Protein AF-A0AAD1SVS3-F1 (afdb_monomer)

Secondary structure (DSSP, 8-state):
-HHHHHHHHHHHHHHHHHHHHHHHHHTTT-HHHHHHHHHHHHHHHHHHHH-GGG--HHHHHHHHH---HHHHHHHHHHTT-HHHHHHHHHHHHHHHGGG--HHHHHHHHHHS-TTS-HHHHHHHIIIIIHHHHHHH-GGGHHHHHHHHHHHHHHHHHH--SSTTHHHHHHHHHHHHSPPTT-SS------PPPPTTTTT-HHHHHHHHHHHHHHHHHHHHHTS-----HHHHTT--HHHHHHHHHHH--SGGGHHHHIIIIIHHHHHHTT--HHHHHHHHHHHHHHHHHHS---TT-THHHHHHHHHHHHT--HHHHHHHHTT---TTTTS-SS----------S-STT--S---SHHHHHHHHHHHHHHHHHHHHHHHHHHHHHHSPSSPPHHHHHHHHHHHTS--TTHHHHHHHHHHHHHHHHHHHTT-------SHHHHHHHHHHHHHT--TTHHHHHHHHHHHTT--THHHHHHHHHHHHHTT-HHHHHHHHHHS-HHHHHHHHHHHHHHHHHHHHSSTTSSHHHHHHHHHHHHHHHHHHHHHHHH--S-HHHHHHHHHHHHHHHHHHHHHHHH-----HHHHH-HHHHHHHHHHHHHHHHHHHHHHHH---------------PPPHHHHHHHHHHHTT--HHHHHHHHHHHHHHTT-HHHHHHH--

Solvent-accessible surface area (backbone atoms only — not comparable to full-atom values): 38951 Å² total; per-residue (Å²): 108,69,71,66,45,56,57,54,50,52,53,51,51,52,53,48,50,51,49,50,57,51,46,64,72,40,64,84,78,39,71,67,59,54,53,51,52,51,51,50,54,49,49,52,49,47,38,71,43,63,35,74,89,67,69,41,77,63,61,48,51,53,60,70,69,54,85,57,66,66,58,55,30,45,51,27,28,63,71,68,35,55,72,33,22,52,48,49,45,70,74,45,40,82,80,47,56,88,74,56,47,66,65,59,51,50,51,53,62,70,42,54,54,91,82,63,60,59,69,65,52,35,51,45,37,28,75,46,51,50,41,45,32,62,72,66,32,60,80,37,49,49,56,52,29,46,49,33,40,53,52,21,63,47,30,65,75,76,43,62,88,53,52,51,56,54,26,26,52,43,37,39,29,71,69,70,29,63,59,89,84,67,84,80,75,85,89,70,100,65,79,73,74,50,88,75,54,70,74,36,64,40,46,52,50,31,51,54,46,32,54,52,32,51,53,47,37,44,30,42,73,76,52,68,45,84,72,54,69,82,52,52,80,73,52,49,81,67,53,50,51,46,53,54,54,64,69,52,80,51,40,86,50,42,58,62,44,40,65,74,37,47,46,58,53,32,61,76,69,72,52,63,64,61,66,48,54,40,51,45,46,54,51,53,46,55,62,50,68,74,43,82,70,59,98,75,72,60,65,62,54,52,37,44,51,36,53,54,53,62,70,43,64,64,60,58,58,52,31,50,75,68,62,73,56,52,90,79,72,80,77,79,83,88,80,86,88,83,81,95,82,87,81,72,98,78,69,89,82,76,86,86,81,82,83,72,74,70,57,59,63,54,49,54,55,54,49,49,55,52,50,54,52,52,48,52,54,48,42,53,50,51,53,60,74,66,48,61,85,63,63,53,74,70,57,51,52,52,52,55,63,50,59,75,49,94,54,86,66,32,60,58,51,52,54,51,51,52,54,44,54,52,48,46,54,39,44,77,75,73,46,88,78,85,83,74,89,45,70,70,54,50,52,52,48,31,52,55,42,42,72,67,69,47,98,54,20,62,62,53,27,47,52,53,36,56,72,72,74,45,75,60,59,58,58,54,41,54,51,45,55,49,32,45,78,68,72,36,52,71,54,47,55,54,50,49,70,72,45,58,71,74,59,35,55,54,37,52,55,52,44,52,53,50,50,51,51,58,39,44,62,67,49,58,80,42,72,69,50,38,53,52,46,44,44,50,28,46,45,47,34,54,50,43,53,53,49,60,73,71,63,86,86,53,72,70,61,49,52,53,48,52,54,51,32,58,50,31,48,31,52,28,46,34,36,71,78,65,72,46,66,64,25,56,70,47,68,70,30,66,67,56,37,49,49,55,49,52,50,52,53,50,51,50,52,54,52,53,55,54,63,67,75,68,77,81,85,89,83,86,87,82,91,81,81,91,75,79,74,70,52,74,64,57,51,50,56,51,51,38,46,58,56,78,37,51,74,66,60,52,39,51,53,54,24,52,54,28,46,76,72,69,35,55,69,61,21,55,61,57,75,105

Mean predicted aligned error: 18.41 Å

Sequence (672 aa):
MAAAMGTLWRGEAELTALSDQTCLITSLVDPTRHQVLRAQAKLTTFYGAFGPDKFSGIAWIEFLNNEDVLKDILFQLEEQNLPCAQYLWLRHQAEFEGNFDEKMLENLLNTIPANIPSHELCLWFKDILIPFVRRIVPKGQKIIAKWLEHRARGLELTDKANWPENGYEMAEVYFTSKNPADFGLASSWIWVPLKEDGDCEEVQQLMKLVTSLQELVDLYRKYNCRLALSEYEKETTTTIVFRMLDKVLAPELIPSTLEKVIRPYMYEHNLQEEELLLQYIKDLLERCSSRSASLFETAWEAKAIAVLKCMSDTDEYLAWRQGRLSLAGMVVVRCSVPSVQQLSSAWLYRLHSLPLAWIAAGTGERSSICLRCGLIFDAVLQIMYGAVVPWSDTVEQLVKQHLEMDHPKVKYLQESYRLMEMNKLLRGYGIRGFNFANDKQIMGLAKFILKQDSPTSFEDALKIVQAYMLPTVEVYIFRMVQLIHMNRGDECLNFLKSLPPAETDVTVERLSLWARIALQENPGKSEECKEDQKLIAKTLVEILKFQMCVQKGNPLKTEIFETNLKMFEAISSLQEDFDIFLSLEEYENRSLVSALRDEHIKAYESARSKSKSEKAPEQAVNMDGIAKTPSTDSRLYRLALLLQVTEQELSAELAFRALSQGKVEKSLQICR

Structure (mmCIF, N/CA/C/O backbone):
data_AF-A0AAD1SVS3-F1
#
_entry.id   AF-A0AAD1SVS3-F1
#
loop_
_atom_site.group_PDB
_atom_site.id
_atom_site.type_symbol
_atom_site.label_atom_id
_atom_site.label_alt_id
_atom_site.label_comp_id
_atom_site.label_asym_id
_atom_site.label_entity_id
_atom_site.label_seq_id
_atom_site.pdbx_PDB_ins_code
_atom_site.Cartn_x
_atom_site.Cartn_y
_atom_site.Cartn_z
_atom_site.occupancy
_atom_site.B_iso_or_equiv
_atom_site.auth_seq_id
_atom_site.auth_comp_id
_atom_site.auth_asym_id
_atom_site.auth_atom_id
_atom_site.pdbx_PDB_model_num
ATOM 1 N N . MET A 1 1 ? 24.670 -8.136 -54.128 1.00 29.28 1 MET A N 1
ATOM 2 C CA . MET A 1 1 ? 24.865 -7.102 -55.172 1.00 29.28 1 MET A CA 1
ATOM 3 C C . MET A 1 1 ? 25.886 -6.040 -54.766 1.00 29.28 1 MET A C 1
ATOM 5 O O . MET A 1 1 ? 26.756 -5.778 -55.577 1.00 29.28 1 MET A O 1
ATOM 9 N N . ALA A 1 2 ? 25.895 -5.519 -53.530 1.00 30.05 2 ALA A N 1
ATOM 10 C CA . ALA A 1 2 ? 26.898 -4.540 -53.068 1.00 30.05 2 ALA A CA 1
ATOM 11 C C . ALA A 1 2 ? 28.366 -5.031 -53.112 1.00 30.05 2 ALA A C 1
ATOM 13 O O . ALA A 1 2 ? 29.235 -4.301 -53.567 1.00 30.05 2 ALA A O 1
ATOM 14 N N . ALA A 1 3 ? 28.653 -6.289 -52.748 1.00 28.28 3 ALA A N 1
ATOM 15 C CA . ALA A 1 3 ? 30.013 -6.845 -52.835 1.00 28.28 3 ALA A CA 1
ATOM 16 C C . ALA A 1 3 ? 30.498 -7.081 -54.283 1.00 28.28 3 ALA A C 1
ATOM 18 O O . ALA A 1 3 ? 31.679 -6.920 -54.566 1.00 28.28 3 ALA A O 1
ATOM 19 N N . ALA A 1 4 ? 29.579 -7.424 -55.196 1.00 28.72 4 ALA A N 1
ATOM 20 C CA . ALA A 1 4 ? 29.866 -7.576 -56.627 1.00 28.72 4 ALA A CA 1
ATOM 21 C C . ALA A 1 4 ? 30.008 -6.217 -57.331 1.00 28.72 4 ALA A C 1
ATOM 23 O O . ALA A 1 4 ? 30.756 -6.090 -58.293 1.00 28.72 4 ALA A O 1
ATOM 24 N N . MET A 1 5 ? 29.321 -5.194 -56.816 1.00 35.44 5 MET A N 1
ATOM 25 C CA . MET A 1 5 ? 29.529 -3.807 -57.205 1.00 35.44 5 MET A CA 1
ATOM 26 C C . MET A 1 5 ? 30.874 -3.302 -56.672 1.00 35.44 5 MET A C 1
ATOM 28 O O . MET A 1 5 ? 31.663 -2.787 -57.447 1.00 35.44 5 MET A O 1
ATOM 32 N N . GLY A 1 6 ? 31.216 -3.522 -55.400 1.00 32.91 6 GLY A N 1
ATOM 33 C CA . GLY A 1 6 ? 32.476 -3.057 -54.804 1.00 32.91 6 GLY A CA 1
ATOM 34 C C . GLY A 1 6 ? 33.751 -3.594 -55.470 1.00 32.91 6 GLY A C 1
ATOM 35 O O . GLY A 1 6 ? 34.775 -2.915 -55.445 1.00 32.91 6 GLY A O 1
ATOM 36 N N . THR A 1 7 ? 33.715 -4.777 -56.090 1.00 33.12 7 THR A N 1
ATOM 37 C CA . THR A 1 7 ? 3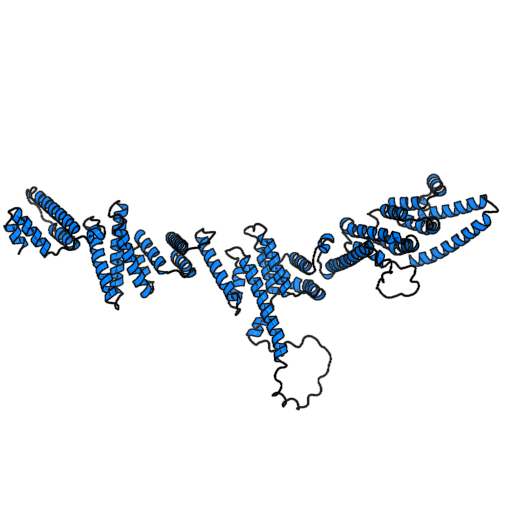4.819 -5.294 -56.920 1.00 33.12 7 THR A CA 1
ATOM 38 C C . THR A 1 7 ? 34.833 -4.706 -58.331 1.00 33.12 7 THR A C 1
ATOM 40 O O . THR A 1 7 ? 35.917 -4.446 -58.847 1.00 33.12 7 THR A O 1
ATOM 43 N N . LEU A 1 8 ? 33.669 -4.432 -58.931 1.00 32.22 8 LEU A N 1
ATOM 44 C CA . LEU A 1 8 ? 33.568 -3.723 -60.214 1.00 32.22 8 LEU A CA 1
ATOM 45 C C . LEU A 1 8 ? 34.049 -2.262 -60.096 1.00 32.22 8 LEU A C 1
ATOM 47 O O . LEU A 1 8 ? 34.821 -1.794 -60.927 1.00 32.22 8 LEU A O 1
ATOM 51 N N . TRP A 1 9 ? 33.666 -1.573 -59.016 1.00 46.19 9 TRP A N 1
ATOM 52 C CA . TRP A 1 9 ? 34.007 -0.171 -58.749 1.00 46.19 9 TRP A CA 1
ATOM 53 C C . TRP A 1 9 ? 35.479 0.030 -58.383 1.00 46.19 9 TRP A C 1
ATOM 55 O O . TRP A 1 9 ? 36.062 1.048 -58.739 1.00 46.19 9 TRP A O 1
ATOM 65 N N . ARG A 1 10 ? 36.114 -0.946 -57.717 1.00 36.03 10 ARG A N 1
ATOM 66 C CA . ARG A 1 10 ? 37.564 -0.909 -57.457 1.00 36.03 10 ARG A CA 1
ATOM 67 C C . ARG A 1 10 ? 38.363 -1.010 -58.764 1.00 36.03 10 ARG A C 1
ATOM 69 O O . ARG A 1 10 ? 39.361 -0.316 -58.909 1.00 36.03 10 ARG A O 1
ATOM 76 N N . GLY A 1 11 ? 37.866 -1.793 -59.727 1.00 33.22 11 GLY A N 1
ATOM 77 C CA . GLY A 1 11 ? 38.416 -1.862 -61.083 1.00 33.22 11 GLY A CA 1
ATOM 78 C C . GLY A 1 11 ? 38.222 -0.571 -61.889 1.00 33.22 11 GLY A C 1
ATOM 79 O O . GLY A 1 11 ? 39.138 -0.155 -62.590 1.00 33.22 11 GLY A O 1
ATOM 80 N N . GLU A 1 12 ? 37.077 0.110 -61.761 1.00 37.16 12 GLU A N 1
ATOM 81 C CA . GLU A 1 12 ? 36.867 1.427 -62.389 1.00 37.16 12 GLU A CA 1
ATOM 82 C C . GLU A 1 12 ? 37.700 2.543 -61.740 1.00 37.16 12 GLU A C 1
ATOM 84 O O . GLU A 1 12 ? 38.228 3.382 -62.463 1.00 37.16 12 GLU A O 1
ATOM 89 N N . ALA A 1 13 ? 37.888 2.523 -60.416 1.00 38.25 13 ALA A N 1
ATOM 90 C CA . ALA A 1 13 ? 38.742 3.470 -59.695 1.00 38.25 13 ALA A CA 1
ATOM 91 C C . ALA A 1 13 ? 40.237 3.310 -60.039 1.00 38.25 13 ALA A C 1
ATOM 93 O O . ALA A 1 13 ? 40.962 4.298 -60.156 1.00 38.25 13 ALA A O 1
ATOM 94 N N . GLU A 1 14 ? 40.709 2.076 -60.246 1.00 35.69 14 GLU A N 1
ATOM 95 C CA . GLU A 1 14 ? 42.061 1.808 -60.757 1.00 35.69 14 GLU A CA 1
ATOM 96 C C . GLU A 1 14 ? 42.225 2.289 -62.209 1.00 35.69 14 GLU A C 1
ATOM 98 O O . GLU A 1 14 ? 43.274 2.830 -62.564 1.00 35.69 14 GLU A O 1
ATOM 103 N N . LEU A 1 15 ? 41.179 2.177 -63.038 1.00 38.16 15 LEU A N 1
ATOM 104 C CA . LEU A 1 15 ? 41.167 2.698 -64.409 1.00 38.16 15 LEU A CA 1
ATOM 105 C C . LEU A 1 15 ? 41.154 4.237 -64.459 1.00 38.16 15 LEU A C 1
ATOM 107 O O . LEU A 1 15 ? 41.834 4.815 -65.311 1.00 38.16 15 LEU A O 1
ATOM 111 N N . THR A 1 16 ? 40.458 4.923 -63.546 1.00 43.03 16 THR A N 1
ATOM 112 C CA . THR A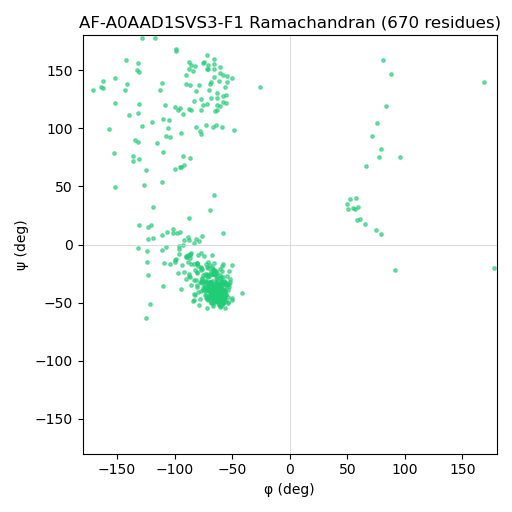 1 16 ? 40.525 6.392 -63.429 1.00 43.03 16 THR A CA 1
ATOM 113 C C . THR A 1 16 ? 41.837 6.876 -62.825 1.00 43.03 16 THR A C 1
ATOM 115 O O . THR A 1 16 ? 42.373 7.857 -63.330 1.00 43.03 16 THR A O 1
ATOM 118 N N . ALA A 1 17 ? 42.424 6.172 -61.851 1.00 40.50 17 ALA A N 1
ATOM 119 C CA . ALA A 1 17 ? 43.752 6.498 -61.319 1.00 40.50 17 ALA A CA 1
ATOM 120 C C . ALA A 1 17 ? 44.856 6.345 -62.383 1.00 40.50 17 ALA A C 1
ATOM 122 O O . ALA A 1 17 ? 45.756 7.184 -62.483 1.00 40.50 17 ALA A O 1
ATOM 123 N N . LEU A 1 18 ? 44.749 5.323 -63.241 1.00 39.19 18 LEU A N 1
ATOM 124 C CA . LEU A 1 18 ? 45.571 5.193 -64.446 1.00 39.19 18 LEU A CA 1
ATOM 125 C C . LEU A 1 18 ? 45.318 6.358 -65.414 1.00 39.19 18 LEU A C 1
ATOM 127 O O . LEU A 1 18 ? 46.271 6.896 -65.977 1.00 39.19 18 LEU A O 1
ATOM 131 N N . SER A 1 19 ? 44.069 6.808 -65.576 1.00 41.31 19 SER A N 1
ATOM 132 C CA . SER A 1 19 ? 43.742 7.978 -66.405 1.00 41.31 19 SER A CA 1
ATOM 133 C C . SER A 1 19 ? 44.306 9.292 -65.840 1.00 41.31 19 SER A C 1
ATOM 135 O O . SER A 1 19 ? 44.818 10.105 -66.608 1.00 41.31 19 SER A O 1
ATOM 137 N N . ASP A 1 20 ? 44.339 9.458 -64.515 1.00 42.75 20 ASP A N 1
ATOM 138 C CA . ASP A 1 20 ? 44.869 10.646 -63.836 1.00 42.75 20 ASP A CA 1
ATOM 139 C C . ASP A 1 20 ? 46.404 10.686 -63.842 1.00 42.75 20 ASP A C 1
ATOM 141 O O . ASP A 1 20 ? 47.001 11.737 -64.095 1.00 42.75 20 ASP A O 1
ATOM 145 N N . GLN A 1 21 ? 47.071 9.533 -63.701 1.00 44.78 21 GLN A N 1
ATOM 146 C CA . GLN A 1 21 ? 48.511 9.420 -63.973 1.00 44.78 21 GLN A CA 1
ATOM 147 C C . GLN A 1 21 ? 48.841 9.723 -65.442 1.00 44.78 21 GLN A C 1
ATOM 149 O O . GLN A 1 21 ? 49.868 10.341 -65.733 1.00 44.78 21 GLN A O 1
ATOM 154 N N . THR A 1 22 ? 47.950 9.369 -66.373 1.00 44.03 22 THR A N 1
ATOM 155 C CA . THR A 1 22 ? 48.091 9.718 -67.797 1.00 44.03 22 THR A CA 1
ATOM 156 C C . THR A 1 22 ? 47.829 11.217 -68.050 1.00 44.03 22 THR A C 1
ATOM 158 O O . THR A 1 22 ? 48.466 11.822 -68.920 1.00 44.03 22 THR A O 1
ATOM 161 N N . CYS A 1 23 ? 46.960 11.858 -67.259 1.00 44.81 23 CYS A N 1
ATOM 162 C CA . CYS A 1 23 ? 46.701 13.305 -67.268 1.00 44.81 23 CYS A CA 1
ATOM 163 C C . CYS A 1 23 ? 47.896 14.132 -66.768 1.00 44.81 23 CYS A C 1
ATOM 165 O O . CYS A 1 23 ? 48.206 15.174 -67.348 1.00 44.81 23 CYS A O 1
ATOM 167 N N . LEU A 1 24 ? 48.617 13.665 -65.745 1.00 45.03 24 LEU A N 1
ATOM 168 C CA . LEU A 1 24 ? 49.821 14.346 -65.249 1.00 45.03 24 LEU A CA 1
ATOM 169 C C . LEU A 1 24 ? 50.934 14.387 -66.308 1.00 45.03 24 LEU A C 1
ATOM 171 O O . LEU A 1 24 ? 51.565 15.427 -66.493 1.00 45.03 24 LEU A O 1
ATOM 175 N N . ILE A 1 25 ? 51.110 13.304 -67.072 1.00 47.56 25 ILE A N 1
ATOM 176 C CA . ILE A 1 25 ? 52.099 13.219 -68.164 1.00 47.56 25 ILE A CA 1
ATOM 177 C C . ILE A 1 25 ? 51.693 14.089 -69.374 1.00 47.56 25 ILE A C 1
ATOM 179 O O . ILE A 1 25 ? 52.553 14.596 -70.092 1.00 47.56 25 ILE A O 1
ATOM 183 N N . THR A 1 26 ? 50.394 14.319 -69.594 1.00 45.09 26 THR A N 1
ATOM 184 C CA . THR A 1 26 ? 49.874 15.129 -70.718 1.00 45.09 26 THR A CA 1
ATOM 185 C C . THR A 1 26 ? 49.727 16.626 -70.414 1.00 45.09 26 THR A C 1
ATOM 187 O O . THR A 1 26 ? 49.574 17.416 -71.349 1.00 45.09 26 THR A O 1
ATOM 190 N N . SER A 1 27 ? 49.855 17.039 -69.148 1.00 47.91 27 SER A N 1
ATOM 191 C CA . SER A 1 27 ? 49.758 18.441 -68.699 1.00 47.91 27 SER A CA 1
ATOM 192 C C . SER A 1 27 ? 50.778 19.397 -69.341 1.00 47.91 27 SER A C 1
ATOM 194 O O . SER A 1 27 ? 50.526 20.596 -69.433 1.00 47.91 27 SER A O 1
ATOM 196 N N . LEU A 1 28 ? 51.905 18.874 -69.834 1.00 51.53 28 LEU A N 1
ATOM 197 C CA . LEU A 1 28 ? 52.978 19.658 -70.454 1.00 51.53 28 LEU A CA 1
ATOM 198 C C . LEU A 1 28 ? 52.834 19.841 -71.976 1.00 51.53 28 LEU A C 1
ATOM 200 O O . LEU A 1 28 ? 53.599 20.614 -72.547 1.00 51.53 28 LEU A O 1
ATOM 204 N N . VAL A 1 29 ? 51.902 19.145 -72.645 1.00 55.88 29 VAL A N 1
ATOM 205 C CA . VAL A 1 29 ? 51.900 19.052 -74.123 1.00 55.88 29 VAL A CA 1
ATOM 206 C C . VAL A 1 29 ? 50.599 19.523 -74.783 1.00 55.88 29 VAL A C 1
ATOM 208 O O . VAL A 1 29 ? 50.666 19.984 -75.919 1.00 55.88 29 VAL A O 1
ATOM 211 N N . ASP A 1 30 ? 49.433 19.485 -74.119 1.00 60.56 30 ASP A N 1
ATOM 212 C CA . ASP A 1 30 ? 48.196 19.992 -74.744 1.00 60.56 30 ASP A CA 1
ATOM 213 C C . ASP A 1 30 ? 47.091 20.400 -73.733 1.00 60.56 30 ASP A C 1
ATOM 215 O O . ASP A 1 30 ? 46.351 19.544 -73.229 1.00 60.56 30 ASP A O 1
ATOM 219 N N . PRO A 1 31 ? 46.931 21.703 -73.417 1.00 65.00 31 PRO A N 1
ATOM 220 C CA . PRO A 1 31 ? 45.952 22.177 -72.433 1.00 65.00 31 PRO A CA 1
ATOM 221 C C . PRO A 1 31 ? 44.499 21.928 -72.862 1.00 65.00 31 PRO A C 1
ATOM 223 O O . PRO A 1 31 ? 43.626 21.758 -72.009 1.00 65.00 31 PRO A O 1
ATOM 226 N N . THR A 1 32 ? 44.231 21.842 -74.170 1.00 69.25 32 THR A N 1
ATOM 227 C CA . THR A 1 32 ? 42.885 21.552 -74.690 1.00 69.25 32 THR A CA 1
ATOM 228 C C . THR A 1 32 ? 42.468 20.110 -74.408 1.00 69.25 32 THR A C 1
ATOM 230 O O . THR A 1 32 ? 41.346 19.856 -73.971 1.00 69.25 32 THR A O 1
ATOM 233 N N . ARG A 1 33 ? 43.395 19.155 -74.551 1.00 73.19 33 ARG A N 1
ATOM 234 C CA . ARG A 1 33 ? 43.157 17.737 -74.258 1.00 73.19 33 ARG A CA 1
ATOM 235 C C . ARG A 1 33 ? 42.870 17.496 -72.777 1.00 73.19 33 ARG A C 1
ATOM 237 O O . ARG A 1 33 ? 41.974 16.722 -72.451 1.00 73.19 33 ARG A O 1
ATOM 244 N N . HIS A 1 34 ? 43.591 18.178 -71.889 1.00 72.56 34 HIS A N 1
ATOM 245 C CA . HIS A 1 34 ? 43.362 18.082 -70.447 1.00 72.56 34 HIS A CA 1
ATOM 246 C C . HIS A 1 34 ? 41.966 18.599 -70.050 1.00 72.56 34 HIS A C 1
ATOM 248 O O . HIS A 1 34 ? 41.260 17.952 -69.279 1.00 72.56 34 HIS A O 1
ATOM 254 N N . GLN A 1 35 ? 41.520 19.715 -70.637 1.00 73.62 35 GLN A N 1
ATOM 255 C CA . GLN A 1 35 ? 40.174 20.251 -70.408 1.00 73.62 35 GLN A CA 1
ATOM 256 C C . GLN A 1 35 ? 39.070 19.312 -70.913 1.00 73.62 35 GLN A C 1
ATOM 258 O O . GLN A 1 35 ? 38.072 19.119 -70.218 1.00 73.62 35 GLN A O 1
ATOM 263 N N . VAL A 1 36 ? 39.257 18.684 -72.079 1.00 79.25 36 VAL A N 1
ATOM 264 C CA . VAL A 1 36 ? 38.295 17.716 -72.635 1.00 79.25 36 VAL A CA 1
ATOM 265 C C . VAL A 1 36 ? 38.188 16.467 -71.757 1.00 79.25 36 VAL A C 1
ATOM 267 O O . VAL A 1 36 ? 37.077 16.037 -71.454 1.00 79.25 36 VAL A O 1
ATOM 270 N N . LEU A 1 37 ? 39.313 15.913 -71.293 1.00 77.75 37 LEU A N 1
ATOM 271 C CA . LEU A 1 37 ? 39.313 14.746 -70.401 1.00 77.75 37 LEU A CA 1
ATOM 272 C C . LEU A 1 37 ? 38.680 15.065 -69.040 1.00 77.75 37 LEU A C 1
ATOM 274 O O . LEU A 1 37 ? 37.872 14.282 -68.544 1.00 77.75 37 LEU A O 1
ATOM 278 N N . ARG A 1 38 ? 38.959 16.247 -68.476 1.00 77.81 38 ARG A N 1
ATOM 279 C CA . ARG A 1 38 ? 38.316 16.725 -67.242 1.00 77.81 38 ARG A CA 1
ATOM 280 C C . ARG A 1 38 ? 36.803 16.876 -67.410 1.00 77.81 38 ARG A C 1
ATOM 282 O O . ARG A 1 38 ? 36.044 16.437 -66.548 1.00 77.81 38 ARG A O 1
ATOM 289 N N . ALA A 1 39 ? 36.354 17.463 -68.520 1.00 79.81 39 ALA A N 1
ATOM 290 C CA . ALA A 1 39 ? 34.932 17.601 -68.824 1.00 79.81 39 ALA A CA 1
ATOM 291 C C . ALA A 1 39 ? 34.255 16.234 -69.018 1.00 79.81 39 ALA A C 1
ATOM 293 O O . ALA A 1 39 ? 33.158 16.023 -68.510 1.00 79.81 39 ALA A O 1
ATOM 294 N N . GLN A 1 40 ? 34.918 15.280 -69.678 1.00 81.94 40 GLN A N 1
ATOM 295 C CA . GLN A 1 40 ? 34.417 13.913 -69.844 1.00 81.94 40 GLN A CA 1
ATOM 296 C C . GLN A 1 40 ? 34.312 13.165 -68.504 1.00 81.94 40 GLN A C 1
ATOM 298 O O . GLN A 1 40 ? 33.302 12.506 -68.240 1.00 81.94 40 GLN A O 1
ATOM 303 N N . ALA A 1 41 ? 35.320 13.289 -67.636 1.00 80.06 41 ALA A N 1
ATOM 304 C CA . ALA A 1 41 ? 35.310 12.693 -66.303 1.00 80.06 41 ALA A CA 1
ATOM 305 C C . ALA A 1 41 ? 34.172 13.264 -65.443 1.00 80.06 41 ALA A C 1
ATOM 307 O O . ALA A 1 41 ? 33.407 12.489 -64.867 1.00 80.06 41 ALA A O 1
ATOM 308 N N . LYS A 1 42 ? 33.993 14.594 -65.441 1.00 82.75 42 LYS A N 1
ATOM 309 C CA . LYS A 1 42 ? 32.871 15.262 -64.764 1.00 82.75 42 LYS A CA 1
ATOM 310 C C . LYS A 1 42 ? 31.514 14.887 -65.363 1.00 82.75 42 LYS A C 1
ATOM 312 O O . LYS A 1 42 ? 30.565 14.699 -64.613 1.00 82.75 42 LYS A O 1
ATOM 317 N N . LEU A 1 43 ? 31.405 14.716 -66.681 1.00 82.81 43 LEU A N 1
ATOM 318 C CA . LEU A 1 43 ? 30.146 14.326 -67.328 1.00 82.81 43 LEU A CA 1
ATOM 319 C C . LEU A 1 43 ? 29.745 12.905 -66.932 1.00 82.81 43 LEU A C 1
ATOM 321 O O . LEU A 1 43 ? 28.580 12.628 -66.661 1.00 82.81 43 LEU A O 1
ATOM 325 N N . THR A 1 44 ? 30.733 12.018 -66.824 1.00 83.81 44 THR A N 1
ATOM 326 C CA . THR A 1 44 ? 30.528 10.654 -66.335 1.00 83.81 44 THR A CA 1
ATOM 327 C C . THR A 1 44 ? 30.113 10.656 -64.860 1.00 83.81 44 THR A C 1
ATOM 329 O O . THR A 1 44 ? 29.209 9.908 -64.495 1.00 83.81 44 THR A O 1
ATOM 332 N N . THR A 1 45 ? 30.713 11.512 -64.018 1.00 84.81 45 THR A N 1
ATOM 333 C CA . THR A 1 45 ? 30.245 11.704 -62.633 1.00 84.81 45 THR A CA 1
ATOM 334 C C . THR A 1 45 ? 28.799 12.184 -62.613 1.00 84.81 45 THR A C 1
ATOM 336 O O . THR A 1 45 ? 27.983 11.609 -61.902 1.00 84.81 45 THR A O 1
ATOM 339 N N . PHE A 1 46 ? 28.476 13.212 -63.400 1.00 82.81 46 PHE A N 1
ATOM 340 C CA . PHE A 1 46 ? 27.153 13.828 -63.421 1.00 82.81 46 PHE A CA 1
ATOM 341 C C . PHE A 1 46 ? 26.074 12.808 -63.796 1.00 82.81 46 PHE A C 1
ATOM 343 O O . PHE A 1 46 ? 25.067 12.685 -63.104 1.00 82.81 46 PHE A O 1
ATOM 350 N N . TYR A 1 47 ? 26.306 12.010 -64.842 1.00 82.75 47 TYR A N 1
ATOM 351 C CA . TYR A 1 47 ? 25.369 10.955 -65.218 1.00 82.75 47 TYR A CA 1
ATOM 352 C C . TYR A 1 47 ? 25.273 9.834 -64.183 1.00 82.75 47 TYR A C 1
ATOM 354 O O . TYR A 1 47 ? 24.175 9.332 -63.958 1.00 82.75 47 TYR A O 1
ATOM 362 N N . GLY A 1 48 ? 26.380 9.456 -63.538 1.00 79.62 48 GLY A N 1
ATOM 363 C CA . GLY A 1 48 ? 26.371 8.437 -62.486 1.00 79.62 48 GLY A CA 1
ATOM 364 C C . GLY A 1 48 ? 25.652 8.880 -61.207 1.00 79.62 48 GLY A C 1
ATOM 365 O O . GLY A 1 48 ? 24.968 8.074 -60.584 1.00 79.62 48 GLY A O 1
ATOM 366 N N . ALA A 1 49 ? 25.771 10.157 -60.843 1.00 80.19 49 ALA A N 1
ATOM 367 C CA . ALA A 1 49 ? 25.202 10.728 -59.624 1.00 80.19 49 ALA A CA 1
ATOM 368 C C . ALA A 1 49 ? 23.727 11.136 -59.797 1.00 80.19 49 ALA A C 1
ATOM 370 O O . ALA A 1 49 ? 22.870 10.786 -58.986 1.00 80.19 49 ALA A O 1
ATOM 371 N N . PHE A 1 50 ? 23.414 11.864 -60.874 1.00 81.56 50 PHE A N 1
ATOM 372 C CA . PHE A 1 50 ? 22.104 12.491 -61.077 1.00 81.56 50 PHE A CA 1
ATOM 373 C C . PHE A 1 50 ? 21.216 11.753 -62.087 1.00 81.56 50 PHE A C 1
ATOM 375 O O . PHE A 1 50 ? 20.002 11.967 -62.098 1.00 81.56 50 PHE A O 1
ATOM 382 N N . GLY A 1 51 ? 21.794 10.875 -62.911 1.00 82.31 51 GLY A N 1
ATOM 383 C CA . GLY A 1 51 ? 21.111 10.201 -64.014 1.00 82.31 51 GLY A CA 1
ATOM 384 C C . GLY A 1 51 ? 20.998 11.067 -65.280 1.00 82.31 51 GLY A C 1
ATOM 385 O O . GLY A 1 51 ? 21.069 12.298 -65.216 1.00 82.31 51 GLY A O 1
ATOM 386 N N . PRO A 1 52 ? 20.806 10.450 -66.462 1.00 79.50 52 PRO A N 1
ATOM 387 C CA . PRO A 1 52 ? 20.676 11.174 -67.730 1.00 79.50 52 PRO A CA 1
ATOM 388 C C . PRO A 1 52 ? 19.438 12.072 -67.788 1.00 79.50 52 PRO A C 1
ATOM 390 O O . PRO A 1 52 ? 19.483 13.132 -68.409 1.00 79.50 52 PRO A O 1
ATOM 393 N N . ASP A 1 53 ? 18.371 11.698 -67.082 1.00 81.19 53 ASP A N 1
ATOM 394 C CA . ASP A 1 53 ? 17.090 12.410 -67.095 1.00 81.19 53 ASP A CA 1
ATOM 395 C C . ASP A 1 53 ? 17.136 13.760 -66.360 1.00 81.19 53 ASP A C 1
ATOM 397 O O . ASP A 1 53 ? 16.295 14.626 -66.597 1.00 81.19 53 ASP A O 1
ATOM 401 N N . LYS A 1 54 ? 18.131 13.968 -65.486 1.00 79.25 54 LYS A N 1
ATOM 402 C CA . LYS A 1 54 ? 18.342 15.235 -64.764 1.00 79.25 54 LYS A CA 1
ATOM 403 C C . LYS A 1 54 ? 19.292 16.195 -65.486 1.00 79.25 54 LYS A C 1
ATOM 405 O O . LYS A 1 54 ? 19.609 17.262 -64.959 1.00 79.25 54 LYS A O 1
ATOM 410 N N . PHE A 1 55 ? 19.756 15.848 -66.687 1.00 83.25 55 PHE A N 1
ATOM 411 C CA . PHE A 1 55 ? 20.664 16.700 -67.443 1.00 83.25 55 PHE A CA 1
ATOM 412 C C . PHE A 1 55 ? 19.950 17.938 -67.996 1.00 83.25 55 PHE A C 1
ATOM 414 O O . PHE A 1 55 ? 19.035 17.850 -68.812 1.00 83.25 55 PHE A O 1
ATOM 421 N N . SER A 1 56 ? 20.434 19.116 -67.607 1.00 86.38 56 SER A N 1
ATOM 422 C CA . SER A 1 56 ? 20.105 20.385 -68.254 1.00 86.38 56 SER A CA 1
ATOM 423 C C . SER A 1 56 ? 21.389 21.168 -68.496 1.00 86.38 56 SER A C 1
ATOM 425 O O . SER A 1 56 ? 22.345 21.039 -67.733 1.00 86.38 56 SER A O 1
ATOM 427 N N . GLY A 1 57 ? 21.423 21.998 -69.544 1.00 82.31 57 GLY A N 1
ATOM 428 C CA . GLY A 1 57 ? 22.607 22.811 -69.842 1.00 82.31 57 GLY A CA 1
ATOM 429 C C . GLY A 1 57 ? 23.032 23.695 -68.662 1.00 82.31 57 GLY A C 1
ATOM 430 O O . GLY A 1 57 ? 24.221 23.885 -68.451 1.00 82.31 57 GLY A O 1
ATOM 431 N N . ILE A 1 58 ? 22.071 24.166 -67.861 1.00 83.00 58 ILE A N 1
ATOM 432 C CA . ILE A 1 58 ? 22.315 24.997 -66.675 1.00 83.00 58 ILE A CA 1
ATOM 433 C C . ILE A 1 58 ? 22.926 24.156 -65.544 1.00 83.00 58 ILE A C 1
ATOM 435 O O . ILE A 1 58 ? 24.034 24.458 -65.114 1.00 83.00 58 ILE A O 1
ATOM 439 N N . ALA A 1 59 ? 22.279 23.052 -65.149 1.00 80.81 59 ALA A N 1
ATOM 440 C CA . ALA A 1 59 ? 22.778 22.168 -64.087 1.00 80.81 59 ALA A CA 1
ATOM 441 C C . ALA A 1 59 ? 24.146 21.549 -64.428 1.00 80.81 59 ALA A C 1
ATOM 443 O O . ALA A 1 59 ? 24.997 21.365 -63.561 1.00 80.81 59 ALA A O 1
ATOM 444 N N . TRP A 1 60 ? 24.381 21.256 -65.710 1.00 83.25 60 TRP A N 1
ATOM 445 C CA . TRP A 1 60 ? 25.671 20.774 -66.190 1.00 83.25 60 TRP A CA 1
ATOM 446 C C . TRP A 1 60 ? 26.764 21.841 -66.092 1.00 83.25 60 TRP A C 1
ATOM 448 O O . TRP A 1 60 ? 27.860 21.537 -65.631 1.00 83.25 60 TRP A O 1
ATOM 458 N N . ILE A 1 61 ? 26.492 23.085 -66.501 1.00 81.88 61 ILE A N 1
ATOM 459 C CA . ILE A 1 61 ? 27.465 24.185 -66.403 1.00 81.88 61 ILE A CA 1
ATOM 460 C C . ILE A 1 61 ? 27.781 24.500 -64.935 1.00 81.88 61 ILE A C 1
ATOM 462 O O . ILE A 1 61 ? 28.945 24.730 -64.606 1.00 81.88 61 ILE A O 1
ATOM 466 N N . GLU A 1 62 ? 26.780 24.467 -64.054 1.00 81.75 62 GLU A N 1
ATOM 467 C CA . GLU A 1 62 ? 26.961 24.640 -62.607 1.00 81.75 62 GLU A CA 1
ATOM 468 C C . GLU A 1 62 ? 27.866 23.547 -62.020 1.00 81.75 62 GLU A C 1
ATOM 470 O O . GLU A 1 62 ? 28.875 23.862 -61.393 1.00 81.75 62 GLU A O 1
ATOM 475 N N . PHE A 1 63 ? 27.600 22.272 -62.319 1.00 82.56 63 PHE A N 1
ATOM 476 C CA . PHE A 1 63 ? 28.432 21.152 -61.865 1.00 82.56 63 PHE A CA 1
ATOM 477 C C . PHE A 1 63 ? 29.850 21.161 -62.475 1.00 82.56 63 PHE A C 1
ATOM 479 O O . PHE A 1 63 ? 30.858 20.874 -61.815 1.00 82.56 63 PHE A O 1
ATOM 486 N N . LEU A 1 64 ? 29.967 21.522 -63.757 1.00 81.62 64 LEU A N 1
ATOM 487 C CA . LEU A 1 64 ? 31.249 21.611 -64.457 1.00 81.62 64 LEU A CA 1
ATOM 488 C C . LEU A 1 64 ? 32.153 22.684 -63.838 1.00 81.62 64 LEU A C 1
ATOM 490 O O . LEU A 1 64 ? 33.354 22.442 -63.682 1.00 81.62 64 LEU A O 1
ATOM 494 N N . ASN A 1 65 ? 31.575 23.818 -63.441 1.00 80.19 65 ASN A N 1
ATOM 495 C CA . ASN A 1 65 ? 32.289 24.936 -62.827 1.00 80.19 65 ASN A CA 1
ATOM 496 C C . ASN A 1 65 ? 32.435 24.818 -61.305 1.00 80.19 65 ASN A C 1
ATOM 498 O O . ASN A 1 65 ? 33.170 25.611 -60.722 1.00 80.19 65 ASN A O 1
ATOM 502 N N . ASN A 1 66 ? 31.787 23.844 -60.657 1.00 77.69 66 ASN A N 1
ATOM 503 C CA . ASN A 1 66 ? 31.964 23.649 -59.226 1.00 77.69 66 ASN A CA 1
ATOM 504 C C . ASN A 1 66 ? 33.383 23.138 -58.909 1.00 77.69 66 ASN A C 1
ATOM 506 O O . ASN A 1 66 ? 33.848 22.134 -59.467 1.00 77.69 66 ASN A O 1
ATOM 510 N N . GLU A 1 67 ? 34.073 23.851 -58.022 1.00 72.31 67 GLU A N 1
ATOM 511 C CA . GLU A 1 67 ? 35.397 23.497 -57.499 1.00 72.31 67 GLU A CA 1
ATOM 512 C C . GLU A 1 67 ? 35.319 22.828 -56.116 1.00 72.31 67 GLU A C 1
ATOM 514 O O . GLU A 1 67 ? 36.298 22.235 -55.673 1.00 72.31 67 GLU A O 1
ATOM 519 N N . ASP A 1 68 ? 34.162 22.881 -55.450 1.00 79.56 68 ASP A N 1
ATOM 520 C CA . ASP A 1 68 ? 33.943 22.361 -54.102 1.00 79.56 68 ASP A CA 1
ATOM 521 C C . ASP A 1 68 ? 32.942 21.199 -54.127 1.00 79.56 68 ASP A C 1
ATOM 523 O O . ASP A 1 68 ? 31.731 21.367 -53.965 1.00 79.56 68 ASP A O 1
ATOM 527 N N . VAL A 1 69 ? 33.468 19.993 -54.347 1.00 79.81 69 VAL A N 1
ATOM 528 C CA . VAL A 1 69 ? 32.667 18.763 -54.444 1.00 79.81 69 VAL A CA 1
ATOM 529 C C . VAL A 1 69 ? 31.999 18.405 -53.110 1.00 79.81 69 VAL A C 1
ATOM 531 O O . VAL A 1 69 ? 30.937 17.782 -53.099 1.00 79.81 69 VAL A O 1
ATOM 534 N N . LEU A 1 70 ? 32.562 18.842 -51.976 1.00 82.50 70 LEU A N 1
ATOM 535 C CA . LEU A 1 70 ? 31.928 18.648 -50.672 1.00 82.50 70 LEU A CA 1
ATOM 536 C C . LEU A 1 70 ? 30.598 19.400 -50.595 1.00 82.50 70 LEU A C 1
ATOM 538 O O . LEU A 1 70 ? 29.640 18.848 -50.062 1.00 82.50 70 LEU A O 1
ATOM 542 N N . LYS A 1 71 ? 30.485 20.599 -51.183 1.00 84.69 71 LYS A N 1
ATOM 543 C CA . LYS A 1 71 ? 29.199 21.316 -51.252 1.00 84.69 71 LYS A CA 1
ATOM 544 C C . LYS A 1 71 ? 28.132 20.547 -52.024 1.00 84.69 71 LYS A C 1
ATOM 546 O O . LYS A 1 71 ? 26.989 20.532 -51.581 1.00 84.69 71 LYS A O 1
ATOM 551 N N . ASP A 1 72 ? 28.495 19.878 -53.118 1.00 83.75 72 ASP A N 1
ATOM 552 C CA . ASP A 1 72 ? 27.539 19.055 -53.871 1.00 83.75 72 ASP A CA 1
ATOM 553 C C . ASP A 1 72 ? 27.081 17.847 -53.052 1.00 83.75 72 ASP A C 1
ATOM 555 O O . ASP A 1 72 ? 25.896 17.522 -53.043 1.00 83.75 72 ASP A O 1
ATOM 559 N N . ILE A 1 73 ? 27.995 17.207 -52.314 1.00 86.38 73 ILE A N 1
ATOM 560 C CA . ILE A 1 73 ? 27.658 16.102 -51.407 1.00 86.38 73 ILE A CA 1
ATOM 561 C C . ILE A 1 73 ? 26.697 16.584 -50.314 1.00 86.38 73 ILE A C 1
ATOM 563 O O . ILE A 1 73 ? 25.673 15.943 -50.087 1.00 86.38 73 ILE A O 1
ATOM 567 N N . LEU A 1 74 ? 26.995 17.717 -49.668 1.00 86.62 74 LEU A N 1
ATOM 568 C CA . LEU A 1 74 ? 26.129 18.308 -48.643 1.00 86.62 74 LEU A CA 1
ATOM 569 C C . LEU A 1 74 ? 24.745 18.633 -49.212 1.00 86.62 74 LEU A C 1
ATOM 571 O O . LEU A 1 74 ? 23.743 18.224 -48.637 1.00 86.62 74 LEU A O 1
ATOM 575 N N . PHE A 1 75 ? 24.682 19.265 -50.384 1.00 86.69 75 PHE A N 1
ATOM 576 C CA . PHE A 1 75 ? 23.420 19.576 -51.051 1.00 86.69 75 PHE A CA 1
ATOM 577 C C . PHE A 1 75 ? 22.601 18.312 -51.366 1.00 86.69 75 PHE A C 1
ATOM 579 O O . PHE A 1 75 ? 21.391 18.275 -51.156 1.00 86.69 75 PHE A O 1
ATOM 586 N N . GLN A 1 76 ? 23.247 17.230 -51.815 1.00 86.75 76 GLN A N 1
ATOM 587 C CA . GLN A 1 76 ? 22.553 15.957 -52.041 1.00 86.75 76 GLN A CA 1
ATOM 588 C C . GLN A 1 76 ? 22.056 15.299 -50.750 1.00 86.75 76 GLN A C 1
ATOM 590 O O . GLN A 1 76 ? 21.023 14.627 -50.779 1.00 86.75 76 GLN A O 1
ATOM 595 N N . LEU A 1 77 ? 22.753 15.492 -49.627 1.00 86.94 77 LEU A N 1
ATOM 596 C CA . LEU A 1 77 ? 22.276 15.045 -48.320 1.00 86.94 77 LEU A CA 1
ATOM 597 C C . LEU A 1 77 ? 21.045 15.845 -47.871 1.00 86.94 77 LEU A C 1
ATOM 599 O O . LEU A 1 77 ? 20.090 15.222 -47.416 1.00 86.94 77 LEU A O 1
ATOM 603 N N . GLU A 1 78 ? 21.015 17.171 -48.061 1.00 86.94 78 GLU A N 1
ATOM 604 C CA . GLU A 1 78 ? 19.845 18.021 -47.750 1.00 86.94 78 GLU A CA 1
ATOM 605 C C . GLU A 1 78 ? 18.596 17.588 -48.530 1.00 86.94 78 GLU A C 1
ATOM 607 O O . GLU A 1 78 ? 17.507 17.473 -47.963 1.00 86.94 78 GLU A O 1
ATOM 612 N N . GLU A 1 79 ? 18.771 17.245 -49.807 1.00 85.56 79 GLU A N 1
ATOM 613 C CA . GLU A 1 79 ? 17.717 16.738 -50.697 1.00 85.56 79 GLU A CA 1
ATOM 614 C C . GLU A 1 79 ? 17.336 15.264 -50.431 1.00 85.56 79 GLU A C 1
ATOM 616 O O . GLU A 1 79 ? 16.571 14.670 -51.192 1.00 85.56 79 GLU A O 1
ATOM 621 N N . GLN A 1 80 ? 17.856 14.650 -49.357 1.00 84.69 80 GLN A N 1
ATOM 622 C CA . GLN A 1 80 ? 17.606 13.255 -48.950 1.00 84.69 80 GLN A CA 1
ATOM 623 C C . GLN A 1 80 ? 18.041 12.211 -49.991 1.00 84.69 80 GLN A C 1
ATOM 625 O O . GLN A 1 80 ? 17.591 11.064 -49.973 1.00 84.69 80 GLN A O 1
ATOM 630 N N . ASN A 1 81 ? 18.953 12.573 -50.892 1.00 85.88 81 ASN A N 1
ATOM 631 C CA . ASN A 1 81 ? 19.462 11.697 -51.938 1.00 85.88 81 ASN A CA 1
ATOM 632 C C . ASN A 1 81 ? 20.766 11.018 -51.493 1.00 85.88 81 ASN A C 1
ATOM 634 O O . ASN A 1 81 ? 21.847 11.259 -52.041 1.00 85.88 81 ASN A O 1
ATOM 638 N N . LEU A 1 82 ? 20.654 10.151 -50.481 1.00 86.25 82 LEU A N 1
ATOM 639 C CA . LEU A 1 82 ? 21.791 9.430 -49.907 1.00 86.25 82 LEU A CA 1
ATOM 640 C C . LEU A 1 82 ? 22.596 8.628 -50.957 1.00 86.25 82 LEU A C 1
ATOM 642 O O . LEU A 1 82 ? 23.822 8.733 -50.932 1.00 86.25 82 LEU A O 1
ATOM 646 N N . PRO A 1 83 ? 21.987 7.895 -51.915 1.00 85.56 83 PRO A N 1
ATOM 647 C CA . PRO A 1 83 ? 22.751 7.161 -52.929 1.00 85.56 83 PRO A CA 1
ATOM 648 C C . PRO A 1 83 ? 23.624 8.063 -53.815 1.00 85.56 83 PRO A C 1
ATOM 650 O O . PRO A 1 83 ? 24.763 7.714 -54.123 1.00 85.56 83 PRO A O 1
ATOM 653 N N . CYS A 1 84 ? 23.123 9.242 -54.196 1.00 86.75 84 CYS A N 1
ATOM 654 C CA . CYS A 1 84 ? 23.884 10.219 -54.978 1.00 86.75 84 CYS A CA 1
ATOM 655 C C . CYS A 1 84 ? 25.035 10.817 -54.161 1.00 86.75 84 CYS A C 1
ATOM 657 O O . CYS A 1 84 ? 26.168 10.871 -54.639 1.00 86.75 84 CYS A O 1
ATOM 659 N N . ALA A 1 85 ? 24.773 11.189 -52.904 1.00 87.81 85 ALA A N 1
ATOM 660 C CA . ALA A 1 85 ? 25.804 11.679 -51.993 1.00 87.81 85 ALA A CA 1
ATOM 661 C C . ALA A 1 85 ? 26.916 10.636 -51.775 1.00 87.81 85 ALA A C 1
ATOM 663 O O . ALA A 1 85 ? 28.096 10.972 -51.846 1.00 87.81 85 ALA A O 1
ATOM 664 N N . GLN A 1 86 ? 26.557 9.360 -51.589 1.00 86.25 86 GLN A N 1
ATOM 665 C CA . GLN A 1 86 ? 27.508 8.246 -51.487 1.00 86.25 86 GLN A CA 1
ATOM 666 C C . GLN A 1 86 ? 28.339 8.075 -52.761 1.00 86.25 86 GLN A C 1
ATOM 668 O O . GLN A 1 86 ? 29.550 7.864 -52.686 1.00 86.25 86 GLN A O 1
ATOM 673 N N . TYR A 1 87 ? 27.702 8.172 -53.929 1.00 84.69 87 TYR A N 1
ATOM 674 C CA . TYR A 1 87 ? 28.382 8.062 -55.216 1.00 84.69 87 TYR A CA 1
ATOM 675 C C . TYR A 1 87 ? 29.408 9.184 -55.411 1.00 84.69 87 TYR A C 1
ATOM 677 O O . TYR A 1 87 ? 30.565 8.919 -55.747 1.00 84.69 87 TYR A O 1
ATOM 685 N N . LEU A 1 88 ? 29.006 10.431 -55.149 1.00 86.81 88 LEU A N 1
ATOM 686 C CA . LEU A 1 88 ? 29.889 11.595 -55.214 1.00 86.81 88 LEU A CA 1
ATOM 687 C C . LEU A 1 88 ? 31.031 11.490 -54.196 1.00 86.81 88 LEU A C 1
ATOM 689 O O . LEU A 1 88 ? 32.183 11.732 -54.558 1.00 86.81 88 LEU A O 1
ATOM 693 N N . TRP A 1 89 ? 30.737 11.052 -52.967 1.00 89.38 89 TRP A N 1
ATOM 694 C CA . TRP A 1 89 ? 31.738 10.810 -51.928 1.00 89.38 89 TRP A CA 1
ATOM 695 C C . TRP A 1 89 ? 32.808 9.827 -52.397 1.00 89.38 89 TRP A C 1
ATOM 697 O O . TRP A 1 89 ? 33.990 10.152 -52.374 1.00 89.38 89 TRP A O 1
ATOM 707 N N . LEU A 1 90 ? 32.411 8.637 -52.857 1.00 86.25 90 LEU A N 1
ATOM 708 C CA . LEU A 1 90 ? 33.350 7.590 -53.265 1.00 86.25 90 LEU A CA 1
ATOM 709 C C . LEU A 1 90 ? 34.209 8.004 -54.461 1.00 86.25 90 LEU A C 1
ATOM 711 O O . LEU A 1 90 ? 35.386 7.654 -54.521 1.00 86.25 90 LEU A O 1
ATOM 715 N N . ARG A 1 91 ? 33.630 8.745 -55.410 1.00 84.25 91 ARG A N 1
ATOM 716 C CA . ARG A 1 91 ? 34.322 9.150 -56.635 1.00 84.25 91 ARG A CA 1
ATOM 717 C C . ARG A 1 91 ? 35.337 10.267 -56.413 1.00 84.25 91 ARG A C 1
ATOM 719 O O . ARG A 1 91 ? 36.371 10.267 -57.070 1.00 84.25 91 ARG A O 1
ATOM 726 N N . HIS A 1 92 ? 35.051 11.180 -55.489 1.00 82.81 92 HIS A N 1
ATOM 727 C CA . HIS A 1 92 ? 35.869 12.369 -55.247 1.00 82.81 92 HIS A CA 1
ATOM 728 C C . HIS A 1 92 ? 36.606 12.348 -53.903 1.00 82.81 92 HIS A C 1
ATOM 730 O O . HIS A 1 92 ? 37.241 13.335 -53.545 1.00 82.81 92 HIS A O 1
ATOM 736 N N . GLN A 1 93 ? 36.581 11.225 -53.172 1.00 82.88 93 GLN A N 1
ATOM 737 C CA . GLN A 1 93 ? 37.204 11.109 -51.850 1.00 82.88 93 GLN A CA 1
ATOM 738 C C . GLN A 1 93 ? 38.662 11.592 -51.838 1.00 82.88 93 GLN A C 1
ATOM 740 O O . GLN A 1 93 ? 39.046 12.376 -50.974 1.00 82.88 93 GLN A O 1
ATOM 745 N N . ALA A 1 94 ? 39.458 11.178 -52.829 1.00 80.88 94 ALA A N 1
ATOM 746 C CA . ALA A 1 94 ? 40.875 11.528 -52.928 1.00 80.88 94 ALA A CA 1
ATOM 747 C C . ALA A 1 94 ? 41.131 13.037 -53.123 1.00 80.88 94 ALA A C 1
ATOM 749 O O . ALA A 1 94 ? 42.217 13.514 -52.798 1.00 80.88 94 ALA A O 1
ATOM 750 N N . GLU A 1 95 ? 40.152 13.789 -53.637 1.00 81.19 95 GLU A N 1
ATOM 751 C CA . GLU A 1 95 ? 40.289 15.223 -53.925 1.00 81.19 95 GLU A CA 1
ATOM 752 C C . GLU A 1 95 ? 40.198 16.082 -52.659 1.00 81.19 95 GLU A C 1
ATOM 754 O O . GLU A 1 95 ? 40.854 17.119 -52.572 1.00 81.19 95 GLU A O 1
ATOM 759 N N . PHE A 1 96 ? 39.416 15.649 -51.664 1.00 82.75 96 PHE A N 1
ATOM 760 C CA . PHE A 1 96 ? 39.226 16.393 -50.415 1.00 82.75 96 PHE A CA 1
ATOM 761 C C . PHE A 1 96 ? 39.886 15.740 -49.195 1.00 82.75 96 PHE A C 1
ATOM 763 O O . PHE A 1 96 ? 40.085 16.418 -48.190 1.00 82.75 96 PHE A O 1
ATOM 770 N N . GLU A 1 97 ? 40.275 14.462 -49.269 1.00 84.81 97 GLU A N 1
ATOM 771 C CA . GLU A 1 97 ? 40.873 13.704 -48.159 1.00 84.81 97 GLU A CA 1
ATOM 772 C C . GLU A 1 97 ? 42.089 14.403 -47.524 1.00 84.81 97 GLU A C 1
ATOM 774 O O . GLU A 1 97 ? 42.231 14.389 -46.306 1.00 84.81 97 GLU A O 1
ATOM 779 N N . GLY A 1 98 ? 42.928 15.078 -48.318 1.00 82.19 98 GLY A N 1
ATOM 780 C CA . GLY A 1 98 ? 44.112 15.788 -47.812 1.00 82.19 98 GLY A CA 1
ATOM 781 C C . GLY A 1 98 ? 43.819 17.056 -46.998 1.00 82.19 98 GLY A C 1
ATOM 782 O O . GLY A 1 98 ? 44.673 17.485 -46.226 1.00 82.19 98 GLY A O 1
ATOM 783 N N . ASN A 1 99 ? 42.626 17.641 -47.150 1.00 85.62 99 ASN A N 1
ATOM 784 C CA . ASN A 1 99 ? 42.226 18.900 -46.508 1.00 85.62 99 ASN A CA 1
ATOM 785 C C . ASN A 1 99 ? 41.012 18.739 -45.574 1.00 85.62 99 ASN A C 1
ATOM 787 O O . ASN A 1 99 ? 40.497 19.737 -45.073 1.00 85.62 99 ASN A O 1
ATOM 791 N N . PHE A 1 100 ? 40.533 17.510 -45.359 1.00 88.81 100 PHE A N 1
ATOM 792 C CA . PHE A 1 100 ? 39.334 17.242 -44.570 1.00 88.81 100 PHE A CA 1
ATOM 793 C C . PHE A 1 100 ? 39.622 17.397 -43.068 1.00 88.81 100 PHE A C 1
ATOM 795 O O . PHE A 1 100 ? 40.475 16.697 -42.522 1.00 88.81 100 PHE A O 1
ATOM 802 N N . ASP A 1 101 ? 38.918 18.310 -42.393 1.00 90.31 101 ASP A N 1
ATOM 803 C CA . ASP A 1 101 ? 39.134 18.644 -40.980 1.00 90.31 101 ASP A CA 1
ATOM 804 C C . ASP A 1 101 ? 37.922 18.323 -40.075 1.00 90.31 101 ASP A C 1
ATOM 806 O O . ASP A 1 101 ? 36.869 17.864 -40.524 1.00 90.31 101 ASP A O 1
ATOM 810 N N . GLU A 1 102 ? 38.070 18.557 -38.763 1.00 91.75 102 GLU A N 1
ATOM 811 C CA . GLU A 1 102 ? 37.003 18.335 -37.769 1.00 91.75 102 GLU A CA 1
ATOM 812 C C . GLU A 1 102 ? 35.735 19.165 -38.068 1.00 91.75 102 GLU A C 1
ATOM 814 O O . GLU A 1 102 ? 34.625 18.692 -37.830 1.00 91.75 102 GLU A O 1
ATOM 819 N N . LYS A 1 103 ? 35.869 20.372 -38.639 1.00 91.81 103 LYS A N 1
ATOM 820 C CA . LYS A 1 103 ? 34.729 21.255 -38.943 1.00 91.81 103 LYS A CA 1
ATOM 821 C C . LYS A 1 103 ? 33.946 20.776 -40.160 1.00 91.81 103 LYS A C 1
ATOM 823 O O . LYS A 1 103 ? 32.720 20.846 -40.167 1.00 91.81 103 LYS A O 1
ATOM 828 N N . MET A 1 104 ? 34.639 20.288 -41.186 1.00 90.88 104 MET A N 1
ATOM 829 C CA . MET A 1 104 ? 34.006 19.682 -42.358 1.00 90.88 104 MET A CA 1
ATOM 830 C C . MET A 1 104 ? 33.222 18.426 -41.970 1.00 90.88 104 MET A C 1
ATOM 832 O O . MET A 1 104 ? 32.112 18.232 -42.464 1.00 90.88 104 MET A O 1
ATOM 836 N N . LEU A 1 105 ? 33.750 17.622 -41.040 1.00 93.44 105 LEU A N 1
ATOM 837 C CA . LEU A 1 105 ? 33.036 16.473 -40.482 1.00 93.44 105 LEU A CA 1
ATOM 838 C C . LEU A 1 105 ? 31.771 16.888 -39.716 1.00 93.44 105 LEU A C 1
ATOM 840 O O . LEU A 1 105 ? 30.714 16.299 -39.931 1.00 93.44 105 LEU A O 1
ATOM 844 N N . GLU A 1 106 ? 31.852 17.899 -38.847 1.00 92.62 106 GLU A N 1
ATOM 845 C CA . GLU A 1 106 ? 30.677 18.419 -38.128 1.00 92.62 106 GLU A CA 1
ATOM 846 C C . GLU A 1 106 ? 29.604 18.933 -39.088 1.00 92.62 106 GLU A C 1
ATOM 848 O O . GLU A 1 106 ? 28.430 18.604 -38.928 1.00 92.62 106 GLU A O 1
ATOM 853 N N . ASN A 1 107 ? 30.001 19.692 -40.112 1.00 92.00 107 ASN A N 1
ATOM 854 C CA . ASN A 1 107 ? 29.076 20.181 -41.129 1.00 92.00 107 ASN A CA 1
ATOM 855 C C . ASN A 1 107 ? 28.394 19.020 -41.860 1.00 92.00 107 ASN A C 1
ATOM 857 O O . ASN A 1 107 ? 27.171 19.007 -41.942 1.00 92.00 107 ASN A O 1
ATOM 861 N N . LEU A 1 108 ? 29.160 18.017 -42.306 1.00 93.19 108 LEU A N 1
ATOM 862 C CA . LEU A 1 108 ? 28.619 16.818 -42.950 1.00 93.19 108 LEU A CA 1
ATOM 863 C C . LEU A 1 108 ? 27.553 16.140 -42.090 1.00 93.19 108 LEU A C 1
ATOM 865 O O . LEU A 1 108 ? 26.469 15.844 -42.581 1.00 93.19 108 LEU A O 1
ATOM 869 N N . LEU A 1 109 ? 27.849 15.917 -40.810 1.00 92.88 109 LEU A N 1
ATOM 870 C CA . LEU A 1 109 ? 26.950 15.231 -39.886 1.00 92.88 109 LEU A CA 1
ATOM 871 C C . LEU A 1 109 ? 25.691 16.050 -39.558 1.00 92.88 109 LEU A C 1
ATOM 873 O O . LEU A 1 109 ? 24.612 15.476 -39.409 1.00 92.88 109 LEU A O 1
ATOM 877 N N . ASN A 1 110 ? 25.804 17.377 -39.471 1.00 91.19 110 ASN A N 1
ATOM 878 C CA . ASN A 1 110 ? 24.670 18.274 -39.225 1.00 91.19 110 ASN A CA 1
ATOM 879 C C . ASN A 1 110 ? 23.730 18.394 -40.433 1.00 91.19 110 ASN A C 1
ATOM 881 O O . ASN A 1 110 ? 22.546 18.669 -40.257 1.00 91.19 110 ASN A O 1
ATOM 885 N N . THR A 1 111 ? 24.244 18.177 -41.644 1.00 92.88 111 THR A N 1
ATOM 886 C CA . THR A 1 111 ? 23.460 18.229 -42.882 1.00 92.88 111 THR A CA 1
ATOM 887 C C . THR A 1 111 ? 22.589 16.985 -43.089 1.00 92.88 111 THR A C 1
ATOM 889 O O . THR A 1 111 ? 21.607 17.054 -43.821 1.00 92.88 111 THR A O 1
ATOM 892 N N . ILE A 1 112 ? 22.899 15.855 -42.440 1.00 90.69 112 ILE A N 1
ATOM 893 C CA . ILE A 1 112 ? 22.151 14.595 -42.588 1.00 90.69 112 ILE A CA 1
ATOM 894 C C . ILE A 1 112 ? 20.712 14.760 -42.053 1.00 90.69 112 ILE A C 1
ATOM 896 O O . ILE A 1 112 ? 20.521 14.913 -40.842 1.00 90.69 112 ILE A O 1
ATOM 900 N N . PRO A 1 113 ? 19.674 14.665 -42.910 1.00 86.12 113 PRO A N 1
ATOM 901 C CA . PRO A 1 113 ? 18.288 14.809 -42.483 1.00 86.12 113 PRO A CA 1
ATOM 902 C C . PRO A 1 113 ? 17.814 13.692 -41.553 1.00 86.12 113 PRO A C 1
ATOM 904 O O . PRO A 1 113 ? 18.208 12.527 -41.655 1.00 86.12 113 PRO A O 1
ATOM 907 N N . ALA A 1 114 ? 16.864 14.030 -40.679 1.00 82.50 114 ALA A N 1
ATOM 908 C CA . ALA A 1 114 ? 16.380 13.098 -39.669 1.00 82.50 114 ALA A CA 1
ATOM 909 C C . ALA A 1 114 ? 15.525 11.940 -40.219 1.00 82.50 114 ALA A C 1
ATOM 911 O O . ALA A 1 114 ? 15.296 10.966 -39.502 1.00 82.50 114 ALA A O 1
ATOM 912 N N . ASN A 1 115 ? 15.051 12.037 -41.459 1.00 82.31 115 ASN A N 1
ATOM 913 C CA . ASN A 1 115 ? 14.132 11.094 -42.098 1.00 82.31 115 ASN A CA 1
ATOM 914 C C . ASN A 1 115 ? 14.820 10.039 -42.978 1.00 82.31 115 ASN A C 1
ATOM 916 O O . ASN A 1 115 ? 14.133 9.175 -43.520 1.00 82.31 115 ASN A O 1
ATOM 920 N N . ILE A 1 116 ? 16.150 10.074 -43.103 1.00 84.25 116 ILE A N 1
ATOM 921 C CA . ILE A 1 116 ? 16.891 9.016 -43.793 1.00 84.25 116 ILE A CA 1
ATOM 922 C C . ILE A 1 116 ? 16.717 7.689 -43.027 1.00 84.25 116 ILE A C 1
ATOM 924 O O . ILE A 1 116 ? 16.939 7.672 -41.808 1.00 84.25 116 ILE A O 1
ATOM 928 N N . PRO A 1 117 ? 16.363 6.579 -43.711 1.00 85.25 117 PRO A N 1
ATOM 929 C CA . PRO A 1 117 ? 16.245 5.263 -43.092 1.00 85.25 117 PRO A CA 1
ATOM 930 C C . PRO A 1 117 ? 17.533 4.843 -42.379 1.00 85.25 117 PRO A C 1
ATOM 932 O O . PRO A 1 117 ? 18.612 4.830 -42.978 1.00 85.25 117 PRO A O 1
ATOM 935 N N . SER A 1 118 ? 17.416 4.440 -41.111 1.00 86.69 118 SER A N 1
ATOM 936 C CA . SER A 1 118 ? 18.570 4.104 -40.269 1.00 86.69 118 SER A CA 1
ATOM 937 C C . SER A 1 118 ? 19.455 3.019 -40.882 1.00 86.69 118 SER A C 1
ATOM 939 O O . SER A 1 118 ? 20.668 3.175 -40.860 1.00 86.69 118 SER A O 1
ATOM 941 N N . HIS A 1 119 ? 18.877 1.984 -41.501 1.00 85.75 119 HIS A N 1
ATOM 942 C CA . HIS A 1 119 ? 19.642 0.881 -42.100 1.00 85.75 119 HIS A CA 1
ATOM 943 C C . HIS A 1 119 ? 20.590 1.347 -43.227 1.00 85.75 119 HIS A C 1
ATOM 945 O O . HIS A 1 119 ? 21.743 0.923 -43.280 1.00 85.75 119 HIS A O 1
ATOM 951 N N . GLU A 1 120 ? 20.145 2.250 -44.110 1.00 85.75 120 GLU A N 1
ATOM 952 C CA . GLU A 1 120 ? 20.969 2.723 -45.237 1.00 85.75 120 GLU A CA 1
ATOM 953 C C . GLU A 1 120 ? 22.118 3.600 -44.740 1.00 85.75 120 GLU A C 1
ATOM 955 O O . GLU A 1 120 ? 23.250 3.524 -45.224 1.00 85.75 120 GLU A O 1
ATOM 960 N N . LEU A 1 121 ? 21.823 4.406 -43.722 1.00 89.50 121 LEU A N 1
ATOM 961 C CA . LEU A 1 121 ? 22.790 5.264 -43.064 1.00 89.50 121 LEU A CA 1
ATOM 962 C C . LEU A 1 121 ? 23.828 4.444 -42.286 1.00 89.50 121 LEU A C 1
ATOM 964 O O . LEU A 1 121 ? 25.021 4.715 -42.389 1.00 89.50 121 LEU A O 1
ATOM 968 N N . CYS A 1 122 ? 23.389 3.400 -41.578 1.00 90.31 122 CYS A N 1
ATOM 969 C CA . CYS A 1 122 ? 24.251 2.467 -40.852 1.00 90.31 122 CYS A CA 1
ATOM 970 C C . CYS A 1 122 ? 25.256 1.786 -41.788 1.00 90.31 122 CYS A C 1
ATOM 972 O O . CYS A 1 122 ? 26.440 1.718 -41.462 1.00 90.31 122 CYS A O 1
ATOM 974 N N . LEU A 1 123 ? 24.819 1.346 -42.974 1.00 87.62 123 LEU A N 1
ATOM 975 C CA . LEU A 1 123 ? 25.707 0.767 -43.989 1.00 87.62 123 LEU A CA 1
ATOM 976 C C . LEU A 1 123 ? 26.763 1.772 -44.466 1.00 87.62 123 LEU A C 1
ATOM 978 O O . LEU A 1 123 ? 27.949 1.443 -44.515 1.00 87.62 123 LEU A O 1
ATOM 982 N N . TRP A 1 124 ? 26.358 3.011 -44.761 1.00 88.94 124 TRP A N 1
ATOM 983 C CA . TRP A 1 124 ? 27.296 4.057 -45.177 1.00 88.94 124 TRP A CA 1
ATOM 984 C C . TRP A 1 124 ? 28.334 4.370 -44.098 1.00 88.94 124 TRP A C 1
ATOM 986 O O . TRP A 1 124 ? 29.529 4.475 -44.382 1.00 88.94 124 TRP A O 1
ATOM 996 N N . PHE A 1 125 ? 27.890 4.482 -42.847 1.00 91.31 125 PHE A N 1
ATOM 997 C CA . PHE A 1 125 ? 28.771 4.760 -41.720 1.00 91.31 125 PHE A CA 1
ATOM 998 C C . PHE A 1 125 ? 29.754 3.614 -41.492 1.00 91.31 125 PHE A C 1
ATOM 1000 O O . PHE A 1 125 ? 30.957 3.853 -41.386 1.00 91.31 125 PHE A O 1
ATOM 1007 N N . LYS A 1 126 ? 29.253 2.377 -41.480 1.00 88.00 126 LYS A N 1
ATOM 1008 C CA . LYS A 1 126 ? 30.036 1.165 -41.234 1.00 88.00 126 LYS A CA 1
ATOM 1009 C C . LYS A 1 126 ? 31.126 0.928 -42.275 1.00 88.00 126 LYS A C 1
ATOM 1011 O O . LYS A 1 126 ? 32.239 0.552 -41.912 1.00 88.00 126 LYS A O 1
ATOM 1016 N N . ASP A 1 127 ? 30.804 1.109 -43.553 1.00 83.62 127 ASP A N 1
ATOM 1017 C CA . ASP A 1 127 ? 31.695 0.704 -44.642 1.00 83.62 127 ASP A CA 1
ATOM 1018 C C . ASP A 1 127 ? 32.556 1.857 -45.179 1.00 83.62 127 ASP A C 1
ATOM 1020 O O . ASP A 1 127 ? 33.619 1.602 -45.749 1.00 83.62 127 ASP A O 1
ATOM 1024 N N . ILE A 1 128 ? 32.120 3.114 -45.016 1.00 86.38 128 ILE A N 1
ATOM 1025 C CA . ILE A 1 128 ? 32.747 4.278 -45.662 1.00 86.38 128 ILE A CA 1
ATOM 1026 C C . ILE A 1 128 ? 33.160 5.338 -44.635 1.00 86.38 128 ILE A C 1
ATOM 1028 O O . ILE A 1 128 ? 34.353 5.611 -44.494 1.00 86.38 128 ILE A O 1
ATOM 1032 N N . LEU A 1 129 ? 32.211 5.933 -43.903 1.00 89.50 129 LEU A N 1
ATOM 1033 C CA . LEU A 1 129 ? 32.488 7.147 -43.121 1.00 89.50 129 LEU A CA 1
ATOM 1034 C C . LEU A 1 129 ? 33.372 6.889 -41.889 1.00 89.50 129 LEU A C 1
ATOM 1036 O O . LEU A 1 129 ? 34.332 7.622 -41.656 1.00 89.50 129 LEU A O 1
ATOM 1040 N N . ILE A 1 130 ? 33.090 5.846 -41.104 1.00 90.25 130 ILE A N 1
ATOM 1041 C CA . ILE A 1 130 ? 33.848 5.541 -39.879 1.00 90.25 130 ILE A CA 1
ATOM 1042 C C . ILE A 1 130 ? 35.280 5.085 -40.200 1.00 90.25 130 ILE A C 1
ATOM 1044 O O . ILE A 1 130 ? 36.212 5.620 -39.588 1.00 90.25 130 ILE A O 1
ATOM 1048 N N . PRO A 1 131 ? 35.515 4.183 -41.178 1.00 87.69 131 PRO A N 1
ATOM 1049 C CA . PRO A 1 131 ? 36.872 3.865 -41.621 1.00 87.69 131 PRO A CA 1
ATOM 1050 C C . PRO A 1 131 ? 37.636 5.091 -42.139 1.00 87.69 131 PRO A C 1
ATOM 1052 O O . PRO A 1 131 ? 38.824 5.237 -41.843 1.00 87.69 131 PRO A O 1
ATOM 1055 N N . PHE A 1 132 ? 36.965 5.987 -42.873 1.00 87.12 132 PHE A N 1
ATOM 1056 C CA . PHE A 1 132 ? 37.562 7.228 -43.367 1.00 87.12 132 PHE A CA 1
ATOM 1057 C C . PHE A 1 132 ? 37.994 8.149 -42.220 1.00 87.12 132 PHE A C 1
ATOM 1059 O O . PHE A 1 132 ? 39.147 8.576 -42.180 1.00 87.12 132 PHE A O 1
ATOM 1066 N N . VAL A 1 133 ? 37.117 8.405 -41.245 1.00 89.69 133 VAL A N 1
ATOM 1067 C CA . VAL A 1 133 ? 37.436 9.281 -40.106 1.00 89.69 133 VAL A CA 1
ATOM 1068 C C . VAL A 1 133 ? 38.549 8.701 -39.241 1.00 89.69 133 VAL A C 1
ATOM 1070 O O . VAL A 1 133 ? 39.468 9.435 -38.890 1.00 89.69 133 VAL A O 1
ATOM 1073 N N . ARG A 1 134 ? 38.554 7.388 -38.980 1.00 87.12 134 ARG A N 1
ATOM 1074 C CA . ARG A 1 134 ? 39.665 6.726 -38.272 1.00 87.12 134 ARG A CA 1
ATOM 1075 C C . ARG A 1 134 ? 41.014 6.933 -38.963 1.00 87.12 134 ARG A C 1
ATOM 1077 O O . ARG A 1 134 ? 42.024 7.083 -38.284 1.00 87.12 134 ARG A O 1
ATOM 1084 N N . ARG A 1 135 ? 41.034 6.947 -40.300 1.00 84.88 135 ARG A N 1
ATOM 1085 C CA . ARG A 1 135 ? 42.257 7.117 -41.096 1.00 84.88 135 ARG A CA 1
ATOM 1086 C C . ARG A 1 135 ? 42.704 8.577 -41.207 1.00 84.88 135 ARG A C 1
ATOM 1088 O O . ARG A 1 135 ? 43.901 8.836 -41.158 1.00 84.88 135 ARG A O 1
ATOM 1095 N N . ILE A 1 136 ? 41.765 9.502 -41.396 1.00 85.94 136 ILE A N 1
ATOM 1096 C CA . ILE A 1 136 ? 42.054 10.864 -41.877 1.00 85.94 136 ILE A CA 1
ATOM 1097 C C . ILE A 1 136 ? 41.862 11.927 -40.814 1.00 85.94 136 ILE A C 1
ATOM 1099 O O . ILE A 1 136 ? 42.667 12.850 -40.722 1.00 85.94 136 ILE A O 1
ATOM 1103 N N . VAL A 1 137 ? 40.866 11.763 -39.945 1.00 87.94 137 VAL A N 1
ATOM 1104 C CA . VAL A 1 137 ? 40.606 12.693 -38.843 1.00 87.94 137 VAL A CA 1
ATOM 1105 C C . VAL A 1 137 ? 40.436 11.903 -37.543 1.00 87.94 137 VAL A C 1
ATOM 1107 O O . VAL A 1 137 ? 39.320 11.803 -37.033 1.00 87.94 137 VAL A O 1
ATOM 1110 N N . PRO A 1 138 ? 41.516 11.357 -36.944 1.00 84.56 138 PRO A N 1
ATOM 1111 C CA . PRO A 1 138 ? 41.411 10.534 -35.733 1.00 84.56 138 PRO A CA 1
ATOM 1112 C C . PRO A 1 138 ? 40.722 11.251 -34.563 1.00 84.56 138 PRO A C 1
ATOM 1114 O O . PRO A 1 138 ? 39.952 10.651 -33.819 1.00 84.56 138 PRO A O 1
ATOM 1117 N N . LYS A 1 139 ? 40.913 12.572 -34.440 1.00 85.75 139 LYS A N 1
ATOM 1118 C CA . LYS A 1 139 ? 40.207 13.409 -33.452 1.00 85.75 139 LYS A CA 1
ATOM 1119 C C . LYS A 1 139 ? 38.707 13.550 -33.725 1.00 85.75 139 LYS A C 1
ATOM 1121 O O . LYS A 1 139 ? 37.958 13.883 -32.814 1.00 85.75 139 LYS A O 1
ATOM 1126 N N . GLY A 1 140 ? 38.265 13.288 -34.952 1.00 87.88 140 GLY A N 1
ATOM 1127 C CA . GLY A 1 140 ? 36.867 13.291 -35.373 1.00 87.88 140 GLY A CA 1
ATOM 1128 C C . GLY A 1 140 ? 36.079 12.076 -34.886 1.00 87.88 140 GLY A C 1
ATOM 1129 O O . GLY A 1 140 ? 34.853 12.080 -34.957 1.00 87.88 140 GLY A O 1
ATOM 1130 N N . GLN A 1 141 ? 36.745 11.064 -34.319 1.00 88.56 141 GLN A N 1
ATOM 1131 C CA . GLN A 1 141 ? 36.069 9.922 -33.704 1.00 88.56 141 GLN A CA 1
ATOM 1132 C C . GLN A 1 141 ? 35.122 10.343 -32.571 1.00 88.56 141 GLN A C 1
ATOM 1134 O O . GLN A 1 141 ? 33.997 9.852 -32.523 1.00 88.56 141 GLN A O 1
ATOM 1139 N N . LYS A 1 142 ? 35.512 11.323 -31.739 1.00 91.50 142 LYS A N 1
ATOM 1140 C CA . LYS A 1 142 ? 34.642 11.902 -30.695 1.00 91.50 142 LYS A CA 1
ATOM 1141 C C . LYS A 1 142 ? 33.374 12.542 -31.285 1.00 91.50 142 LYS A C 1
ATOM 1143 O O . LYS A 1 142 ? 32.297 12.450 -30.706 1.00 91.50 142 LYS A O 1
ATOM 1148 N N . ILE A 1 143 ? 33.499 13.168 -32.462 1.00 92.94 143 ILE A N 1
ATOM 1149 C CA . ILE A 1 143 ? 32.418 13.887 -33.151 1.00 92.94 143 ILE A CA 1
ATOM 1150 C C . ILE A 1 143 ? 31.414 12.872 -33.698 1.00 92.94 143 ILE A C 1
ATOM 1152 O O . ILE A 1 143 ? 30.214 13.011 -33.464 1.00 92.94 143 ILE A O 1
ATOM 1156 N N . ILE A 1 144 ? 31.905 11.813 -34.352 1.00 93.31 144 ILE A N 1
ATOM 1157 C CA . ILE A 1 144 ? 31.064 10.698 -34.799 1.00 93.31 144 ILE A CA 1
ATOM 1158 C C . ILE A 1 144 ? 30.387 10.020 -33.610 1.00 93.31 144 ILE A C 1
ATOM 1160 O O . ILE A 1 144 ? 29.184 9.792 -33.671 1.00 93.31 144 ILE A O 1
ATOM 1164 N N . ALA A 1 145 ? 31.121 9.710 -32.538 1.00 93.06 145 ALA A N 1
ATOM 1165 C CA . ALA A 1 145 ? 30.562 9.012 -31.384 1.00 93.06 145 ALA A CA 1
ATOM 1166 C C . ALA A 1 145 ? 29.409 9.806 -30.753 1.00 93.06 145 ALA A C 1
ATOM 1168 O O . ALA A 1 145 ? 28.311 9.277 -30.581 1.00 93.06 145 ALA A O 1
ATOM 1169 N N . LYS A 1 146 ? 29.620 11.107 -30.521 1.00 94.81 146 LYS A N 1
ATOM 1170 C CA . LYS A 1 146 ? 28.597 12.020 -30.000 1.00 94.81 146 LYS A CA 1
ATOM 1171 C C . LYS A 1 146 ? 27.393 12.150 -30.933 1.00 94.81 146 LYS A C 1
ATOM 1173 O O . LYS A 1 146 ? 26.252 12.192 -30.473 1.00 94.81 146 LYS A O 1
ATOM 1178 N N . TRP A 1 147 ? 27.630 12.226 -32.242 1.00 95.69 147 TRP A N 1
ATOM 1179 C CA . TRP A 1 147 ? 26.549 12.309 -33.219 1.00 95.69 147 TRP A CA 1
ATOM 1180 C C . TRP A 1 147 ? 25.734 11.014 -33.275 1.00 95.69 147 TRP A C 1
ATOM 1182 O O . TRP A 1 147 ? 24.508 11.078 -33.251 1.00 95.69 147 TRP A O 1
ATOM 1192 N N . LEU A 1 148 ? 26.389 9.847 -33.282 1.00 95.06 148 LEU A N 1
ATOM 1193 C CA . LEU A 1 148 ? 25.726 8.541 -33.259 1.00 95.06 148 LEU A CA 1
ATOM 1194 C C . LEU A 1 148 ? 24.912 8.356 -31.983 1.00 95.06 148 LEU A C 1
ATOM 1196 O O . LEU A 1 148 ? 23.777 7.894 -32.056 1.00 95.06 148 LEU A O 1
ATOM 1200 N N . GLU A 1 149 ? 25.443 8.780 -30.836 1.00 94.81 149 GLU A N 1
ATOM 1201 C CA . GLU A 1 149 ? 24.716 8.752 -29.570 1.00 94.81 149 GLU A CA 1
ATOM 1202 C C . GLU A 1 149 ? 23.442 9.608 -29.643 1.00 94.81 149 GLU A C 1
ATOM 1204 O O . GLU A 1 149 ? 22.342 9.138 -29.341 1.00 94.81 149 GLU A O 1
ATOM 1209 N N . HIS A 1 150 ? 23.569 10.859 -30.098 1.00 94.12 150 HIS A N 1
ATOM 1210 C CA . HIS A 1 150 ? 22.436 11.773 -30.238 1.00 94.12 150 HIS A CA 1
ATOM 1211 C C . HIS A 1 150 ? 21.397 11.247 -31.236 1.00 94.12 150 HIS A C 1
ATOM 1213 O O . HIS A 1 150 ? 20.195 11.263 -30.961 1.00 94.12 150 HIS A O 1
ATOM 1219 N N . ARG A 1 151 ? 21.860 10.740 -32.383 1.00 93.44 151 ARG A N 1
ATOM 1220 C CA . ARG A 1 151 ? 21.015 10.182 -33.437 1.00 93.44 151 ARG A CA 1
ATOM 1221 C C . ARG A 1 151 ? 20.265 8.950 -32.945 1.00 93.44 151 ARG A C 1
ATOM 1223 O O . ARG A 1 151 ? 19.054 8.892 -33.132 1.00 93.44 151 ARG A O 1
ATOM 1230 N N . ALA A 1 152 ? 20.951 8.012 -32.292 1.00 94.38 152 ALA A N 1
ATOM 1231 C CA . ALA A 1 152 ? 20.355 6.798 -31.741 1.00 94.38 152 ALA A CA 1
ATOM 1232 C C . ALA A 1 152 ? 19.287 7.118 -30.686 1.00 94.38 152 ALA A C 1
ATOM 1234 O O . ALA A 1 152 ? 18.175 6.610 -30.786 1.00 94.38 152 ALA A O 1
ATOM 1235 N N . ARG A 1 153 ? 19.565 8.028 -29.738 1.00 94.19 153 ARG A N 1
ATOM 1236 C CA . ARG A 1 153 ? 18.569 8.501 -28.753 1.00 94.19 153 ARG A CA 1
ATOM 1237 C C . ARG A 1 153 ? 17.349 9.144 -29.432 1.00 94.19 153 ARG A C 1
ATOM 1239 O O . ARG A 1 153 ? 16.219 8.933 -29.005 1.00 94.19 153 ARG A O 1
ATOM 1246 N N . GLY A 1 154 ? 17.561 9.910 -30.506 1.00 91.62 154 GLY A N 1
ATOM 1247 C CA . GLY A 1 154 ? 16.487 10.573 -31.253 1.00 91.62 154 GLY A CA 1
ATOM 1248 C C . GLY A 1 154 ? 15.519 9.618 -31.966 1.00 91.62 154 GLY A C 1
ATOM 1249 O O . GLY A 1 154 ? 14.352 9.972 -32.163 1.00 91.62 154 GLY A O 1
ATOM 1250 N N . LEU A 1 155 ? 15.964 8.402 -32.308 1.00 91.62 155 LEU A N 1
ATOM 1251 C CA . LEU A 1 155 ? 15.140 7.412 -33.012 1.00 91.62 155 LEU A CA 1
ATOM 1252 C C . LEU A 1 155 ? 13.936 6.933 -32.187 1.00 91.62 155 LEU A C 1
ATOM 1254 O O . LEU A 1 155 ? 12.919 6.580 -32.783 1.00 91.62 155 LEU A O 1
ATOM 1258 N N . GLU A 1 156 ? 13.982 7.039 -30.854 1.00 92.94 156 GLU A N 1
ATOM 1259 C CA . GLU A 1 156 ? 12.839 6.755 -29.970 1.00 92.94 156 GLU A CA 1
ATOM 1260 C C . GLU A 1 156 ? 11.610 7.618 -30.310 1.00 92.94 156 GLU A C 1
ATOM 1262 O O . GLU A 1 156 ? 10.459 7.194 -30.165 1.00 92.94 156 GLU A O 1
ATOM 1267 N N . LEU A 1 157 ? 11.839 8.843 -30.793 1.00 89.69 157 LEU A N 1
ATOM 1268 C CA . LEU A 1 157 ? 10.781 9.781 -31.160 1.00 89.69 157 LEU A CA 1
ATOM 1269 C C . LEU A 1 157 ? 10.439 9.720 -32.650 1.00 89.69 157 LEU A C 1
ATOM 1271 O O . LEU A 1 157 ? 9.261 9.839 -32.996 1.00 89.69 157 LEU A O 1
ATOM 1275 N N . THR A 1 158 ? 11.439 9.551 -33.520 1.00 88.50 158 THR A N 1
ATOM 1276 C CA . THR A 1 158 ? 11.258 9.676 -34.974 1.00 88.50 158 THR A CA 1
ATOM 1277 C C . THR A 1 158 ? 10.890 8.369 -35.674 1.00 88.50 158 THR A C 1
ATOM 1279 O O . THR A 1 158 ? 10.186 8.421 -36.677 1.00 88.50 158 THR A O 1
ATOM 1282 N N . ASP A 1 159 ? 11.320 7.207 -35.166 1.00 87.88 159 ASP A N 1
ATOM 1283 C CA . ASP A 1 159 ? 11.009 5.890 -35.743 1.00 87.88 159 ASP A CA 1
ATOM 1284 C C . ASP A 1 159 ? 10.618 4.878 -34.652 1.00 87.88 159 ASP A C 1
ATOM 1286 O O . ASP A 1 159 ? 11.368 3.977 -34.276 1.00 87.88 159 ASP A O 1
ATOM 1290 N N . LYS A 1 160 ? 9.384 5.031 -34.157 1.00 87.44 160 LYS A N 1
ATOM 1291 C CA . LYS A 1 160 ? 8.783 4.166 -33.127 1.00 87.44 160 LYS A CA 1
ATOM 1292 C C . LYS A 1 160 ? 8.471 2.748 -33.604 1.00 87.44 160 LYS A C 1
ATOM 1294 O O . LYS A 1 160 ? 8.209 1.886 -32.771 1.00 87.44 160 LYS A O 1
ATOM 1299 N N . ALA A 1 161 ? 8.408 2.517 -34.916 1.00 87.44 161 ALA A N 1
ATOM 1300 C CA . ALA A 1 161 ? 7.995 1.228 -35.463 1.00 87.44 161 ALA A CA 1
ATOM 1301 C C . ALA A 1 161 ? 9.090 0.167 -35.295 1.00 87.44 161 ALA A C 1
ATOM 1303 O O . ALA A 1 161 ? 8.776 -0.983 -34.999 1.00 87.44 161 ALA A O 1
ATOM 1304 N N . ASN A 1 162 ? 10.353 0.577 -35.441 1.00 88.69 162 ASN A N 1
ATOM 1305 C CA . ASN A 1 162 ? 11.524 -0.300 -35.353 1.00 88.69 162 ASN A CA 1
ATOM 1306 C C . ASN A 1 162 ? 12.323 -0.115 -34.050 1.00 88.69 162 ASN A C 1
ATOM 1308 O O . ASN A 1 162 ? 13.448 -0.599 -33.945 1.00 88.69 162 ASN A O 1
ATOM 1312 N N . TRP A 1 163 ? 11.771 0.627 -33.089 1.00 92.06 163 TRP A N 1
ATOM 1313 C CA . TRP A 1 163 ? 12.402 0.885 -31.797 1.00 92.06 163 TRP A CA 1
ATOM 1314 C C . TRP A 1 163 ? 12.245 -0.314 -30.848 1.00 92.06 163 TRP A C 1
ATOM 1316 O O . TRP A 1 163 ? 11.118 -0.815 -30.727 1.00 92.06 163 TRP A O 1
ATOM 1326 N N . PRO A 1 164 ? 13.287 -0.718 -30.087 1.00 94.50 164 PRO A N 1
ATOM 1327 C CA . PRO A 1 164 ? 14.616 -0.099 -29.920 1.00 94.50 164 PRO A CA 1
ATOM 1328 C C . PRO A 1 164 ? 15.733 -0.611 -30.849 1.00 94.50 164 PRO A C 1
ATOM 1330 O O . PRO A 1 164 ? 16.866 -0.135 -30.762 1.00 94.50 164 PRO A O 1
ATOM 1333 N N . GLU A 1 165 ? 15.455 -1.565 -31.738 1.00 93.19 165 GLU A N 1
ATOM 1334 C CA . GLU A 1 165 ? 16.467 -2.207 -32.586 1.00 93.19 165 GLU A CA 1
ATOM 1335 C C . GLU A 1 165 ? 17.172 -1.244 -33.546 1.00 93.19 165 GLU A C 1
ATOM 1337 O O . GLU A 1 165 ? 18.381 -1.348 -33.737 1.00 93.19 165 GLU A O 1
ATOM 1342 N N . ASN A 1 166 ? 16.445 -0.284 -34.119 1.00 92.38 166 ASN A N 1
ATOM 1343 C CA . ASN A 1 166 ? 17.024 0.746 -34.984 1.00 92.38 166 ASN A CA 1
ATOM 1344 C C . ASN A 1 166 ? 18.003 1.674 -34.237 1.00 92.38 166 ASN A C 1
ATOM 1346 O O . ASN A 1 166 ? 19.011 2.095 -34.805 1.00 92.38 166 ASN A O 1
ATOM 1350 N N . GLY A 1 167 ? 17.720 1.988 -32.969 1.00 93.50 167 GLY A N 1
ATOM 1351 C CA . GLY A 1 167 ? 18.605 2.737 -32.083 1.00 93.50 167 GLY A CA 1
ATOM 1352 C C . GLY A 1 167 ? 19.861 1.943 -31.753 1.00 93.50 167 GLY A C 1
ATOM 1353 O O . GLY A 1 167 ? 20.964 2.485 -31.835 1.00 93.50 167 GLY A O 1
ATOM 1354 N N . TYR A 1 168 ? 19.692 0.657 -31.426 1.00 93.81 168 TYR A N 1
ATOM 1355 C CA . TYR A 1 168 ? 20.803 -0.256 -31.165 1.00 93.81 168 TYR A CA 1
ATOM 1356 C C . TYR A 1 168 ? 21.737 -0.357 -32.374 1.00 93.81 168 TYR A C 1
ATOM 1358 O O . TYR A 1 168 ? 22.929 -0.105 -32.234 1.00 93.81 168 TYR A O 1
ATOM 1366 N N . GLU A 1 169 ? 21.196 -0.629 -33.567 1.00 92.00 169 GLU A N 1
ATOM 1367 C CA . GLU A 1 169 ? 21.980 -0.737 -34.803 1.00 92.00 169 GLU A CA 1
ATOM 1368 C C . GLU A 1 169 ? 22.770 0.553 -35.073 1.00 92.00 169 GLU A C 1
ATOM 1370 O O . GLU A 1 169 ? 23.976 0.500 -35.307 1.00 92.00 169 GLU A O 1
ATOM 1375 N N . MET A 1 170 ? 22.126 1.720 -34.947 1.00 93.38 170 MET A N 1
ATOM 1376 C CA . MET A 1 170 ? 22.778 3.020 -35.141 1.00 93.38 170 MET A CA 1
ATOM 1377 C C . MET A 1 170 ? 23.957 3.233 -34.182 1.00 93.38 170 MET A C 1
ATOM 1379 O O . MET A 1 170 ? 25.021 3.683 -34.603 1.00 93.38 170 MET A O 1
ATOM 1383 N N . ALA A 1 171 ? 23.793 2.904 -32.900 1.00 93.94 171 ALA A N 1
ATOM 1384 C CA . ALA A 1 171 ? 24.849 3.072 -31.906 1.00 93.94 171 ALA A CA 1
ATOM 1385 C C . ALA A 1 171 ? 25.976 2.028 -32.064 1.00 93.94 171 ALA A C 1
ATOM 1387 O O . ALA A 1 171 ? 27.157 2.348 -31.915 1.00 93.94 171 ALA A O 1
ATOM 1388 N N . GLU A 1 172 ? 25.629 0.786 -32.411 1.00 93.50 172 GLU A N 1
ATOM 1389 C CA . GLU A 1 172 ? 26.557 -0.344 -32.545 1.00 93.50 172 GLU A CA 1
ATOM 1390 C C . GLU A 1 172 ? 27.459 -0.231 -33.791 1.00 93.50 172 GLU A C 1
ATOM 1392 O O . GLU A 1 172 ? 28.580 -0.754 -33.814 1.00 93.50 172 GLU A O 1
ATOM 1397 N N . VAL A 1 173 ? 27.023 0.490 -34.831 1.00 92.00 173 VAL A N 1
ATOM 1398 C CA . VAL A 1 173 ? 27.779 0.685 -36.085 1.00 92.00 173 VAL A CA 1
ATOM 1399 C C . VAL A 1 173 ? 29.205 1.191 -35.850 1.00 92.00 173 VAL A C 1
ATOM 1401 O O . VAL A 1 173 ? 30.126 0.772 -36.557 1.00 92.00 173 VAL A O 1
ATOM 1404 N N . TYR A 1 174 ? 29.428 2.011 -34.820 1.00 89.81 174 TYR A N 1
ATOM 1405 C CA . TYR A 1 174 ? 30.770 2.470 -34.457 1.00 89.81 174 TYR A CA 1
ATOM 1406 C C . TYR A 1 174 ? 31.727 1.323 -34.105 1.00 89.81 174 TYR A C 1
ATOM 1408 O O . TYR A 1 174 ? 32.885 1.310 -34.538 1.00 89.81 174 TYR A O 1
ATOM 1416 N N . PHE A 1 175 ? 31.236 0.324 -33.376 1.00 85.94 175 PHE A N 1
ATOM 1417 C CA . PHE A 1 175 ? 32.034 -0.798 -32.883 1.00 85.94 175 PHE A CA 1
ATOM 1418 C C . PHE A 1 175 ? 32.126 -1.949 -33.893 1.00 85.94 175 PHE A C 1
ATOM 1420 O O . PHE A 1 175 ? 33.110 -2.686 -33.894 1.00 85.94 175 PHE A O 1
ATOM 1427 N N . THR A 1 176 ? 31.147 -2.083 -34.796 1.00 83.88 176 THR A N 1
ATOM 1428 C CA . THR A 1 176 ? 31.137 -3.131 -35.838 1.00 83.88 176 THR A CA 1
ATOM 1429 C C . THR A 1 176 ? 31.812 -2.717 -37.149 1.00 83.88 176 THR A C 1
ATOM 1431 O O . THR A 1 176 ? 32.060 -3.569 -38.011 1.00 83.88 176 THR A O 1
ATOM 1434 N N . SER A 1 177 ? 32.131 -1.430 -37.320 1.00 77.62 177 SER A N 1
ATOM 1435 C CA . SER A 1 177 ? 32.937 -0.923 -38.434 1.00 77.62 177 SER A CA 1
ATOM 1436 C C . SER A 1 177 ? 34.350 -1.504 -38.391 1.00 77.62 177 SER A C 1
ATOM 1438 O O . SER A 1 177 ? 35.069 -1.342 -37.401 1.00 77.62 177 SER A O 1
ATOM 1440 N N . LYS A 1 178 ? 34.788 -2.118 -39.498 1.00 65.88 178 LYS A N 1
ATOM 1441 C CA . LYS A 1 178 ? 36.133 -2.701 -39.616 1.00 65.88 178 LYS A CA 1
ATOM 1442 C C . LYS A 1 178 ?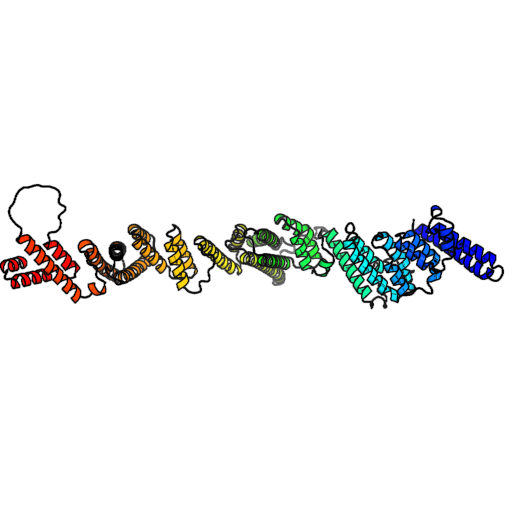 37.212 -1.632 -39.450 1.00 65.88 178 LYS A C 1
ATOM 1444 O O . LYS A 1 178 ? 37.086 -0.518 -39.958 1.00 65.88 178 LYS A O 1
ATOM 1449 N N . ASN A 1 179 ? 38.285 -1.987 -38.753 1.00 60.34 179 ASN A N 1
ATOM 1450 C CA . ASN A 1 179 ? 39.464 -1.145 -38.637 1.00 60.34 179 ASN A CA 1
ATOM 1451 C C . ASN A 1 179 ? 40.338 -1.317 -39.898 1.00 60.34 179 ASN A C 1
ATOM 1453 O O . ASN A 1 179 ? 40.596 -2.460 -40.283 1.00 60.34 179 ASN A O 1
ATOM 1457 N N . PRO A 1 180 ? 40.819 -0.243 -40.553 1.00 51.31 180 PRO A N 1
ATOM 1458 C CA . PRO A 1 180 ? 41.740 -0.360 -41.688 1.00 51.31 180 PRO A CA 1
ATOM 1459 C C . PRO A 1 180 ? 43.050 -1.116 -41.384 1.00 51.31 180 PRO A C 1
ATOM 1461 O O . PRO A 1 180 ? 43.709 -1.560 -42.322 1.00 51.31 180 PRO A O 1
ATOM 1464 N N . ALA A 1 181 ? 43.419 -1.298 -40.109 1.00 46.50 181 ALA A N 1
ATOM 1465 C CA . ALA A 1 181 ? 44.602 -2.062 -39.697 1.00 46.50 181 ALA A CA 1
ATOM 1466 C C . ALA A 1 181 ? 44.409 -3.598 -39.677 1.00 46.50 181 ALA A C 1
ATOM 1468 O O . ALA A 1 181 ? 45.400 -4.327 -39.703 1.00 46.50 181 ALA A O 1
ATOM 1469 N N . ASP A 1 182 ? 43.170 -4.106 -39.690 1.00 50.53 182 ASP A N 1
ATOM 1470 C CA . ASP A 1 182 ? 42.869 -5.541 -39.560 1.00 50.53 182 ASP A CA 1
ATOM 1471 C C . ASP A 1 182 ? 42.595 -6.209 -40.918 1.00 50.53 182 ASP A C 1
ATOM 1473 O O . ASP A 1 182 ? 41.510 -6.723 -41.201 1.00 50.53 182 ASP A O 1
ATOM 1477 N N . PHE A 1 183 ? 43.611 -6.263 -41.779 1.00 43.06 183 PHE A N 1
ATOM 1478 C CA . PHE A 1 183 ? 43.664 -7.268 -42.845 1.00 43.06 183 PHE A CA 1
ATOM 1479 C C . PHE A 1 183 ? 44.311 -8.545 -42.288 1.00 43.06 183 PHE A C 1
ATOM 1481 O O . PHE A 1 183 ? 45.469 -8.827 -42.582 1.00 43.06 183 PHE A O 1
ATOM 1488 N N . GLY A 1 184 ? 43.605 -9.328 -41.460 1.00 40.84 184 GLY A N 1
ATOM 1489 C CA . GLY A 1 184 ? 44.194 -10.611 -41.050 1.00 40.84 184 GLY A CA 1
ATOM 1490 C C . GLY A 1 184 ? 43.477 -11.525 -40.064 1.00 40.84 184 GLY A C 1
ATOM 1491 O O . GLY A 1 184 ? 43.795 -12.710 -40.068 1.00 40.84 184 GLY A O 1
ATOM 1492 N N . LEU A 1 185 ? 42.530 -11.067 -39.242 1.00 38.91 185 LEU A N 1
ATOM 1493 C CA . LEU A 1 185 ? 41.907 -11.947 -38.242 1.00 38.91 185 LEU A CA 1
ATOM 1494 C C . LEU A 1 185 ? 40.387 -11.789 -38.241 1.00 38.91 185 LEU A C 1
ATOM 1496 O O . LEU A 1 185 ? 39.806 -10.966 -37.543 1.00 38.91 185 LEU A O 1
ATOM 1500 N N . ALA A 1 186 ? 39.738 -12.606 -39.070 1.00 40.22 186 ALA A N 1
ATOM 1501 C CA . ALA A 1 186 ? 38.322 -12.890 -38.924 1.00 40.22 186 ALA A CA 1
ATOM 1502 C C . ALA A 1 186 ? 38.091 -13.787 -37.694 1.00 40.22 186 ALA A C 1
ATOM 1504 O O . ALA A 1 186 ? 38.932 -14.616 -37.360 1.00 40.22 186 ALA A O 1
ATOM 1505 N N . SER A 1 187 ? 36.903 -13.628 -37.104 1.00 38.66 187 SER A N 1
ATOM 1506 C CA . SER A 1 187 ? 36.288 -14.397 -36.012 1.00 38.66 187 SER A CA 1
ATOM 1507 C C . SER A 1 187 ? 36.781 -14.127 -34.586 1.00 38.66 187 SER A C 1
ATOM 1509 O O . SER A 1 187 ? 37.428 -14.965 -33.969 1.00 38.66 187 SER A O 1
ATOM 1511 N N . SER A 1 188 ? 36.355 -12.998 -34.020 1.00 37.75 188 SER A N 1
ATOM 1512 C CA . SER A 1 188 ? 35.732 -12.987 -32.689 1.00 37.75 188 SER A CA 1
ATOM 1513 C C . SER A 1 188 ? 35.006 -11.658 -32.484 1.00 37.75 188 SER A C 1
ATOM 1515 O O . SER A 1 188 ? 35.548 -10.614 -32.828 1.00 37.75 188 SER A O 1
ATOM 1517 N N . TRP A 1 189 ? 33.782 -11.679 -31.954 1.00 39.34 189 TRP A N 1
ATOM 1518 C CA . TRP A 1 189 ? 32.931 -10.503 -31.682 1.00 39.34 189 TRP A CA 1
ATOM 1519 C C . TRP A 1 189 ? 33.446 -9.606 -30.542 1.00 39.34 189 TRP A C 1
ATOM 1521 O O . TRP A 1 189 ? 32.673 -8.980 -29.825 1.00 39.34 189 TRP A O 1
ATOM 1531 N N . ILE A 1 190 ? 34.758 -9.559 -30.339 1.00 42.44 190 ILE A N 1
ATOM 1532 C CA . ILE A 1 190 ? 35.389 -8.788 -29.277 1.00 42.44 190 ILE A CA 1
ATOM 1533 C C . ILE A 1 190 ? 36.030 -7.579 -29.944 1.00 42.44 190 ILE A C 1
ATOM 1535 O O . ILE A 1 190 ? 37.105 -7.681 -30.533 1.00 42.44 190 ILE A O 1
ATOM 1539 N N . TRP A 1 191 ? 35.350 -6.436 -29.866 1.00 47.19 191 TRP A N 1
ATOM 1540 C CA . TRP A 1 191 ? 35.993 -5.151 -30.109 1.00 47.19 191 TRP A CA 1
ATOM 1541 C C . TRP A 1 191 ? 37.116 -4.986 -29.077 1.00 47.19 191 TRP A C 1
ATOM 1543 O O . TRP A 1 191 ? 36.869 -5.022 -27.872 1.00 47.19 191 TRP A O 1
ATOM 1553 N N . VAL A 1 192 ? 38.359 -4.869 -29.546 1.00 49.03 192 VAL A N 1
ATOM 1554 C CA . VAL A 1 192 ? 39.506 -4.546 -28.693 1.00 49.03 192 VAL A CA 1
ATOM 1555 C C . VAL A 1 192 ? 39.716 -3.035 -28.791 1.00 49.03 192 VAL A C 1
ATOM 1557 O O . VAL A 1 192 ? 40.003 -2.555 -29.890 1.00 49.03 192 VAL A O 1
ATOM 1560 N N . PRO A 1 193 ? 39.579 -2.277 -27.687 1.00 48.12 193 PRO A N 1
ATOM 1561 C CA . PRO A 1 193 ? 39.829 -0.843 -27.701 1.00 48.12 193 PRO A CA 1
ATOM 1562 C C . PRO A 1 193 ? 41.264 -0.572 -28.161 1.00 48.12 193 PRO A C 1
ATOM 1564 O O . PRO A 1 193 ? 42.217 -1.127 -27.601 1.00 48.12 193 PRO A O 1
ATOM 1567 N N . LEU A 1 194 ? 41.446 0.297 -29.157 1.00 52.59 194 LEU A N 1
ATOM 1568 C CA . LEU A 1 194 ? 42.755 0.903 -29.386 1.00 52.59 194 LEU A CA 1
ATOM 1569 C C . LEU A 1 194 ? 43.139 1.690 -28.126 1.00 52.59 194 LEU A C 1
ATOM 1571 O O . LEU A 1 194 ? 42.276 2.262 -27.459 1.00 52.59 194 LEU A O 1
ATOM 1575 N N . LYS A 1 195 ? 44.439 1.767 -27.815 1.00 48.91 195 LYS A N 1
ATOM 1576 C CA . LYS A 1 195 ? 44.948 2.584 -26.696 1.00 48.91 195 LYS A CA 1
ATOM 1577 C C . LYS A 1 195 ? 44.471 4.046 -26.743 1.00 48.91 195 LYS A C 1
ATOM 1579 O O . LYS A 1 195 ? 44.459 4.685 -25.706 1.00 48.91 195 LYS A O 1
ATOM 1584 N N . GLU A 1 196 ? 44.091 4.547 -27.919 1.00 50.84 196 GLU A N 1
ATOM 1585 C CA . GLU A 1 196 ? 43.577 5.907 -28.133 1.00 50.84 196 GLU A CA 1
ATOM 1586 C C . GLU A 1 196 ? 42.037 6.007 -28.046 1.00 50.84 196 GLU A C 1
ATOM 1588 O O . GLU A 1 196 ? 41.524 7.072 -27.716 1.00 50.84 196 GLU A O 1
ATOM 1593 N N . ASP A 1 197 ? 41.297 4.911 -28.268 1.00 51.66 197 ASP A N 1
ATOM 1594 C CA . ASP A 1 197 ? 39.822 4.889 -28.202 1.00 51.66 197 ASP A CA 1
ATOM 1595 C C . ASP A 1 197 ? 39.310 4.641 -26.772 1.00 51.66 197 ASP A C 1
ATOM 1597 O O . ASP A 1 197 ? 38.222 5.085 -26.407 1.00 51.66 197 ASP A O 1
ATOM 1601 N N . GLY A 1 198 ? 40.097 3.945 -25.941 1.00 54.84 198 GLY A N 1
ATOM 1602 C CA . GLY A 1 198 ? 39.750 3.656 -24.545 1.00 54.84 198 GLY A CA 1
ATOM 1603 C C . GLY A 1 198 ? 39.684 4.891 -23.638 1.00 54.84 198 GLY A C 1
ATOM 1604 O O . GLY A 1 198 ? 38.966 4.857 -22.639 1.00 54.84 198 GLY A O 1
ATOM 1605 N N . ASP A 1 199 ? 40.371 5.978 -24.005 1.00 60.34 199 ASP A N 1
ATOM 1606 C CA . ASP A 1 199 ? 40.477 7.215 -23.216 1.00 60.34 199 ASP A CA 1
ATOM 1607 C C . ASP A 1 199 ? 39.458 8.303 -23.636 1.00 60.34 199 ASP A C 1
ATOM 1609 O O . ASP A 1 199 ? 39.390 9.359 -23.004 1.00 60.34 199 ASP A O 1
ATOM 1613 N N . CYS A 1 200 ? 38.651 8.076 -24.684 1.00 80.62 200 CYS A N 1
ATOM 1614 C CA . CYS A 1 200 ? 37.670 9.050 -25.182 1.00 80.62 200 CYS A CA 1
ATOM 1615 C C . CYS A 1 200 ? 36.322 8.908 -24.454 1.00 80.62 200 CYS A C 1
ATOM 1617 O O . CYS A 1 200 ? 35.638 7.889 -24.585 1.00 80.62 200 CYS A O 1
ATOM 1619 N N . GLU A 1 201 ? 35.906 9.944 -23.720 1.00 87.12 201 GLU A N 1
ATOM 1620 C CA . GLU A 1 201 ? 34.670 9.928 -22.925 1.00 87.12 201 GLU A CA 1
ATOM 1621 C C . GLU A 1 201 ? 33.423 9.684 -23.792 1.00 87.12 201 GLU A C 1
ATOM 1623 O O . GLU A 1 201 ? 32.571 8.875 -23.429 1.00 87.12 201 GLU A O 1
ATOM 1628 N N . GLU A 1 202 ? 33.337 10.307 -24.968 1.00 91.94 202 GLU A N 1
ATOM 1629 C CA . GLU A 1 202 ? 32.206 10.169 -25.894 1.00 91.94 202 GLU A CA 1
ATOM 1630 C C . GLU A 1 202 ? 32.058 8.736 -26.423 1.00 91.94 202 GLU A C 1
ATOM 1632 O O . GLU A 1 202 ? 30.947 8.235 -26.583 1.00 91.94 202 GLU A O 1
ATOM 1637 N N . VAL A 1 203 ? 33.173 8.035 -26.652 1.00 88.44 203 VAL A N 1
ATOM 1638 C CA . VAL A 1 203 ? 33.155 6.627 -27.081 1.00 88.44 203 VAL A CA 1
ATOM 1639 C C . VAL A 1 203 ? 32.701 5.725 -25.933 1.00 88.44 203 VAL A C 1
ATOM 1641 O O . VAL A 1 203 ? 31.919 4.798 -26.147 1.00 88.44 203 VAL A O 1
ATOM 1644 N N . GLN A 1 204 ? 33.125 6.013 -24.698 1.00 87.94 204 GLN A N 1
ATOM 1645 C CA . GLN A 1 204 ? 32.643 5.297 -23.515 1.00 87.94 204 GLN A CA 1
ATOM 1646 C C . GLN A 1 204 ? 31.147 5.540 -23.261 1.00 87.94 204 GLN A C 1
ATOM 1648 O O . GLN A 1 204 ? 30.437 4.611 -22.873 1.00 87.94 204 GLN A O 1
ATOM 1653 N N . GLN A 1 205 ? 30.654 6.764 -23.478 1.00 90.81 205 GLN A N 1
ATOM 1654 C CA . GLN A 1 205 ? 29.228 7.100 -23.394 1.00 90.81 205 GLN A CA 1
ATOM 1655 C C . GLN A 1 205 ? 28.422 6.344 -24.455 1.00 90.81 205 GLN A C 1
ATOM 1657 O O . GLN A 1 205 ? 27.428 5.700 -24.117 1.00 90.81 205 GLN A O 1
ATOM 1662 N N . LEU A 1 206 ? 28.902 6.314 -25.702 1.00 93.06 206 LEU A N 1
ATOM 1663 C CA . LEU A 1 206 ? 28.284 5.526 -26.766 1.00 93.06 206 LEU A CA 1
ATOM 1664 C C . LEU A 1 206 ? 28.275 4.026 -26.435 1.00 93.06 206 LEU A C 1
ATOM 1666 O O . LEU A 1 206 ? 27.259 3.369 -26.634 1.00 93.06 206 LEU A O 1
ATOM 1670 N N . MET A 1 207 ? 29.357 3.481 -25.870 1.00 89.94 207 MET A N 1
ATOM 1671 C CA . MET A 1 207 ? 29.409 2.073 -25.457 1.00 89.94 207 MET A CA 1
ATOM 1672 C C . MET A 1 207 ? 28.382 1.757 -24.359 1.00 89.94 207 MET A C 1
ATOM 1674 O O . MET A 1 207 ? 27.684 0.749 -24.444 1.00 89.94 207 MET A O 1
ATOM 1678 N N . LYS A 1 208 ? 28.236 2.634 -23.354 1.00 92.06 208 LYS A N 1
ATOM 1679 C CA . LYS A 1 208 ? 27.186 2.509 -22.323 1.00 92.06 208 LYS A CA 1
ATOM 1680 C C . LYS A 1 208 ? 25.782 2.571 -22.927 1.00 92.06 208 LYS A C 1
ATOM 1682 O O . LYS A 1 208 ? 24.883 1.863 -22.471 1.00 92.06 208 LYS A O 1
ATOM 1687 N N . LEU A 1 209 ? 25.579 3.406 -23.947 1.00 93.75 209 LEU A N 1
ATOM 1688 C CA . LEU A 1 209 ? 24.313 3.465 -24.671 1.00 93.75 209 LEU A CA 1
ATOM 1689 C C . LEU A 1 209 ? 24.053 2.160 -25.436 1.00 93.75 209 LEU A C 1
ATOM 1691 O O . LEU A 1 209 ? 22.943 1.644 -25.366 1.00 93.75 209 LEU A O 1
ATOM 1695 N N . VAL A 1 210 ? 25.059 1.591 -26.109 1.00 93.12 210 VAL A N 1
ATOM 1696 C CA . VAL A 1 210 ? 24.943 0.298 -26.808 1.00 93.12 210 VAL A CA 1
ATOM 1697 C C . VAL A 1 210 ? 24.547 -0.814 -25.841 1.00 93.12 210 VAL A C 1
ATOM 1699 O O . VAL A 1 210 ? 23.605 -1.549 -26.130 1.00 93.12 210 VAL A O 1
ATOM 1702 N N . THR A 1 211 ? 25.197 -0.915 -24.676 1.00 91.69 211 THR A N 1
ATOM 1703 C CA . THR A 1 211 ? 24.822 -1.922 -23.668 1.00 91.69 211 THR A CA 1
ATOM 1704 C C . THR A 1 211 ? 23.394 -1.709 -23.171 1.00 91.69 211 THR A C 1
ATOM 1706 O O . THR A 1 211 ? 22.620 -2.660 -23.122 1.00 91.69 211 THR A O 1
ATOM 1709 N N . SER A 1 212 ? 23.011 -0.457 -22.900 1.00 93.00 212 SER A N 1
ATOM 1710 C CA . SER A 1 212 ? 21.659 -0.122 -22.434 1.00 93.00 212 SER A CA 1
ATOM 1711 C C . SER A 1 212 ? 20.588 -0.437 -23.483 1.00 93.00 212 SER A C 1
ATOM 1713 O O . SER A 1 212 ? 19.537 -0.981 -23.158 1.00 93.00 212 SER A O 1
ATOM 1715 N N . LEU A 1 213 ? 20.848 -0.133 -24.758 1.00 93.62 213 LEU A N 1
ATOM 1716 C CA . LEU A 1 213 ? 19.941 -0.433 -25.866 1.00 93.62 213 LEU A CA 1
ATOM 1717 C C . LEU A 1 213 ? 19.838 -1.937 -26.125 1.00 93.62 213 LEU A C 1
ATOM 1719 O O . LEU A 1 213 ? 18.740 -2.416 -26.390 1.00 93.62 213 LEU A O 1
ATOM 1723 N N . GLN A 1 214 ? 20.932 -2.693 -26.001 1.00 93.38 214 GLN A N 1
ATOM 1724 C CA . GLN A 1 214 ? 20.900 -4.153 -26.114 1.00 93.38 214 GLN A CA 1
ATOM 1725 C C . GLN A 1 214 ? 20.024 -4.780 -25.024 1.00 93.38 214 GLN A C 1
ATOM 1727 O O . GLN A 1 214 ? 19.179 -5.629 -25.314 1.00 93.38 214 GLN A O 1
ATOM 1732 N N . GLU A 1 215 ? 20.191 -4.345 -23.775 1.00 90.81 215 GLU A N 1
ATOM 1733 C CA . GLU A 1 215 ? 19.363 -4.795 -22.653 1.00 90.81 215 GLU A CA 1
ATOM 1734 C C . GLU A 1 215 ? 17.896 -4.380 -22.847 1.00 90.81 215 GLU A C 1
ATOM 1736 O O . GLU A 1 215 ? 16.985 -5.168 -22.588 1.00 90.81 215 GLU A O 1
ATOM 1741 N N . LEU A 1 216 ? 17.641 -3.188 -23.397 1.00 92.75 216 LEU A N 1
ATOM 1742 C CA . LEU A 1 216 ? 16.295 -2.726 -23.736 1.00 92.75 216 LEU A CA 1
ATOM 1743 C C . LEU A 1 216 ? 15.642 -3.575 -24.843 1.00 92.75 216 LEU A C 1
ATOM 1745 O O . LEU A 1 216 ? 14.463 -3.920 -24.734 1.00 92.75 216 LEU A O 1
ATOM 1749 N N . VAL A 1 217 ? 16.394 -3.960 -25.881 1.00 92.56 217 VAL A N 1
ATOM 1750 C CA . VAL A 1 217 ? 15.941 -4.900 -26.925 1.00 92.56 217 VAL A CA 1
ATOM 1751 C C . VAL A 1 217 ? 15.569 -6.244 -26.298 1.00 92.56 217 VAL A C 1
ATOM 1753 O O . VAL A 1 217 ? 14.501 -6.792 -26.592 1.00 92.56 217 VAL A O 1
ATOM 1756 N N . ASP A 1 218 ? 16.406 -6.760 -25.399 1.00 90.00 218 ASP A N 1
ATOM 1757 C CA . ASP A 1 218 ? 16.142 -8.006 -24.682 1.00 90.00 218 ASP A CA 1
ATOM 1758 C C . ASP A 1 218 ? 14.883 -7.903 -23.804 1.00 90.00 218 ASP A C 1
ATOM 1760 O O . ASP A 1 218 ? 14.033 -8.798 -23.845 1.00 90.00 218 ASP A O 1
ATOM 1764 N N . LEU A 1 219 ? 14.684 -6.788 -23.095 1.00 89.81 219 LEU A N 1
ATOM 1765 C CA . LEU A 1 219 ? 13.459 -6.508 -22.338 1.00 89.81 219 LEU A CA 1
ATOM 1766 C C . LEU A 1 219 ? 12.208 -6.516 -23.220 1.00 89.81 219 LEU A C 1
ATOM 1768 O O . LEU A 1 219 ? 11.179 -7.068 -22.820 1.00 89.81 219 LEU A O 1
ATOM 1772 N N . TYR A 1 220 ? 12.281 -5.960 -24.429 1.00 90.00 220 TYR A N 1
ATOM 1773 C CA . TYR A 1 220 ? 11.150 -5.913 -25.356 1.00 90.00 220 TYR A CA 1
ATOM 1774 C C . TYR A 1 220 ? 10.843 -7.289 -25.954 1.00 90.00 220 TYR A C 1
ATOM 1776 O O . TYR A 1 220 ? 9.677 -7.687 -25.993 1.00 90.00 220 TYR A O 1
ATOM 1784 N N . ARG A 1 221 ? 11.867 -8.024 -26.405 1.00 88.94 221 ARG A N 1
ATOM 1785 C CA . ARG A 1 221 ? 11.700 -9.297 -27.124 1.00 88.94 221 ARG A CA 1
ATOM 1786 C C . ARG A 1 221 ? 11.501 -10.496 -26.210 1.00 88.94 221 ARG A C 1
ATOM 1788 O O . ARG A 1 221 ? 10.611 -11.303 -26.465 1.00 88.94 221 ARG A O 1
ATOM 1795 N N . LYS A 1 222 ? 12.339 -10.637 -25.181 1.00 87.94 222 LYS A N 1
ATOM 1796 C CA . LYS A 1 222 ? 12.332 -11.803 -24.284 1.00 87.94 222 LYS A CA 1
ATOM 1797 C C . LYS A 1 222 ? 11.282 -11.645 -23.192 1.00 87.94 222 LYS A C 1
ATOM 1799 O O . LYS A 1 222 ? 10.550 -12.586 -22.904 1.00 87.94 222 LYS A O 1
ATOM 1804 N N . TYR A 1 223 ? 11.183 -10.441 -22.628 1.00 85.56 223 TYR A N 1
ATOM 1805 C CA . TYR A 1 223 ? 10.392 -10.192 -21.423 1.00 85.56 223 TYR A CA 1
ATOM 1806 C C . TYR A 1 223 ? 9.088 -9.418 -21.663 1.00 85.56 223 TYR A C 1
ATOM 1808 O O . TYR A 1 223 ? 8.324 -9.185 -20.726 1.00 85.56 223 TYR A O 1
ATOM 1816 N N . ASN A 1 224 ? 8.811 -9.013 -22.910 1.00 83.44 224 ASN A N 1
ATOM 1817 C CA . ASN A 1 224 ? 7.649 -8.202 -23.295 1.00 83.44 224 ASN A CA 1
ATOM 1818 C C . ASN A 1 224 ? 7.469 -6.936 -22.421 1.00 83.44 224 ASN A C 1
ATOM 1820 O O . ASN A 1 224 ? 6.357 -6.453 -22.184 1.00 83.44 224 ASN A O 1
ATOM 1824 N N . CYS A 1 225 ? 8.573 -6.377 -21.920 1.00 85.12 225 CYS A N 1
ATOM 1825 C CA . CYS A 1 225 ? 8.587 -5.226 -21.033 1.00 85.12 225 CYS A CA 1
ATOM 1826 C C . CYS A 1 225 ? 9.003 -3.961 -21.795 1.00 85.12 225 CYS A C 1
ATOM 1828 O O . CYS A 1 225 ? 10.175 -3.624 -21.892 1.00 85.12 225 CYS A O 1
ATOM 1830 N N . ARG A 1 226 ? 8.011 -3.223 -22.309 1.00 87.12 226 ARG A N 1
ATOM 1831 C CA . ARG A 1 226 ? 8.234 -1.930 -22.988 1.00 87.12 226 ARG A CA 1
ATOM 1832 C C . ARG A 1 226 ? 8.510 -0.752 -22.041 1.00 87.12 226 ARG A C 1
ATOM 1834 O O . ARG A 1 226 ? 7.617 -0.389 -21.277 1.00 87.12 226 ARG A O 1
ATOM 1841 N N . LEU A 1 227 ? 9.697 -0.165 -22.092 1.00 88.75 227 LEU A N 1
ATOM 1842 C CA . LEU A 1 227 ? 10.125 0.997 -21.298 1.00 88.75 227 LEU A CA 1
ATOM 1843 C C . LEU A 1 227 ? 10.764 2.044 -22.211 1.00 88.75 227 LEU A C 1
ATOM 1845 O O . LEU A 1 227 ? 11.373 1.667 -23.215 1.00 88.75 227 LEU A O 1
ATOM 1849 N N . ALA A 1 228 ? 10.635 3.328 -21.880 1.00 91.00 228 ALA A N 1
ATOM 1850 C CA . ALA A 1 228 ? 11.396 4.357 -22.585 1.00 91.00 228 ALA A CA 1
ATOM 1851 C C . ALA A 1 228 ? 12.884 4.269 -22.207 1.00 91.00 228 ALA A C 1
ATOM 1853 O O . ALA A 1 228 ? 13.207 3.893 -21.077 1.00 91.00 228 ALA A O 1
ATOM 1854 N N . LEU A 1 229 ? 13.799 4.659 -23.096 1.00 90.94 229 LEU A N 1
ATOM 1855 C CA . LEU A 1 229 ? 15.241 4.615 -22.799 1.00 90.94 229 LEU A CA 1
ATOM 1856 C C . LEU A 1 229 ? 15.592 5.493 -21.591 1.00 90.94 229 LEU A C 1
ATOM 1858 O O . LEU A 1 229 ? 16.320 5.074 -20.698 1.00 90.94 229 LEU A O 1
ATOM 1862 N N . SER A 1 230 ? 15.002 6.687 -21.522 1.00 88.25 230 SER A N 1
ATOM 1863 C CA . SER A 1 230 ? 15.199 7.613 -20.397 1.00 88.25 230 SER A CA 1
ATOM 1864 C C . SER A 1 230 ? 14.631 7.116 -19.060 1.00 88.25 230 SER A C 1
ATOM 1866 O O . SER A 1 230 ? 15.038 7.602 -18.001 1.00 88.25 230 SER A O 1
ATOM 1868 N N . GLU A 1 231 ? 13.666 6.193 -19.100 1.00 88.75 231 GLU A N 1
ATOM 1869 C CA . GLU A 1 231 ? 13.182 5.493 -17.913 1.00 88.75 231 GLU A CA 1
ATOM 1870 C C . GLU A 1 231 ? 14.181 4.400 -17.557 1.00 88.75 231 GLU A C 1
ATOM 1872 O O . GLU A 1 231 ? 14.692 4.417 -16.447 1.00 88.75 231 GLU A O 1
ATOM 1877 N N . TYR A 1 232 ? 14.546 3.542 -18.514 1.00 90.50 232 TYR A N 1
ATOM 1878 C CA . TYR A 1 232 ? 15.512 2.460 -18.327 1.00 90.50 232 TYR A CA 1
ATOM 1879 C C . TYR A 1 232 ? 16.825 2.920 -17.676 1.00 90.50 232 TYR A C 1
ATOM 1881 O O . TYR A 1 232 ? 17.241 2.333 -16.683 1.00 90.50 232 TYR A O 1
ATOM 1889 N N . GLU A 1 233 ? 17.429 4.013 -18.158 1.00 88.62 233 GLU A N 1
ATOM 1890 C CA . GLU A 1 233 ? 18.687 4.563 -17.615 1.00 88.62 233 GLU A CA 1
ATOM 1891 C C . GLU A 1 233 ? 18.602 4.956 -16.121 1.00 88.62 233 GLU A C 1
ATOM 1893 O O . GLU A 1 233 ? 19.632 5.110 -15.464 1.00 88.62 233 GLU A O 1
ATOM 1898 N N . LYS A 1 234 ? 17.395 5.143 -15.568 1.00 89.31 234 LYS A N 1
ATOM 1899 C CA . LYS A 1 234 ? 17.161 5.485 -14.152 1.00 89.31 234 LYS A CA 1
ATOM 1900 C C . LYS A 1 234 ? 16.763 4.285 -13.298 1.00 89.31 234 LYS A C 1
ATOM 1902 O O . LYS A 1 234 ? 16.721 4.408 -12.074 1.00 89.31 234 LYS A O 1
ATOM 1907 N N . GLU A 1 235 ? 16.403 3.172 -13.923 1.00 88.44 235 GLU A N 1
ATOM 1908 C CA . GLU A 1 235 ? 15.892 1.991 -13.241 1.00 88.44 235 GLU A CA 1
ATOM 1909 C C . GLU A 1 235 ? 17.052 1.079 -12.818 1.00 88.44 235 GLU A C 1
ATOM 1911 O O . GLU A 1 235 ? 18.115 1.030 -13.434 1.00 88.44 235 GLU A O 1
ATOM 1916 N N . THR A 1 236 ? 16.847 0.331 -11.742 1.00 89.38 236 THR A N 1
ATOM 1917 C CA . THR A 1 236 ? 17.732 -0.755 -11.326 1.00 89.38 236 THR A CA 1
ATOM 1918 C C . THR A 1 236 ? 17.158 -2.090 -11.789 1.00 89.38 236 THR A C 1
ATOM 1920 O O . THR A 1 236 ? 15.975 -2.212 -12.111 1.00 89.38 236 THR A O 1
ATOM 1923 N N . THR A 1 237 ? 17.967 -3.150 -11.744 1.00 88.69 237 THR A N 1
ATOM 1924 C CA . THR A 1 237 ? 17.489 -4.514 -12.025 1.00 88.69 237 THR A CA 1
ATOM 1925 C C . THR A 1 237 ? 16.276 -4.895 -11.168 1.00 88.69 237 THR A C 1
ATOM 1927 O O . THR A 1 237 ? 15.372 -5.569 -11.654 1.00 88.69 237 THR A O 1
ATOM 1930 N N . THR A 1 238 ? 16.208 -4.408 -9.924 1.00 90.44 238 THR A N 1
ATOM 1931 C CA . THR A 1 238 ? 15.072 -4.609 -9.014 1.00 90.44 238 THR A CA 1
ATOM 1932 C C . THR A 1 238 ? 13.828 -3.822 -9.422 1.00 90.44 238 THR A C 1
ATOM 1934 O O . THR A 1 238 ? 12.735 -4.389 -9.458 1.00 90.44 238 THR A O 1
ATOM 1937 N N . THR A 1 239 ? 13.955 -2.541 -9.770 1.00 90.62 239 THR A N 1
ATOM 1938 C CA . THR A 1 239 ? 12.794 -1.723 -10.141 1.00 90.62 239 THR A CA 1
ATOM 1939 C C . THR A 1 23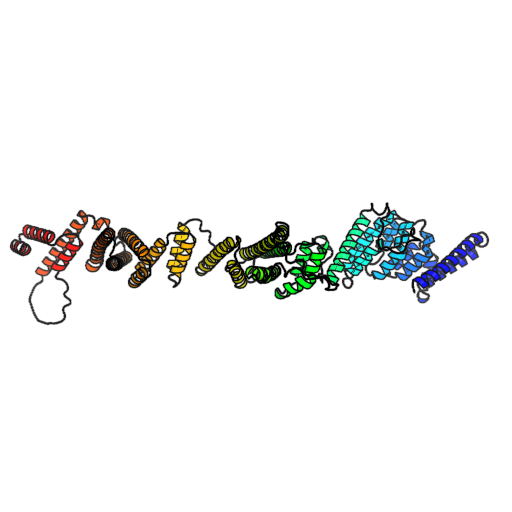9 ? 12.260 -2.080 -11.528 1.00 90.62 239 THR A C 1
ATOM 1941 O O . THR A 1 239 ? 11.053 -1.998 -11.747 1.00 90.62 239 THR A O 1
ATOM 1944 N N . ILE A 1 240 ? 13.090 -2.620 -12.428 1.00 90.94 240 ILE A N 1
ATOM 1945 C CA . ILE A 1 240 ? 12.628 -3.243 -13.680 1.00 90.94 240 ILE A CA 1
ATOM 1946 C C . ILE A 1 240 ? 11.659 -4.398 -13.389 1.00 90.94 240 ILE A C 1
ATOM 1948 O O . ILE A 1 240 ? 10.603 -4.479 -14.020 1.00 90.94 240 ILE A O 1
ATOM 1952 N N . VAL A 1 241 ? 11.948 -5.250 -12.397 1.00 91.31 241 VAL A N 1
ATOM 1953 C CA . VAL A 1 241 ? 11.005 -6.302 -11.973 1.00 91.31 241 VAL A CA 1
ATOM 1954 C C . VAL A 1 241 ? 9.711 -5.690 -11.433 1.00 91.31 241 VAL A C 1
ATOM 1956 O O . VAL A 1 241 ? 8.624 -6.176 -11.748 1.00 91.31 241 VAL A O 1
ATOM 1959 N N . PHE A 1 242 ? 9.788 -4.580 -10.693 1.00 92.12 242 PHE A N 1
ATOM 1960 C CA . PHE A 1 242 ? 8.590 -3.879 -10.217 1.00 92.12 242 PHE A CA 1
ATOM 1961 C C . PHE A 1 242 ? 7.752 -3.352 -11.388 1.00 92.12 242 PHE A C 1
ATOM 1963 O O . PHE A 1 242 ? 6.534 -3.511 -11.381 1.00 92.12 242 PHE A O 1
ATOM 1970 N N . ARG A 1 243 ? 8.384 -2.819 -12.444 1.00 89.00 243 ARG A N 1
ATOM 1971 C CA . ARG A 1 243 ? 7.703 -2.415 -13.688 1.00 89.00 243 ARG A CA 1
ATOM 1972 C C . ARG A 1 243 ? 7.058 -3.599 -14.408 1.00 89.00 243 ARG A C 1
ATOM 1974 O O . ARG A 1 243 ? 5.952 -3.455 -14.933 1.00 89.00 243 ARG A O 1
ATOM 1981 N N . MET A 1 244 ? 7.723 -4.757 -14.442 1.00 89.94 244 MET A N 1
ATOM 1982 C CA . MET A 1 244 ? 7.159 -5.985 -15.016 1.00 89.94 244 MET A CA 1
ATOM 1983 C C . MET A 1 244 ? 5.910 -6.429 -14.246 1.00 89.94 244 MET A C 1
ATOM 1985 O O . MET A 1 244 ? 4.881 -6.704 -14.863 1.00 89.94 244 MET A O 1
ATOM 1989 N N . LEU A 1 245 ? 5.963 -6.428 -12.910 1.00 89.94 245 LEU A N 1
ATOM 1990 C CA . LEU A 1 245 ? 4.815 -6.738 -12.054 1.00 89.94 245 LEU A CA 1
ATOM 1991 C C . LEU A 1 245 ? 3.698 -5.701 -12.204 1.00 89.94 245 LEU A C 1
ATOM 1993 O O . LEU A 1 245 ? 2.530 -6.070 -12.311 1.00 89.94 245 LEU A O 1
ATOM 1997 N N . ASP A 1 246 ? 4.020 -4.410 -12.281 1.00 88.25 246 ASP A N 1
ATOM 1998 C CA . ASP A 1 246 ? 3.049 -3.324 -12.434 1.00 88.25 246 ASP A CA 1
ATOM 1999 C C . ASP A 1 246 ? 2.219 -3.443 -13.719 1.00 88.25 246 ASP A C 1
ATOM 2001 O O . ASP A 1 246 ? 1.016 -3.179 -13.683 1.00 88.25 246 ASP A O 1
ATOM 2005 N N . LYS A 1 247 ? 2.812 -3.931 -14.815 1.00 86.06 247 LYS A N 1
ATOM 2006 C CA . LYS A 1 247 ? 2.105 -4.182 -16.085 1.00 86.06 247 LYS A CA 1
ATOM 2007 C C . LYS A 1 247 ? 1.072 -5.298 -16.015 1.00 86.06 247 LYS A C 1
ATOM 2009 O O . LYS A 1 247 ? 0.162 -5.331 -16.844 1.00 86.06 247 LYS A O 1
ATOM 2014 N N . VAL A 1 248 ? 1.179 -6.199 -15.042 1.00 87.94 248 VAL A N 1
ATOM 2015 C CA . VAL A 1 248 ? 0.157 -7.219 -14.811 1.00 87.94 248 VAL A CA 1
ATOM 2016 C C . VAL A 1 248 ? -1.027 -6.564 -14.101 1.00 87.94 248 VAL A C 1
ATOM 2018 O O . VAL A 1 248 ? -1.025 -6.383 -12.884 1.00 87.94 248 VAL A O 1
ATOM 2021 N N . LEU A 1 249 ? -2.030 -6.151 -14.878 1.00 84.12 249 LEU A N 1
ATOM 2022 C CA . LEU A 1 249 ? -3.216 -5.462 -14.354 1.00 84.12 249 LEU A CA 1
ATOM 2023 C C . LEU A 1 249 ? -4.156 -6.406 -13.592 1.00 84.12 249 LEU A C 1
ATOM 2025 O O . LEU A 1 249 ? -4.793 -5.990 -12.631 1.00 84.12 249 LEU A O 1
ATOM 2029 N N . ALA A 1 250 ? -4.225 -7.668 -14.017 1.00 85.94 250 ALA A N 1
ATOM 2030 C CA . ALA A 1 250 ? -5.100 -8.688 -13.450 1.00 85.94 250 ALA A CA 1
ATOM 2031 C C . ALA A 1 250 ? -4.331 -9.560 -12.433 1.00 85.94 250 ALA A C 1
ATOM 2033 O O . ALA A 1 250 ? -3.397 -10.262 -12.841 1.00 85.94 250 ALA A O 1
ATOM 2034 N N . PRO A 1 251 ? -4.683 -9.547 -11.131 1.00 86.00 251 PRO A N 1
ATOM 2035 C CA . PRO A 1 251 ? -3.964 -10.293 -10.094 1.00 86.00 251 PRO A CA 1
ATOM 2036 C C . PRO A 1 251 ? -3.840 -11.799 -10.364 1.00 86.00 251 PRO A C 1
ATOM 2038 O O . PRO A 1 251 ? -2.821 -12.406 -10.049 1.00 86.00 251 PRO A O 1
ATOM 2041 N N . GLU A 1 252 ? -4.837 -12.407 -11.001 1.00 87.31 252 GLU A N 1
ATOM 2042 C CA . GLU A 1 252 ? -4.861 -13.823 -11.375 1.00 87.31 252 GLU A CA 1
ATOM 2043 C C . GLU A 1 252 ? -3.807 -14.213 -12.423 1.00 87.31 252 GLU A C 1
ATOM 2045 O O . GLU A 1 252 ? -3.425 -15.379 -12.507 1.00 87.31 252 GLU A O 1
ATOM 2050 N N . LEU A 1 253 ? -3.295 -13.253 -13.201 1.00 90.00 253 LEU A N 1
ATOM 2051 C CA . LEU A 1 253 ? -2.247 -13.498 -14.195 1.00 90.00 253 LEU A CA 1
ATOM 2052 C C . LEU A 1 253 ? -0.837 -13.409 -13.604 1.00 90.00 253 LEU A C 1
ATOM 2054 O O . LEU A 1 253 ? 0.119 -13.834 -14.264 1.00 90.00 253 LEU A O 1
ATOM 2058 N N . ILE A 1 254 ? -0.698 -12.900 -12.374 1.00 90.12 254 ILE A N 1
ATOM 2059 C CA . ILE A 1 254 ? 0.595 -12.712 -11.704 1.00 90.12 254 ILE A CA 1
ATOM 2060 C C . ILE A 1 254 ? 1.367 -14.026 -11.586 1.00 90.12 254 ILE A C 1
ATOM 2062 O O . ILE A 1 254 ? 2.499 -14.034 -12.062 1.00 90.12 254 ILE A O 1
ATOM 2066 N N . PRO A 1 255 ? 0.797 -15.144 -11.086 1.00 87.88 255 PRO A N 1
ATOM 2067 C CA . PRO A 1 255 ? 1.544 -16.398 -10.980 1.00 87.88 255 PRO A CA 1
ATOM 2068 C C . PRO A 1 255 ? 2.104 -16.862 -12.329 1.00 87.88 255 PRO A C 1
ATOM 2070 O O . PRO A 1 255 ? 3.289 -17.159 -12.455 1.00 87.88 255 PRO A O 1
ATOM 2073 N N . SER A 1 256 ? 1.270 -16.829 -13.375 1.00 87.94 256 SER A N 1
ATOM 2074 C CA . SER A 1 256 ? 1.669 -17.277 -14.714 1.00 87.94 256 SER A CA 1
ATOM 2075 C C . SER A 1 256 ? 2.733 -16.384 -15.363 1.00 87.94 256 SER A C 1
ATOM 2077 O O . SER A 1 256 ? 3.598 -16.878 -16.086 1.00 87.94 256 SER A O 1
ATOM 2079 N N . THR A 1 257 ? 2.680 -15.074 -15.109 1.00 87.75 257 THR A N 1
ATOM 2080 C CA . THR A 1 257 ? 3.648 -14.105 -15.642 1.00 87.75 257 THR A CA 1
ATOM 2081 C C . THR A 1 257 ? 4.955 -14.174 -14.865 1.00 87.75 257 THR A C 1
ATOM 2083 O O . THR A 1 257 ? 6.030 -14.132 -15.464 1.00 87.75 257 THR A O 1
ATOM 2086 N N . LEU A 1 258 ? 4.869 -14.336 -13.542 1.00 88.81 258 LEU A N 1
ATOM 2087 C CA . LEU A 1 258 ? 6.028 -14.501 -12.680 1.00 88.81 258 LEU A CA 1
ATOM 2088 C C . LEU A 1 258 ? 6.839 -15.725 -13.116 1.00 88.81 258 LEU A C 1
ATOM 2090 O O . LEU A 1 258 ? 8.040 -15.613 -13.328 1.00 88.81 258 LEU A O 1
ATOM 2094 N N . GLU A 1 259 ? 6.178 -16.858 -13.347 1.00 87.00 259 GLU A N 1
ATOM 2095 C CA . GLU A 1 259 ? 6.839 -18.100 -13.747 1.00 87.00 259 GLU A CA 1
ATOM 2096 C C . GLU A 1 259 ? 7.444 -18.042 -15.158 1.00 87.00 259 GLU A C 1
ATOM 2098 O O . GLU A 1 259 ? 8.578 -18.471 -15.363 1.00 87.00 259 GLU A O 1
ATOM 2103 N N . LYS A 1 260 ? 6.711 -17.498 -16.139 1.00 87.50 260 LYS A N 1
ATOM 2104 C CA . LYS A 1 260 ? 7.131 -17.527 -17.551 1.00 87.50 260 LYS A CA 1
ATOM 2105 C C . LYS A 1 260 ? 8.099 -16.419 -17.947 1.00 87.50 260 LYS A C 1
ATOM 2107 O O . LYS A 1 260 ? 8.862 -16.611 -18.887 1.00 87.50 260 LYS A O 1
ATOM 2112 N N . VAL A 1 261 ? 8.013 -15.256 -17.303 1.00 87.38 261 VAL A N 1
ATOM 2113 C CA . VAL A 1 261 ? 8.684 -14.028 -17.760 1.00 87.38 261 VAL A CA 1
ATOM 2114 C C . VAL A 1 261 ? 9.635 -13.488 -16.702 1.00 87.38 261 VAL A C 1
ATOM 2116 O O . VAL A 1 261 ? 10.799 -13.238 -16.994 1.00 87.38 261 VAL A O 1
ATOM 2119 N N . ILE A 1 262 ? 9.164 -13.328 -15.466 1.00 88.25 262 ILE A N 1
ATOM 2120 C CA . ILE A 1 262 ? 9.905 -12.578 -14.445 1.00 88.25 262 ILE A CA 1
ATOM 2121 C C . ILE A 1 262 ? 10.986 -13.441 -13.778 1.00 88.25 262 ILE A C 1
ATOM 2123 O O . ILE A 1 262 ? 12.116 -12.985 -13.636 1.00 88.25 262 ILE A O 1
ATOM 2127 N N . ARG A 1 263 ? 10.694 -14.699 -13.422 1.00 89.38 263 ARG A N 1
ATOM 2128 C CA . ARG A 1 263 ? 11.679 -15.629 -12.840 1.00 89.38 263 ARG A CA 1
ATOM 2129 C C . ARG A 1 263 ? 12.905 -15.832 -13.737 1.00 89.38 263 ARG A C 1
ATOM 2131 O O . ARG A 1 263 ? 14.009 -15.716 -13.214 1.00 89.38 263 ARG A O 1
ATOM 2138 N N . PRO A 1 264 ? 12.770 -16.064 -15.061 1.00 88.38 264 PRO A N 1
ATOM 2139 C CA . PRO A 1 264 ? 13.927 -16.120 -15.956 1.00 88.38 264 PRO A CA 1
ATOM 2140 C C . PRO A 1 264 ? 14.824 -14.877 -15.867 1.00 88.38 264 PRO A C 1
ATOM 2142 O O . PRO A 1 264 ? 16.031 -15.024 -15.701 1.00 88.38 264 PRO A O 1
ATOM 2145 N N . TYR A 1 265 ? 14.239 -13.673 -15.857 1.00 87.81 265 TYR A N 1
ATOM 2146 C CA . TYR A 1 265 ? 14.990 -12.426 -15.674 1.00 87.81 265 TYR A CA 1
ATOM 2147 C C . TYR A 1 265 ? 15.699 -12.379 -14.310 1.00 87.81 265 TYR A C 1
ATOM 2149 O O . TYR A 1 265 ? 16.876 -12.044 -14.211 1.00 87.81 265 TYR A O 1
ATOM 2157 N N . MET A 1 266 ? 15.008 -12.762 -13.237 1.00 87.69 266 MET A N 1
ATOM 2158 C CA . MET A 1 266 ? 15.580 -12.767 -11.888 1.00 87.69 266 MET A CA 1
ATOM 2159 C C . MET A 1 266 ? 16.757 -13.737 -11.757 1.00 87.69 266 MET A C 1
ATOM 2161 O O . MET A 1 266 ? 17.755 -13.386 -11.127 1.00 87.69 266 MET A O 1
ATOM 2165 N N . TYR A 1 267 ? 16.675 -14.914 -12.385 1.00 85.69 267 TYR A N 1
ATOM 2166 C CA . TYR A 1 267 ? 17.776 -15.874 -12.422 1.00 85.69 267 TYR A CA 1
ATOM 2167 C C . TYR A 1 267 ? 18.964 -15.365 -13.243 1.00 85.69 267 TYR A C 1
ATOM 2169 O O . TYR A 1 267 ? 20.098 -15.500 -12.791 1.00 85.69 267 TYR A O 1
ATOM 2177 N N . GLU A 1 268 ? 18.729 -14.744 -14.404 1.00 86.69 268 GLU A N 1
ATOM 2178 C CA . GLU A 1 268 ? 19.801 -14.150 -15.220 1.00 86.69 268 GLU A CA 1
ATOM 2179 C C . GLU A 1 268 ? 20.547 -13.034 -14.467 1.00 86.69 268 GLU A C 1
ATOM 2181 O O . GLU A 1 268 ? 21.771 -12.933 -14.561 1.00 86.69 268 GLU A O 1
ATOM 2186 N N . HIS A 1 269 ? 19.834 -12.247 -13.657 1.00 85.50 269 HIS A N 1
ATOM 2187 C CA . HIS A 1 269 ? 20.392 -11.125 -12.895 1.00 85.50 269 HIS A CA 1
ATOM 2188 C C . HIS A 1 269 ? 20.732 -11.449 -11.423 1.00 85.50 269 HIS A C 1
ATOM 2190 O O . HIS A 1 269 ? 21.056 -10.536 -10.663 1.00 85.50 269 HIS A O 1
ATOM 2196 N N . ASN A 1 270 ? 20.704 -12.725 -11.011 1.00 84.75 270 ASN A N 1
ATOM 2197 C CA . ASN A 1 270 ? 21.012 -13.199 -9.648 1.00 84.75 270 ASN A CA 1
ATOM 2198 C C . ASN A 1 270 ? 20.228 -12.489 -8.520 1.00 84.75 270 ASN A C 1
ATOM 2200 O O . ASN A 1 270 ? 20.772 -12.197 -7.450 1.00 84.75 270 ASN A O 1
ATOM 2204 N N . LEU A 1 271 ? 18.946 -12.205 -8.745 1.00 87.12 271 LEU A N 1
ATOM 2205 C CA . LEU A 1 271 ? 18.070 -11.560 -7.763 1.00 87.12 271 LEU A CA 1
ATOM 2206 C C . LEU A 1 271 ? 17.438 -12.602 -6.825 1.00 87.12 271 LEU A C 1
ATOM 2208 O O . LEU A 1 271 ? 16.992 -13.653 -7.280 1.00 87.12 271 LEU A O 1
ATOM 2212 N N . GLN A 1 272 ? 17.379 -12.308 -5.521 1.00 84.00 272 GLN A N 1
ATOM 2213 C CA . GLN A 1 272 ? 16.688 -13.163 -4.544 1.00 84.00 272 GLN A CA 1
ATOM 2214 C C . GLN A 1 272 ? 15.173 -12.956 -4.644 1.00 84.00 272 GLN A C 1
ATOM 2216 O O . GLN A 1 272 ? 14.704 -11.816 -4.593 1.00 84.00 272 GLN A O 1
ATOM 2221 N N . GLU A 1 273 ? 14.412 -14.037 -4.835 1.00 84.44 273 GLU A N 1
ATOM 2222 C CA . GLU A 1 273 ? 12.997 -13.944 -5.202 1.00 84.44 273 GLU A CA 1
ATOM 2223 C C . GLU A 1 273 ? 12.140 -13.382 -4.076 1.00 84.44 273 GLU A C 1
ATOM 2225 O O . GLU A 1 273 ? 11.402 -12.416 -4.264 1.00 84.44 273 GLU A O 1
ATOM 2230 N N . GLU A 1 274 ? 12.271 -13.933 -2.884 1.00 83.69 274 GLU A N 1
ATOM 2231 C CA . GLU A 1 274 ? 11.373 -13.667 -1.772 1.00 83.69 274 GLU A CA 1
ATOM 2232 C C . GLU A 1 274 ? 11.603 -12.283 -1.165 1.00 83.69 274 GLU A C 1
ATOM 2234 O O . GLU A 1 274 ? 10.642 -11.569 -0.869 1.00 83.69 274 GLU A O 1
ATOM 2239 N N . GLU A 1 275 ? 12.859 -11.852 -1.042 1.00 86.31 275 GLU A N 1
ATOM 2240 C CA . GLU A 1 275 ? 13.204 -10.494 -0.632 1.00 86.31 275 GLU A CA 1
ATOM 2241 C C . GLU A 1 275 ? 12.714 -9.459 -1.648 1.00 86.31 275 GLU A C 1
ATOM 2243 O O . GLU A 1 275 ? 12.193 -8.414 -1.250 1.00 86.31 275 GLU A O 1
ATOM 2248 N N . LEU A 1 276 ? 12.837 -9.744 -2.950 1.00 90.69 276 LEU A N 1
ATOM 2249 C CA . LEU A 1 276 ? 12.396 -8.828 -4.000 1.00 90.69 276 LEU A CA 1
ATOM 2250 C C . LEU A 1 276 ? 10.871 -8.699 -4.019 1.00 90.69 276 LEU A C 1
ATOM 2252 O O . LEU A 1 276 ? 10.360 -7.580 -4.086 1.00 90.69 276 LEU A O 1
ATOM 2256 N N . LEU A 1 277 ? 10.135 -9.810 -3.918 1.00 91.75 277 LEU A N 1
ATOM 2257 C CA . LEU A 1 277 ? 8.671 -9.788 -3.868 1.00 91.75 277 LEU A CA 1
ATOM 2258 C C . LEU A 1 277 ? 8.154 -9.087 -2.603 1.00 91.75 277 LEU A C 1
ATOM 2260 O O . LEU A 1 277 ? 7.206 -8.303 -2.683 1.00 91.75 277 LEU A O 1
ATOM 2264 N N . LEU A 1 278 ? 8.807 -9.278 -1.450 1.00 89.94 278 LEU A N 1
ATOM 2265 C CA . LEU A 1 278 ? 8.496 -8.514 -0.239 1.00 89.94 278 LEU A CA 1
ATOM 2266 C C . LEU A 1 278 ? 8.753 -7.013 -0.439 1.00 89.94 278 LEU A C 1
ATOM 2268 O O . LEU A 1 278 ? 7.938 -6.186 -0.022 1.00 89.94 278 LEU A O 1
ATOM 2272 N N . GLN A 1 279 ? 9.873 -6.649 -1.067 1.00 91.56 279 GLN A N 1
ATOM 2273 C CA . GLN A 1 279 ? 10.204 -5.254 -1.350 1.00 91.56 279 GLN A CA 1
ATOM 2274 C C . GLN A 1 279 ? 9.188 -4.623 -2.311 1.00 91.56 279 GLN A C 1
ATOM 2276 O O . GLN A 1 279 ? 8.787 -3.481 -2.096 1.00 91.56 279 GLN A O 1
ATOM 2281 N N . TYR A 1 280 ? 8.711 -5.378 -3.303 1.00 93.19 280 TYR A N 1
ATOM 2282 C CA . TYR A 1 280 ? 7.636 -4.948 -4.194 1.00 93.19 280 TYR A CA 1
ATOM 2283 C C . TYR A 1 280 ? 6.332 -4.674 -3.434 1.00 93.19 280 TYR A C 1
ATOM 2285 O O . TYR A 1 280 ? 5.705 -3.641 -3.651 1.00 93.19 280 TYR A O 1
ATOM 2293 N N . ILE A 1 281 ? 5.929 -5.560 -2.514 1.00 90.94 281 ILE A N 1
ATOM 2294 C CA . ILE A 1 281 ? 4.716 -5.363 -1.700 1.00 90.94 281 ILE A CA 1
ATOM 2295 C C . ILE A 1 281 ? 4.825 -4.079 -0.862 1.00 90.94 281 ILE A C 1
ATOM 2297 O O . ILE A 1 281 ? 3.866 -3.312 -0.796 1.00 90.94 281 ILE A O 1
ATOM 2301 N N . LYS A 1 282 ? 5.991 -3.814 -0.258 1.00 90.06 282 LYS A N 1
ATOM 2302 C CA . LYS A 1 282 ? 6.244 -2.574 0.501 1.00 90.06 282 LYS A CA 1
ATOM 2303 C C . LYS A 1 282 ? 6.165 -1.325 -0.381 1.00 90.06 282 LYS A C 1
ATOM 2305 O O . LYS A 1 282 ? 5.517 -0.356 0.001 1.00 90.06 282 LYS A O 1
ATOM 2310 N N . ASP A 1 283 ? 6.779 -1.361 -1.560 1.00 90.31 283 ASP A N 1
ATOM 2311 C CA . ASP A 1 283 ? 6.748 -0.255 -2.524 1.00 90.31 283 ASP A CA 1
ATOM 2312 C C . ASP A 1 283 ? 5.323 0.016 -3.043 1.00 90.31 283 ASP A C 1
ATOM 2314 O O . ASP A 1 283 ? 4.881 1.164 -3.110 1.00 90.31 283 ASP A O 1
ATOM 2318 N N . LEU A 1 284 ? 4.556 -1.038 -3.339 1.00 88.44 284 LEU A N 1
ATOM 2319 C CA . LEU A 1 284 ? 3.153 -0.925 -3.742 1.00 88.44 284 LEU A CA 1
ATOM 2320 C C . LEU A 1 284 ? 2.316 -0.223 -2.658 1.00 88.44 284 LEU A C 1
ATOM 2322 O O . LEU A 1 284 ? 1.531 0.674 -2.962 1.00 88.44 284 LEU A O 1
ATOM 2326 N N . LEU A 1 285 ? 2.525 -0.586 -1.390 1.00 84.75 285 LEU A N 1
ATOM 2327 C CA . LEU A 1 285 ? 1.871 0.029 -0.233 1.00 84.75 285 LEU A CA 1
ATOM 2328 C C . LEU A 1 285 ? 2.225 1.513 -0.058 1.00 84.75 285 LEU A C 1
ATOM 2330 O O . LEU A 1 285 ? 1.345 2.339 0.193 1.00 84.75 285 LEU A O 1
ATOM 2334 N N . GLU A 1 286 ? 3.495 1.882 -0.210 1.00 84.75 286 GLU A N 1
ATOM 2335 C CA . GLU A 1 286 ? 3.954 3.274 -0.113 1.00 84.75 286 GLU A CA 1
ATOM 2336 C C . GLU A 1 286 ? 3.342 4.156 -1.220 1.00 84.75 286 GLU A C 1
ATOM 2338 O O . GLU A 1 286 ? 2.842 5.263 -0.978 1.00 84.75 286 GLU A O 1
ATOM 2343 N N . ARG A 1 287 ? 3.262 3.627 -2.445 1.00 82.56 287 ARG A N 1
ATOM 2344 C CA . ARG A 1 287 ? 2.606 4.300 -3.578 1.00 82.56 287 ARG A CA 1
ATOM 2345 C C . ARG A 1 287 ? 1.095 4.452 -3.394 1.00 82.56 287 ARG A C 1
ATOM 2347 O O . ARG A 1 287 ? 0.527 5.455 -3.828 1.00 82.56 287 ARG A O 1
ATOM 2354 N N . CYS A 1 288 ? 0.441 3.484 -2.757 1.00 73.50 288 CYS A N 1
ATOM 2355 C CA . CYS A 1 288 ? -1.001 3.512 -2.510 1.00 73.50 288 CYS A CA 1
ATOM 2356 C C . CYS A 1 288 ? -1.389 4.358 -1.290 1.00 73.50 288 CYS A C 1
ATOM 2358 O O . CYS A 1 288 ? -2.456 4.961 -1.296 1.00 73.50 288 CYS A O 1
ATOM 2360 N N . SER A 1 289 ? -0.530 4.456 -0.274 1.00 63.59 289 SER A N 1
ATOM 2361 C CA . SER A 1 289 ? -0.780 5.261 0.934 1.00 63.59 289 SER A CA 1
ATOM 2362 C C . SER A 1 289 ? -0.624 6.772 0.714 1.00 63.59 289 SER A C 1
ATOM 2364 O O . SER A 1 289 ? -1.265 7.563 1.404 1.00 63.59 289 SER A O 1
ATOM 2366 N N . SER A 1 290 ? 0.185 7.188 -0.266 1.00 58.09 290 SER A N 1
ATOM 2367 C CA . SER A 1 290 ? 0.391 8.601 -0.630 1.00 58.09 290 SER A CA 1
ATOM 2368 C C . SER A 1 290 ? -0.715 9.186 -1.517 1.00 58.09 290 SER A C 1
ATOM 2370 O O . SER A 1 290 ? -0.950 10.397 -1.505 1.00 58.09 290 SER A O 1
ATOM 2372 N N . ARG A 1 291 ? -1.432 8.345 -2.271 1.00 53.31 291 ARG A N 1
ATOM 2373 C CA . ARG A 1 291 ? -2.646 8.750 -2.988 1.00 53.31 291 ARG A CA 1
ATOM 2374 C C . ARG A 1 291 ? -3.787 8.690 -1.992 1.00 53.31 291 ARG A C 1
ATOM 2376 O O . ARG A 1 291 ? -3.997 7.652 -1.385 1.00 53.31 291 ARG A O 1
ATOM 2383 N N . SER A 1 292 ? -4.506 9.795 -1.800 1.00 43.69 292 SER A N 1
ATOM 2384 C CA . SER A 1 292 ? -5.708 9.841 -0.964 1.00 43.69 292 SER A CA 1
ATOM 2385 C C . SER A 1 292 ? -6.621 8.680 -1.351 1.00 43.69 292 SER A C 1
ATOM 2387 O O . SER A 1 292 ? -7.289 8.761 -2.383 1.00 43.69 292 SER A O 1
ATOM 2389 N N . ALA A 1 293 ? -6.571 7.595 -0.574 1.00 44.66 293 ALA A N 1
ATOM 2390 C CA . ALA A 1 293 ? -7.244 6.352 -0.883 1.00 44.66 293 ALA A CA 1
ATOM 2391 C C . ALA A 1 293 ? -8.730 6.667 -0.990 1.00 44.66 293 ALA A C 1
ATOM 2393 O O . ALA A 1 293 ? -9.423 6.880 0.009 1.00 44.66 293 ALA A O 1
ATOM 2394 N N . SER A 1 294 ? -9.211 6.777 -2.229 1.00 42.81 294 SER A N 1
ATOM 2395 C CA . SER A 1 294 ? -10.635 6.726 -2.474 1.00 42.81 294 SER A CA 1
ATOM 2396 C C . SER A 1 294 ? -11.095 5.404 -1.864 1.00 42.81 294 SER A C 1
ATOM 2398 O O . SER A 1 294 ? -10.410 4.388 -1.988 1.00 42.81 294 SER A O 1
ATOM 2400 N N . LEU A 1 295 ? -12.212 5.434 -1.141 1.00 44.16 295 LEU A N 1
ATOM 2401 C CA . LEU A 1 295 ? -12.757 4.335 -0.328 1.00 44.16 295 LEU A CA 1
ATOM 2402 C C . LEU A 1 295 ? -13.037 3.021 -1.105 1.00 44.16 295 LEU A C 1
ATOM 2404 O O . LEU A 1 295 ? -13.668 2.121 -0.562 1.00 44.16 295 LEU A O 1
ATOM 2408 N N . PHE A 1 296 ? -12.589 2.909 -2.359 1.00 42.59 296 PHE A N 1
ATOM 2409 C CA . PHE A 1 296 ? -12.925 1.870 -3.323 1.00 42.59 296 PHE A CA 1
ATOM 2410 C C . PHE A 1 296 ? -11.720 1.237 -4.044 1.00 42.59 296 PHE A C 1
ATOM 2412 O O . PHE A 1 296 ? -11.920 0.298 -4.809 1.00 42.59 296 PHE A O 1
ATOM 2419 N N . GLU A 1 297 ? -10.476 1.675 -3.816 1.00 54.81 297 GLU A N 1
ATOM 2420 C CA . GLU A 1 297 ? -9.303 1.052 -4.458 1.00 54.81 297 GLU A CA 1
ATOM 2421 C C . GLU A 1 297 ? -8.695 -0.073 -3.598 1.00 54.81 297 GLU A C 1
ATOM 2423 O O . GLU A 1 297 ? -7.571 0.022 -3.117 1.00 54.81 297 GLU A O 1
ATOM 2428 N N . THR A 1 298 ? -9.416 -1.189 -3.440 1.00 65.25 298 THR A N 1
ATOM 2429 C CA . THR A 1 298 ? -8.859 -2.458 -2.907 1.00 65.25 298 THR A CA 1
ATOM 2430 C C . THR A 1 298 ? -8.062 -3.243 -3.961 1.00 65.25 298 THR A C 1
ATOM 2432 O O . THR A 1 298 ? -7.560 -4.334 -3.698 1.00 65.25 298 THR A O 1
ATOM 2435 N N . ALA A 1 299 ? -7.909 -2.701 -5.175 1.00 71.69 299 ALA A N 1
ATOM 2436 C CA . ALA A 1 299 ? -7.219 -3.367 -6.282 1.00 71.69 299 ALA A CA 1
ATOM 2437 C C . ALA A 1 299 ? -5.750 -3.701 -5.960 1.00 71.69 299 ALA A C 1
ATOM 2439 O O . ALA A 1 299 ? -5.237 -4.736 -6.393 1.00 71.69 299 ALA A O 1
ATOM 2440 N N . TRP A 1 300 ? -5.081 -2.858 -5.163 1.00 85.06 300 TRP A N 1
ATOM 2441 C CA . TRP A 1 300 ? -3.715 -3.129 -4.715 1.00 85.06 300 TRP A CA 1
ATOM 2442 C C . TRP A 1 300 ? -3.658 -4.308 -3.731 1.00 85.06 300 TRP A C 1
ATOM 2444 O O . TRP A 1 300 ? -2.692 -5.066 -3.778 1.00 85.06 300 TRP A O 1
ATOM 2454 N N . GLU A 1 301 ? -4.691 -4.520 -2.901 1.00 87.19 301 GLU A N 1
ATOM 2455 C CA . GLU A 1 301 ? -4.754 -5.634 -1.942 1.00 87.19 301 GLU A CA 1
ATOM 2456 C C . GLU A 1 301 ? -4.767 -6.968 -2.689 1.00 87.19 301 GLU A C 1
ATOM 2458 O O . GLU A 1 301 ? -3.962 -7.853 -2.405 1.00 87.19 301 GLU A O 1
ATOM 2463 N N . ALA A 1 302 ? -5.624 -7.094 -3.708 1.00 86.69 302 ALA A N 1
ATOM 2464 C CA . ALA A 1 302 ? -5.707 -8.300 -4.530 1.00 86.69 302 ALA A CA 1
ATOM 2465 C C . ALA A 1 302 ? -4.370 -8.611 -5.224 1.00 86.69 302 ALA A C 1
ATOM 2467 O O . ALA A 1 302 ? -3.935 -9.765 -5.258 1.00 86.69 302 ALA A O 1
ATOM 2468 N N . LYS A 1 303 ? -3.687 -7.575 -5.724 1.00 89.06 303 LYS A N 1
ATOM 2469 C CA . LYS A 1 303 ? -2.366 -7.685 -6.349 1.00 89.06 303 LYS A CA 1
ATOM 2470 C C . LYS A 1 303 ? -1.277 -8.091 -5.352 1.00 89.06 303 LYS A C 1
ATOM 2472 O O . LYS A 1 303 ? -0.534 -9.030 -5.626 1.00 89.06 303 LYS A O 1
ATOM 2477 N N . ALA A 1 304 ? -1.215 -7.446 -4.188 1.00 89.69 304 ALA A N 1
ATOM 2478 C CA . ALA A 1 304 ? -0.264 -7.775 -3.128 1.00 89.69 304 ALA A CA 1
ATOM 2479 C C . ALA A 1 304 ? -0.459 -9.209 -2.614 1.00 89.69 304 ALA A C 1
ATOM 2481 O O . ALA A 1 304 ? 0.513 -9.942 -2.446 1.00 89.69 304 ALA A O 1
ATOM 2482 N N . ILE A 1 305 ? -1.711 -9.645 -2.439 1.00 88.06 305 ILE A N 1
ATOM 2483 C CA . ILE A 1 305 ? -2.049 -11.013 -2.029 1.00 88.06 305 ILE A CA 1
ATOM 2484 C C . ILE A 1 305 ? -1.648 -12.025 -3.107 1.00 88.06 305 ILE A C 1
ATOM 2486 O O . ILE A 1 305 ? -1.126 -13.087 -2.778 1.00 88.06 305 ILE A O 1
ATOM 2490 N N . ALA A 1 306 ? -1.870 -11.726 -4.389 1.00 88.38 306 ALA A N 1
ATOM 2491 C CA . ALA A 1 306 ? -1.446 -12.602 -5.479 1.00 88.38 306 ALA A CA 1
ATOM 2492 C C . ALA A 1 306 ? 0.084 -12.745 -5.541 1.00 88.38 306 ALA A C 1
ATOM 2494 O O . ALA A 1 306 ? 0.578 -13.860 -5.695 1.00 88.38 306 ALA A O 1
ATOM 2495 N N . VAL A 1 307 ? 0.833 -11.656 -5.340 1.00 90.44 307 VAL A N 1
ATOM 2496 C CA . VAL A 1 307 ? 2.301 -11.703 -5.223 1.00 90.44 307 VAL A CA 1
ATOM 2497 C C . VAL A 1 307 ? 2.736 -12.509 -3.997 1.00 90.44 307 VAL A C 1
ATOM 2499 O O . VAL A 1 307 ? 3.593 -13.379 -4.116 1.00 90.44 307 VAL A O 1
ATOM 2502 N N . LEU A 1 308 ? 2.103 -12.295 -2.841 1.00 88.81 308 LEU A N 1
ATOM 2503 C CA . LEU A 1 308 ? 2.383 -13.043 -1.612 1.00 88.81 308 LEU A CA 1
ATOM 2504 C C . LEU A 1 308 ? 2.151 -14.548 -1.795 1.00 88.81 308 LEU A C 1
ATOM 2506 O O . LEU A 1 308 ? 2.967 -15.363 -1.369 1.00 88.81 308 LEU A O 1
ATOM 2510 N N . LYS A 1 309 ? 1.081 -14.935 -2.495 1.00 85.38 309 LYS A N 1
ATOM 2511 C CA . LYS A 1 309 ? 0.824 -16.339 -2.845 1.00 85.38 309 LYS A CA 1
ATOM 2512 C C . LYS A 1 309 ? 1.920 -16.931 -3.730 1.00 85.38 309 LYS A C 1
ATOM 2514 O O . LYS A 1 309 ? 2.173 -18.120 -3.628 1.00 85.38 309 LYS A O 1
ATOM 2519 N N . CYS A 1 310 ? 2.595 -16.126 -4.548 1.00 84.62 310 CYS A N 1
ATOM 2520 C CA . CYS A 1 310 ? 3.720 -16.591 -5.360 1.00 84.62 310 CYS A CA 1
ATOM 2521 C C . CYS A 1 310 ? 5.023 -16.755 -4.565 1.00 84.62 310 CYS A C 1
ATOM 2523 O O . CYS A 1 310 ? 5.870 -17.543 -4.969 1.00 84.62 310 CYS A O 1
ATOM 2525 N N . MET A 1 311 ? 5.164 -16.076 -3.419 1.00 80.25 311 MET A N 1
ATOM 2526 C CA . MET A 1 311 ? 6.240 -16.356 -2.452 1.00 80.25 311 MET A CA 1
ATOM 2527 C C . MET A 1 311 ? 6.068 -17.732 -1.783 1.00 80.25 311 MET A C 1
ATOM 2529 O O . MET A 1 311 ? 6.933 -18.173 -1.028 1.00 80.25 311 MET A O 1
ATOM 2533 N N . SER A 1 312 ? 4.924 -18.383 -2.014 1.00 64.81 312 SER A N 1
ATOM 2534 C CA . SER A 1 312 ? 4.509 -19.599 -1.337 1.00 64.81 312 SER A CA 1
ATOM 2535 C C . SER A 1 312 ? 4.586 -20.800 -2.281 1.00 64.81 312 SER A C 1
ATOM 2537 O O . SER A 1 312 ? 3.808 -20.892 -3.223 1.00 64.81 312 SER A O 1
ATOM 2539 N N . ASP A 1 313 ? 5.401 -21.790 -1.925 1.00 54.03 313 ASP A N 1
ATOM 2540 C CA . ASP A 1 313 ? 4.940 -23.179 -1.962 1.00 54.03 313 ASP A CA 1
ATOM 2541 C C . ASP A 1 313 ? 4.397 -23.498 -0.563 1.00 54.03 313 ASP A C 1
ATOM 2543 O O . ASP A 1 313 ? 5.039 -24.129 0.278 1.00 54.03 313 ASP A O 1
ATOM 2547 N N . THR A 1 314 ? 3.196 -22.991 -0.265 1.00 49.41 314 THR A N 1
ATOM 2548 C CA . THR A 1 314 ? 2.477 -23.298 0.990 1.00 49.41 314 THR A CA 1
ATOM 2549 C C . THR A 1 314 ? 2.328 -24.812 1.180 1.00 49.41 314 THR A C 1
ATOM 2551 O O . THR A 1 314 ? 2.295 -25.305 2.310 1.00 49.41 314 THR A O 1
ATOM 2554 N N . ASP A 1 315 ? 2.304 -25.550 0.067 1.00 47.53 315 ASP A N 1
ATOM 2555 C CA . ASP A 1 315 ? 2.266 -27.004 0.023 1.00 47.53 315 ASP A CA 1
ATOM 2556 C C . ASP A 1 315 ? 3.573 -27.655 0.493 1.00 47.53 315 ASP A C 1
ATOM 2558 O O . ASP A 1 315 ? 3.497 -28.693 1.140 1.00 47.53 315 ASP A O 1
ATOM 2562 N N . GLU A 1 316 ? 4.756 -27.060 0.293 1.00 50.16 316 GLU A N 1
ATOM 2563 C CA . GLU A 1 316 ? 6.015 -27.619 0.815 1.00 50.16 316 GLU A CA 1
ATOM 2564 C C . GLU A 1 316 ? 6.078 -27.541 2.345 1.00 50.16 316 GLU A C 1
ATOM 2566 O O . GLU A 1 316 ? 6.446 -28.517 3.000 1.00 50.16 316 GLU A O 1
ATOM 2571 N N . TYR A 1 317 ? 5.649 -26.426 2.944 1.00 49.12 317 TYR A N 1
ATOM 2572 C CA . TYR A 1 317 ? 5.608 -26.272 4.404 1.00 49.12 317 TYR A CA 1
ATOM 2573 C C . TYR A 1 317 ? 4.530 -27.161 5.050 1.00 49.12 317 TYR A C 1
ATOM 2575 O O . TYR A 1 317 ? 4.769 -27.793 6.085 1.00 49.12 317 TYR A O 1
ATOM 2583 N N . LEU A 1 318 ? 3.349 -27.275 4.429 1.00 45.88 318 LEU A N 1
ATOM 2584 C CA . LEU A 1 318 ? 2.283 -28.173 4.891 1.00 45.88 318 LEU A CA 1
ATOM 2585 C C . LEU A 1 318 ? 2.643 -29.655 4.686 1.00 45.88 318 LEU A C 1
ATOM 2587 O O . LEU A 1 318 ? 2.380 -30.471 5.574 1.00 45.88 318 LEU A O 1
ATOM 2591 N N . ALA A 1 319 ? 3.290 -30.014 3.574 1.00 47.81 319 ALA A N 1
ATOM 2592 C CA . ALA A 1 319 ? 3.785 -31.365 3.312 1.00 47.81 319 ALA A CA 1
ATOM 2593 C C . ALA A 1 319 ? 4.964 -31.741 4.224 1.00 47.81 319 ALA A C 1
ATOM 2595 O O . ALA A 1 319 ? 5.053 -32.897 4.649 1.00 47.81 319 ALA A O 1
ATOM 2596 N N . TRP A 1 320 ? 5.810 -30.773 4.596 1.00 48.16 320 TRP A N 1
ATOM 2597 C CA . TRP A 1 320 ? 6.839 -30.917 5.627 1.00 48.16 320 TRP A CA 1
ATOM 2598 C C . TRP A 1 320 ? 6.220 -31.164 7.012 1.00 48.16 320 TRP A C 1
ATOM 2600 O O . TRP A 1 320 ? 6.577 -32.136 7.677 1.00 48.16 320 TRP A O 1
ATOM 2610 N N . ARG A 1 321 ? 5.218 -30.368 7.423 1.00 43.47 321 ARG A N 1
ATOM 2611 C CA . ARG A 1 321 ? 4.526 -30.526 8.721 1.00 43.47 321 ARG A CA 1
ATOM 2612 C C . ARG A 1 321 ? 3.772 -31.854 8.834 1.00 43.47 321 ARG A C 1
ATOM 2614 O O . ARG A 1 321 ? 3.681 -32.423 9.917 1.00 43.47 321 ARG A O 1
ATOM 2621 N N . GLN A 1 322 ? 3.233 -32.357 7.727 1.00 47.72 322 GLN A N 1
ATOM 2622 C CA . GLN A 1 322 ? 2.500 -33.626 7.680 1.00 47.72 322 GLN A CA 1
ATOM 2623 C C . GLN A 1 322 ? 3.402 -34.848 7.439 1.00 47.72 322 GLN A C 1
ATOM 2625 O O . GLN A 1 322 ? 2.889 -35.957 7.299 1.00 47.72 322 GLN A O 1
ATOM 2630 N N . GLY A 1 323 ? 4.727 -34.669 7.369 1.00 43.72 323 GLY A N 1
ATOM 2631 C CA . GLY A 1 323 ? 5.682 -35.761 7.159 1.00 43.72 323 GLY A CA 1
ATOM 2632 C C . GLY A 1 323 ? 5.573 -36.447 5.791 1.00 43.72 323 GLY A C 1
ATOM 2633 O O . GLY A 1 323 ? 6.072 -37.560 5.632 1.00 43.72 323 GLY A O 1
ATOM 2634 N N . ARG A 1 324 ? 4.920 -35.816 4.803 1.00 42.47 324 ARG A N 1
ATOM 2635 C CA . ARG A 1 324 ? 4.752 -36.370 3.445 1.00 42.47 324 ARG A CA 1
ATOM 2636 C C . ARG A 1 324 ? 5.995 -36.192 2.569 1.00 42.47 324 ARG A C 1
ATOM 2638 O O . ARG A 1 324 ? 6.137 -36.901 1.578 1.00 42.47 324 ARG A O 1
ATOM 2645 N N . LEU A 1 325 ? 6.898 -35.285 2.940 1.00 38.66 325 LEU A N 1
ATOM 2646 C CA . LEU A 1 325 ? 8.211 -35.120 2.319 1.00 38.66 325 LEU A CA 1
ATOM 2647 C C . LEU A 1 325 ? 9.280 -35.709 3.249 1.00 38.66 325 LEU A C 1
ATOM 2649 O O . LEU A 1 325 ? 9.589 -35.146 4.297 1.00 38.66 325 LEU A O 1
ATOM 2653 N N . SER A 1 326 ? 9.841 -36.865 2.878 1.00 38.22 326 SER A N 1
ATOM 2654 C CA . SER A 1 326 ? 11.086 -37.353 3.487 1.00 38.22 326 SER A CA 1
ATOM 2655 C C . SER A 1 326 ? 12.286 -36.717 2.778 1.00 38.22 326 SER A C 1
ATOM 2657 O O . SER A 1 326 ? 12.224 -36.486 1.572 1.00 38.22 326 SER A O 1
ATOM 2659 N N . LEU A 1 327 ? 13.398 -36.513 3.496 1.00 40.62 327 LEU A N 1
ATOM 2660 C CA . LEU A 1 327 ? 14.691 -36.034 2.964 1.00 40.62 327 LEU A CA 1
ATOM 2661 C C . LEU A 1 327 ? 15.195 -36.804 1.722 1.00 40.62 327 LEU A C 1
ATOM 2663 O O . LEU A 1 327 ? 16.048 -36.305 0.999 1.00 40.62 327 LEU A O 1
ATOM 2667 N N . ALA A 1 328 ? 14.672 -38.004 1.447 1.00 36.50 328 ALA A N 1
ATOM 2668 C CA . ALA A 1 328 ? 15.009 -38.783 0.256 1.00 36.50 328 ALA A CA 1
ATOM 2669 C C . ALA A 1 328 ? 14.254 -38.342 -1.018 1.00 36.50 328 ALA A C 1
ATOM 2671 O O . ALA A 1 328 ? 14.650 -38.714 -2.118 1.00 36.50 328 ALA A O 1
ATOM 2672 N N . GLY A 1 329 ? 13.173 -37.564 -0.893 1.00 33.31 329 GLY A N 1
ATOM 2673 C CA . GLY A 1 329 ? 12.324 -37.143 -2.014 1.00 33.31 329 GLY A CA 1
ATOM 2674 C C . GLY A 1 329 ? 12.781 -35.874 -2.739 1.00 33.31 329 GLY A C 1
ATOM 2675 O O . GLY A 1 329 ? 12.232 -35.562 -3.788 1.00 33.31 329 GLY A O 1
ATOM 2676 N N . MET A 1 330 ? 13.780 -35.158 -2.212 1.00 34.69 330 MET A N 1
ATOM 2677 C CA . MET A 1 330 ? 14.238 -33.864 -2.746 1.00 34.69 330 MET A CA 1
ATOM 2678 C C . MET A 1 330 ? 15.530 -33.943 -3.581 1.00 34.69 330 MET A C 1
ATOM 2680 O O . MET A 1 330 ? 16.071 -32.919 -3.981 1.00 34.69 330 MET A O 1
ATOM 2684 N N . VAL A 1 331 ? 16.001 -35.151 -3.922 1.00 35.50 331 VAL A N 1
ATOM 2685 C CA . VAL A 1 331 ? 17.126 -35.353 -4.858 1.00 35.50 331 VAL A CA 1
ATOM 2686 C C . VAL A 1 331 ? 16.715 -36.272 -6.008 1.00 35.50 331 VAL A C 1
ATOM 2688 O O . VAL A 1 331 ? 17.269 -37.350 -6.144 1.00 35.50 331 VAL A O 1
ATOM 2691 N N . VAL A 1 332 ? 15.759 -35.868 -6.852 1.00 30.98 332 VAL A N 1
ATOM 2692 C CA . VAL A 1 332 ? 15.730 -36.286 -8.271 1.00 30.98 332 VAL A CA 1
ATOM 2693 C C . VAL A 1 332 ? 15.013 -35.220 -9.113 1.00 30.98 332 VAL A C 1
ATOM 2695 O O . VAL A 1 332 ? 13.875 -35.402 -9.532 1.00 30.98 332 VAL A O 1
ATOM 2698 N N . VAL A 1 333 ? 15.701 -34.128 -9.447 1.00 28.09 333 VAL A N 1
ATOM 2699 C CA . VAL A 1 333 ? 15.493 -33.465 -10.743 1.00 28.09 333 VAL A CA 1
ATOM 2700 C C . VAL A 1 333 ? 16.867 -33.217 -11.363 1.00 28.09 333 VAL A C 1
ATOM 2702 O O . VAL A 1 333 ? 17.652 -32.421 -10.866 1.00 28.09 333 VAL A O 1
ATOM 2705 N N . ARG A 1 334 ? 17.107 -33.928 -12.473 1.00 26.73 334 ARG A N 1
ATOM 2706 C CA . ARG A 1 334 ? 18.240 -33.852 -13.415 1.00 26.73 334 ARG A CA 1
ATOM 2707 C C . ARG A 1 334 ? 19.602 -34.379 -12.941 1.00 26.73 334 ARG A C 1
ATOM 2709 O O . ARG A 1 334 ? 20.463 -33.629 -12.515 1.00 26.73 334 ARG A O 1
ATOM 2716 N N . CYS A 1 335 ? 19.843 -35.652 -13.253 1.00 22.77 335 CYS A N 1
ATOM 2717 C CA . CYS A 1 335 ? 20.915 -36.029 -14.181 1.00 22.77 335 CYS A CA 1
ATOM 2718 C C . CYS A 1 335 ? 20.539 -37.344 -14.875 1.00 22.77 335 CYS A C 1
ATOM 2720 O O . CYS A 1 335 ? 20.267 -38.352 -14.229 1.00 22.77 335 CYS A O 1
ATOM 2722 N N . SER A 1 336 ? 20.477 -37.302 -16.202 1.00 26.59 336 SER A N 1
ATOM 2723 C CA . SER A 1 336 ? 20.380 -38.488 -17.049 1.00 26.59 336 SER A CA 1
ATOM 2724 C C . SER A 1 336 ? 21.714 -39.253 -17.062 1.00 26.59 336 SER A C 1
ATOM 2726 O O . SER A 1 336 ? 22.765 -38.667 -16.811 1.00 26.59 336 SER A O 1
ATOM 2728 N N . VAL A 1 337 ? 21.634 -40.514 -17.513 1.00 26.77 337 VAL A N 1
ATOM 2729 C CA . VAL A 1 337 ? 22.693 -41.468 -17.939 1.00 26.77 337 VAL A CA 1
ATOM 2730 C C . VAL A 1 337 ? 23.312 -42.353 -16.811 1.00 26.77 337 VAL A C 1
ATOM 2732 O O . VAL A 1 337 ? 23.364 -41.930 -15.663 1.00 26.77 337 VAL A O 1
ATOM 2735 N N . PRO A 1 338 ? 23.728 -43.618 -17.076 1.00 32.09 338 PRO A N 1
ATOM 2736 C CA . PRO A 1 338 ? 22.871 -44.807 -17.155 1.00 32.09 338 PRO A CA 1
ATOM 2737 C C . PRO A 1 338 ? 23.364 -45.993 -16.280 1.00 32.09 338 PRO A C 1
ATOM 2739 O O . PRO A 1 338 ? 24.466 -46.007 -15.743 1.00 32.09 338 PRO A O 1
ATOM 2742 N N . SER A 1 339 ? 22.570 -47.067 -16.293 1.00 25.64 339 SER A N 1
ATOM 2743 C CA . SER A 1 339 ? 22.894 -48.454 -15.912 1.00 25.64 339 SER A CA 1
ATOM 2744 C C . SER A 1 339 ? 23.006 -48.795 -14.419 1.00 25.64 339 SER A C 1
ATOM 2746 O O . SER A 1 339 ? 24.000 -48.586 -13.735 1.00 25.64 339 SER A O 1
ATOM 2748 N N . VAL A 1 340 ? 21.948 -49.467 -13.970 1.00 38.50 340 VAL A N 1
ATOM 2749 C CA . VAL A 1 340 ? 21.951 -50.435 -12.877 1.00 38.50 340 VAL A CA 1
ATOM 2750 C C . VAL A 1 340 ? 22.837 -51.612 -13.283 1.00 38.50 340 VAL A C 1
ATOM 2752 O O . VAL A 1 340 ? 22.478 -52.328 -14.213 1.00 38.50 340 VAL A O 1
ATOM 2755 N N . GLN A 1 341 ? 23.947 -51.841 -12.582 1.00 36.34 341 GLN A N 1
ATOM 2756 C CA . GLN A 1 341 ? 24.477 -53.176 -12.279 1.00 36.34 341 GLN A CA 1
ATOM 2757 C C . GLN A 1 341 ? 25.636 -53.060 -11.279 1.00 36.34 341 GLN A C 1
ATOM 2759 O O . GLN A 1 341 ? 26.548 -52.273 -11.480 1.00 36.34 341 GLN A O 1
ATOM 2764 N N . GLN A 1 342 ? 25.596 -53.906 -10.243 1.00 35.66 342 GLN A N 1
ATOM 2765 C CA . GLN A 1 342 ? 26.556 -54.076 -9.136 1.00 35.66 342 GLN A CA 1
ATOM 2766 C C . GLN A 1 342 ? 26.241 -53.331 -7.833 1.00 35.66 342 GLN A C 1
ATOM 2768 O O . GLN A 1 342 ? 26.937 -52.417 -7.409 1.00 35.66 342 GLN A O 1
ATOM 2773 N N . LEU A 1 343 ? 25.263 -53.867 -7.102 1.00 29.84 343 LEU A N 1
ATOM 2774 C CA . LEU A 1 343 ? 25.344 -53.915 -5.645 1.00 29.84 343 LEU A CA 1
ATOM 2775 C C . LEU A 1 343 ? 25.303 -55.386 -5.226 1.00 29.84 343 LEU A C 1
ATOM 2777 O O . LEU A 1 343 ? 24.263 -56.038 -5.301 1.00 29.84 343 LEU A O 1
ATOM 2781 N N . SER A 1 344 ? 26.460 -55.921 -4.831 1.00 30.22 344 SER A N 1
ATOM 2782 C CA . SER A 1 344 ? 26.520 -57.135 -4.023 1.00 30.22 344 SER A CA 1
ATOM 2783 C C . SER A 1 344 ? 26.126 -56.797 -2.582 1.00 30.22 344 SER A C 1
ATOM 2785 O O . SER A 1 344 ? 26.222 -55.652 -2.133 1.00 30.22 344 SER A O 1
ATOM 2787 N N . SER A 1 345 ? 25.657 -57.810 -1.861 1.00 32.75 345 SER A N 1
ATOM 2788 C CA . SER A 1 345 ? 25.070 -57.804 -0.515 1.00 32.75 345 SER A CA 1
ATOM 2789 C C . SER A 1 345 ? 26.032 -57.419 0.627 1.00 32.75 345 SER A C 1
ATOM 2791 O O . SER A 1 345 ? 26.021 -58.042 1.685 1.00 32.75 345 SER A O 1
ATOM 2793 N N . ALA A 1 346 ? 26.875 -56.404 0.434 1.00 35.97 346 ALA A N 1
ATOM 2794 C CA . ALA A 1 346 ? 27.936 -56.007 1.362 1.00 35.97 346 ALA A CA 1
ATOM 2795 C C . ALA A 1 346 ? 27.815 -54.562 1.892 1.00 35.97 346 ALA A C 1
ATOM 2797 O O . ALA A 1 346 ? 28.774 -54.039 2.450 1.00 35.97 346 ALA A O 1
ATOM 2798 N N . TRP A 1 347 ? 26.644 -53.922 1.771 1.00 31.97 347 TRP A N 1
ATOM 2799 C CA . TRP A 1 347 ? 26.404 -52.572 2.318 1.00 31.97 347 TRP A CA 1
ATOM 2800 C C . TRP A 1 347 ? 25.424 -52.509 3.500 1.00 31.97 347 TRP A C 1
ATOM 2802 O O . TRP A 1 347 ? 25.300 -51.465 4.133 1.00 31.97 347 TRP A O 1
ATOM 2812 N N . LEU A 1 348 ? 24.800 -53.627 3.890 1.00 33.22 348 LEU A N 1
ATOM 2813 C CA . LEU A 1 348 ? 23.839 -53.655 5.006 1.00 33.22 348 LEU A CA 1
ATOM 2814 C C . LEU A 1 348 ? 24.465 -53.726 6.413 1.00 33.22 348 LEU A C 1
ATOM 2816 O O . LEU A 1 348 ? 23.734 -53.776 7.394 1.00 33.22 348 LEU A O 1
ATOM 2820 N N . TYR A 1 349 ? 25.796 -53.667 6.545 1.00 28.95 349 TYR A N 1
ATOM 2821 C CA . TYR A 1 349 ? 26.474 -53.756 7.852 1.00 28.95 349 TYR A CA 1
ATOM 2822 C C . TYR A 1 349 ? 27.384 -52.568 8.214 1.00 28.95 349 TYR A C 1
ATOM 2824 O O . TYR A 1 349 ? 28.147 -52.647 9.174 1.00 28.95 349 TYR A O 1
ATOM 2832 N N . ARG A 1 350 ? 27.276 -51.425 7.522 1.00 31.02 350 ARG A N 1
ATOM 2833 C CA . ARG A 1 350 ? 27.929 -50.162 7.939 1.00 31.02 350 ARG A CA 1
ATOM 2834 C C . ARG A 1 350 ? 26.947 -48.992 8.040 1.00 31.02 350 ARG A C 1
ATOM 2836 O O . ARG A 1 350 ? 27.192 -47.916 7.510 1.00 31.02 350 ARG A O 1
ATOM 2843 N N . LEU A 1 351 ? 25.844 -49.197 8.756 1.00 31.56 351 LEU A N 1
ATOM 2844 C CA . LEU A 1 351 ? 24.830 -48.165 9.023 1.00 31.56 351 LEU A CA 1
ATOM 2845 C C . LEU A 1 351 ? 24.654 -47.865 10.521 1.00 31.56 351 LEU A C 1
ATOM 2847 O O . LEU A 1 351 ? 23.573 -47.509 10.967 1.00 31.56 351 LEU A O 1
ATOM 2851 N N . HIS A 1 352 ? 25.731 -47.982 11.305 1.00 31.78 352 HIS A N 1
ATOM 2852 C CA . HIS A 1 352 ? 25.721 -47.593 12.723 1.00 31.78 352 HIS A CA 1
ATOM 2853 C C . HIS A 1 352 ? 26.898 -46.699 13.147 1.00 31.78 352 HIS A C 1
ATOM 2855 O O . HIS A 1 352 ? 27.183 -46.564 14.336 1.00 31.78 352 HIS A O 1
ATOM 2861 N N . SER A 1 353 ? 27.608 -46.071 12.200 1.00 36.72 353 SER A N 1
ATOM 2862 C CA . SER A 1 353 ? 28.810 -45.282 12.528 1.00 36.72 353 SER A CA 1
ATOM 2863 C C . SER A 1 353 ? 29.103 -44.135 11.552 1.00 36.72 353 SER A C 1
ATOM 2865 O O . SER A 1 353 ? 30.234 -43.988 11.101 1.00 36.72 353 SER A O 1
ATOM 2867 N N . LEU A 1 354 ? 28.110 -43.299 11.235 1.00 27.62 354 LEU A N 1
ATOM 2868 C CA . LEU A 1 354 ? 28.354 -41.983 10.622 1.00 27.62 354 LEU A CA 1
ATOM 2869 C C . LEU A 1 354 ? 27.556 -40.883 11.344 1.00 27.62 354 LEU A C 1
ATOM 2871 O O . LEU A 1 354 ? 26.428 -40.584 10.956 1.00 27.62 354 LEU A O 1
ATOM 2875 N N . PRO A 1 355 ? 28.117 -40.267 12.399 1.00 39.31 355 PRO A N 1
ATOM 2876 C CA . PRO A 1 355 ? 27.600 -39.039 12.990 1.00 39.31 355 PRO A CA 1
ATOM 2877 C C . PRO A 1 355 ? 28.234 -37.798 12.328 1.00 39.31 355 PRO A C 1
ATOM 2879 O O . PRO A 1 355 ? 29.417 -37.797 12.002 1.00 39.31 355 PRO A O 1
ATOM 2882 N N . LEU A 1 356 ? 27.442 -36.724 12.217 1.00 31.61 356 LEU A N 1
ATOM 2883 C CA . LEU A 1 356 ? 27.812 -35.306 12.004 1.00 31.61 356 LEU A CA 1
ATOM 2884 C C . LEU A 1 356 ? 27.913 -34.724 10.579 1.00 31.61 356 LEU A C 1
ATOM 2886 O O . LEU A 1 356 ? 27.685 -33.525 10.449 1.00 31.61 356 LEU A O 1
ATOM 2890 N N . ALA A 1 357 ? 28.109 -35.491 9.502 1.00 28.45 357 ALA A N 1
ATOM 2891 C CA . ALA A 1 357 ? 28.132 -34.890 8.150 1.00 28.45 357 ALA A CA 1
ATOM 2892 C C . ALA A 1 357 ? 26.730 -34.614 7.551 1.00 28.45 357 ALA A C 1
ATOM 2894 O O . ALA A 1 357 ? 26.571 -33.724 6.724 1.00 28.45 357 ALA A O 1
ATOM 2895 N N . TRP A 1 358 ? 25.692 -35.328 8.002 1.00 29.12 358 TRP A N 1
ATOM 2896 C CA . TRP A 1 358 ? 24.313 -35.180 7.500 1.00 29.12 358 TRP A CA 1
ATOM 2897 C C . TRP A 1 358 ? 23.482 -34.117 8.234 1.00 29.12 358 TRP A C 1
ATOM 2899 O O . TRP A 1 358 ? 22.445 -33.687 7.737 1.00 29.12 358 TRP A O 1
ATOM 2909 N N . ILE A 1 359 ? 23.938 -33.656 9.402 1.00 32.84 359 ILE A N 1
ATOM 2910 C CA . ILE A 1 359 ? 23.253 -32.589 10.148 1.00 32.84 359 ILE A CA 1
ATOM 2911 C C . ILE A 1 359 ? 23.562 -31.219 9.522 1.00 32.84 359 ILE A C 1
ATOM 2913 O O . ILE A 1 359 ? 22.681 -30.369 9.488 1.00 32.84 359 ILE A O 1
ATOM 2917 N N . ALA A 1 360 ? 24.754 -31.029 8.944 1.00 27.92 360 ALA A N 1
ATOM 2918 C CA . ALA A 1 360 ? 25.171 -29.751 8.361 1.00 27.92 360 ALA A CA 1
ATOM 2919 C C . ALA A 1 360 ? 24.407 -29.374 7.071 1.00 27.92 360 ALA A C 1
ATOM 2921 O O . ALA A 1 360 ? 24.050 -28.210 6.888 1.00 27.92 360 ALA A O 1
ATOM 2922 N N . ALA A 1 361 ? 24.087 -30.347 6.208 1.00 35.12 361 ALA A N 1
ATOM 2923 C CA . ALA A 1 361 ? 23.258 -30.104 5.021 1.00 35.12 361 ALA A CA 1
ATOM 2924 C C . ALA A 1 361 ? 21.804 -29.768 5.409 1.00 35.12 361 ALA A C 1
ATOM 2926 O O . ALA A 1 361 ? 21.233 -28.794 4.924 1.00 35.12 361 ALA A O 1
ATOM 2927 N N . GLY A 1 362 ? 21.252 -30.489 6.394 1.00 35.41 362 GLY A N 1
ATOM 2928 C CA . GLY A 1 362 ? 19.911 -30.226 6.920 1.00 35.41 362 GLY A CA 1
ATOM 2929 C C . GLY A 1 362 ? 19.780 -28.908 7.694 1.00 35.41 362 GLY A C 1
ATOM 2930 O O . GLY A 1 362 ? 18.678 -28.379 7.792 1.00 35.41 362 GLY A O 1
ATOM 2931 N N . THR A 1 363 ? 20.862 -28.340 8.242 1.00 39.34 363 THR A N 1
ATOM 2932 C CA . THR A 1 363 ? 20.815 -27.028 8.917 1.00 39.34 363 THR A CA 1
ATOM 2933 C C . THR A 1 363 ? 20.741 -25.848 7.950 1.00 39.34 363 THR A C 1
ATOM 2935 O O . THR A 1 363 ? 20.104 -24.852 8.287 1.00 39.34 363 THR A O 1
ATOM 2938 N N . GLY A 1 364 ? 21.331 -25.957 6.753 1.00 38.16 364 GLY A N 1
ATOM 2939 C CA . GLY A 1 364 ? 21.270 -24.905 5.730 1.00 38.16 364 GLY A CA 1
ATOM 2940 C C . GLY A 1 364 ? 19.861 -24.739 5.155 1.00 38.16 364 GLY A C 1
ATOM 2941 O O . GLY A 1 364 ? 19.307 -23.642 5.179 1.00 38.16 364 GLY A O 1
ATOM 2942 N N . GLU A 1 365 ? 19.237 -25.847 4.747 1.00 40.25 365 GLU A N 1
ATOM 2943 C CA . GLU A 1 365 ? 17.850 -25.864 4.253 1.00 40.25 365 GLU A CA 1
ATOM 2944 C C . GLU A 1 365 ? 16.837 -25.505 5.348 1.00 40.25 365 GLU A C 1
ATOM 2946 O O . GLU A 1 365 ? 15.923 -24.721 5.104 1.00 40.25 365 GLU A O 1
ATOM 2951 N N . ARG A 1 366 ? 17.022 -25.976 6.593 1.00 41.34 366 ARG A N 1
ATOM 2952 C CA . ARG A 1 366 ? 16.163 -25.571 7.728 1.00 41.34 366 ARG A CA 1
ATOM 2953 C C . ARG A 1 366 ? 16.244 -24.074 8.025 1.00 41.34 366 ARG A C 1
ATOM 2955 O O . ARG A 1 366 ? 15.227 -23.477 8.368 1.00 41.34 366 ARG A O 1
ATOM 2962 N N . SER A 1 367 ? 17.429 -23.475 7.902 1.00 48.75 367 SER A N 1
ATOM 2963 C CA . SER A 1 367 ? 17.610 -22.028 8.060 1.00 48.75 367 SER A CA 1
ATOM 2964 C C . SER A 1 367 ? 16.913 -21.265 6.931 1.00 48.75 367 SER A C 1
ATOM 2966 O O . SER A 1 367 ? 16.179 -20.319 7.199 1.00 48.75 367 SER A O 1
ATOM 2968 N N . SER A 1 368 ? 17.067 -21.721 5.683 1.00 47.56 368 SER A N 1
ATOM 2969 C CA . SER A 1 368 ? 16.445 -21.117 4.496 1.00 47.56 368 SER A CA 1
ATOM 2970 C C . SER A 1 368 ? 14.909 -21.182 4.518 1.00 47.56 368 SER A C 1
ATOM 2972 O O . SER A 1 368 ? 14.258 -20.161 4.313 1.00 47.56 368 SER A O 1
ATOM 2974 N N . ILE A 1 369 ? 14.312 -22.326 4.879 1.00 55.09 369 ILE A N 1
ATOM 2975 C CA . ILE A 1 369 ? 12.847 -22.474 5.004 1.00 55.09 369 ILE A CA 1
ATOM 2976 C C . ILE A 1 369 ? 12.291 -21.567 6.116 1.00 55.09 369 ILE A C 1
ATOM 2978 O O . ILE A 1 369 ? 11.236 -20.952 5.953 1.00 55.09 369 ILE A O 1
ATOM 2982 N N . CYS A 1 370 ? 13.010 -21.437 7.236 1.00 58.38 370 CYS A N 1
ATOM 2983 C CA . CYS A 1 370 ? 12.627 -20.552 8.339 1.00 58.38 370 CYS A CA 1
ATOM 2984 C C . CYS A 1 370 ? 12.720 -19.065 7.944 1.00 58.38 370 CYS A C 1
ATOM 2986 O O . CYS A 1 370 ? 11.811 -18.289 8.243 1.00 58.38 370 CYS A O 1
ATOM 2988 N N . LEU A 1 371 ? 13.777 -18.678 7.217 1.00 61.69 371 LEU A N 1
ATOM 2989 C CA . LEU A 1 371 ? 13.954 -17.332 6.660 1.00 61.69 371 LEU A CA 1
ATOM 2990 C C . LEU A 1 371 ? 12.834 -16.980 5.669 1.00 61.69 371 LEU A C 1
ATOM 2992 O O . LEU A 1 371 ? 12.205 -15.932 5.816 1.00 61.69 371 LEU A O 1
ATOM 2996 N N . ARG A 1 372 ? 12.509 -17.889 4.739 1.00 67.12 372 ARG A N 1
ATOM 2997 C CA . ARG A 1 372 ? 11.417 -17.731 3.764 1.00 67.12 372 ARG A CA 1
ATOM 2998 C C . ARG A 1 372 ? 10.063 -17.542 4.452 1.00 67.12 372 ARG A C 1
ATOM 3000 O O . ARG A 1 372 ? 9.337 -16.600 4.141 1.00 67.12 372 ARG A O 1
ATOM 3007 N N . CYS A 1 373 ? 9.751 -18.372 5.451 1.00 69.88 373 CYS A N 1
ATOM 3008 C CA . CYS A 1 373 ? 8.544 -18.200 6.267 1.00 69.88 373 CYS A CA 1
ATOM 3009 C C . CYS A 1 373 ? 8.529 -16.835 6.974 1.00 69.88 373 CYS A C 1
ATOM 3011 O O . CYS A 1 373 ? 7.498 -16.165 7.013 1.00 69.88 373 CYS A O 1
ATOM 3013 N N . GLY A 1 374 ? 9.678 -16.386 7.485 1.00 77.69 374 GLY A N 1
ATOM 3014 C CA . GLY A 1 374 ? 9.826 -15.078 8.118 1.00 77.69 374 GLY A CA 1
ATOM 3015 C C . GLY A 1 374 ? 9.429 -13.910 7.209 1.00 77.69 374 GLY A C 1
ATOM 3016 O O . GLY A 1 374 ? 8.727 -13.013 7.687 1.00 77.69 374 GLY A O 1
ATOM 3017 N N . LEU A 1 375 ? 9.828 -13.952 5.931 1.00 82.69 375 LEU A N 1
ATOM 3018 C CA . LEU A 1 375 ? 9.508 -12.941 4.912 1.00 82.69 375 LEU A CA 1
ATOM 3019 C C . LEU A 1 375 ? 8.028 -12.955 4.514 1.00 82.69 375 LEU A C 1
ATOM 3021 O O . LEU A 1 375 ? 7.440 -11.893 4.325 1.00 82.69 375 LEU A O 1
ATOM 3025 N N . ILE A 1 376 ? 7.403 -14.135 4.445 1.00 84.44 376 ILE A N 1
ATOM 3026 C CA . ILE A 1 376 ? 5.960 -14.257 4.184 1.00 84.44 376 ILE A CA 1
ATOM 3027 C C . ILE A 1 376 ? 5.167 -13.584 5.308 1.00 84.44 376 ILE A C 1
ATOM 3029 O O . ILE A 1 376 ? 4.297 -12.759 5.039 1.00 84.44 376 ILE A O 1
ATOM 3033 N N . PHE A 1 377 ? 5.502 -13.860 6.574 1.00 85.81 377 PHE A N 1
ATOM 3034 C CA . PHE A 1 377 ? 4.856 -13.178 7.701 1.00 85.81 377 PHE A CA 1
ATOM 3035 C C . PHE A 1 377 ? 5.096 -11.666 7.682 1.00 85.81 377 PHE A C 1
ATOM 3037 O O . PHE A 1 377 ? 4.195 -10.915 8.048 1.00 85.81 377 PHE A O 1
ATOM 3044 N N . ASP A 1 378 ? 6.272 -11.206 7.242 1.00 86.75 378 ASP A N 1
ATOM 3045 C CA . ASP A 1 378 ? 6.508 -9.773 7.050 1.00 86.75 378 ASP A CA 1
ATOM 3046 C C . ASP A 1 378 ? 5.598 -9.200 5.966 1.00 86.75 378 ASP A C 1
ATOM 3048 O O . ASP A 1 378 ? 4.992 -8.158 6.193 1.00 86.75 378 ASP A O 1
ATOM 3052 N N . ALA A 1 379 ? 5.424 -9.887 4.837 1.00 87.62 379 ALA A N 1
ATOM 3053 C CA . ALA A 1 379 ? 4.513 -9.459 3.779 1.00 87.62 379 ALA A CA 1
ATOM 3054 C C . ALA A 1 379 ? 3.057 -9.378 4.274 1.00 87.62 379 ALA A C 1
ATOM 3056 O O . ALA A 1 379 ? 2.388 -8.373 4.032 1.00 87.62 379 ALA A O 1
ATOM 3057 N N . VAL A 1 380 ? 2.583 -10.381 5.028 1.00 89.19 380 VAL A N 1
ATOM 3058 C CA . VAL A 1 380 ? 1.237 -10.366 5.632 1.00 89.19 380 VAL A CA 1
ATOM 3059 C C . VAL A 1 380 ? 1.079 -9.175 6.575 1.00 89.19 380 VAL A C 1
ATOM 3061 O O . VAL A 1 380 ? 0.081 -8.463 6.490 1.00 89.19 380 VAL A O 1
ATOM 3064 N N . LEU A 1 381 ? 2.062 -8.924 7.445 1.00 88.38 381 LEU A N 1
ATOM 3065 C CA . LEU A 1 381 ? 2.036 -7.783 8.361 1.00 88.38 381 LEU A CA 1
ATOM 3066 C C . LEU A 1 381 ? 2.013 -6.447 7.605 1.00 88.38 381 LEU A C 1
ATOM 3068 O O . LEU A 1 381 ? 1.266 -5.554 7.990 1.00 88.38 381 LEU A O 1
ATOM 3072 N N . GLN A 1 382 ? 2.781 -6.312 6.520 1.00 87.81 382 GLN A N 1
ATOM 3073 C CA . GLN A 1 382 ? 2.776 -5.103 5.688 1.00 87.81 382 GLN A CA 1
ATOM 3074 C C . GLN A 1 382 ? 1.405 -4.864 5.044 1.00 87.81 382 GLN A C 1
ATOM 3076 O O . GLN A 1 382 ? 0.864 -3.765 5.160 1.00 87.81 382 GLN A O 1
ATOM 3081 N N . ILE A 1 383 ? 0.805 -5.893 4.433 1.00 87.88 383 ILE A N 1
ATOM 3082 C CA . ILE A 1 383 ? -0.544 -5.801 3.848 1.00 87.88 383 ILE A CA 1
ATOM 3083 C C . ILE A 1 383 ? -1.563 -5.414 4.925 1.00 87.88 383 ILE A C 1
ATOM 3085 O O . ILE A 1 383 ? -2.381 -4.524 4.716 1.00 87.88 383 ILE A O 1
ATOM 3089 N N . MET A 1 384 ? -1.481 -6.043 6.096 1.00 86.94 384 MET A N 1
ATOM 3090 C CA . MET A 1 384 ? -2.383 -5.808 7.220 1.00 86.94 384 MET A CA 1
ATOM 3091 C C . MET A 1 384 ? -2.292 -4.377 7.771 1.00 86.94 384 MET A C 1
ATOM 3093 O O . MET A 1 384 ? -3.326 -3.764 8.033 1.00 86.94 384 MET A O 1
ATOM 3097 N N . TYR A 1 385 ? -1.083 -3.835 7.948 1.00 83.31 385 TYR A N 1
ATOM 3098 C CA . TYR A 1 385 ? -0.894 -2.462 8.429 1.00 83.31 385 TYR A CA 1
ATOM 3099 C C . TYR A 1 385 ? -1.245 -1.405 7.376 1.00 83.31 385 TYR A C 1
ATOM 3101 O O . TYR A 1 385 ? -1.629 -0.296 7.741 1.00 83.31 385 TYR A O 1
ATOM 3109 N N . GLY A 1 386 ? -1.127 -1.738 6.089 1.00 80.75 386 GLY A N 1
ATOM 3110 C CA . GLY A 1 386 ? -1.512 -0.858 4.987 1.00 80.75 386 GLY A CA 1
ATOM 3111 C C . GLY A 1 386 ? -3.006 -0.864 4.652 1.00 80.75 386 GLY A C 1
ATOM 3112 O O . GLY A 1 386 ? -3.500 0.090 4.052 1.00 80.75 386 GLY A O 1
ATOM 3113 N N . ALA A 1 387 ? -3.733 -1.918 5.029 1.00 82.31 387 ALA A N 1
ATOM 3114 C CA . ALA A 1 387 ? -5.155 -2.054 4.743 1.00 82.31 387 ALA A CA 1
ATOM 3115 C C . ALA A 1 387 ? -6.004 -1.037 5.522 1.00 82.31 387 ALA A C 1
ATOM 3117 O O . ALA A 1 387 ? -5.800 -0.780 6.713 1.00 82.31 387 ALA A O 1
ATOM 3118 N N . VAL A 1 388 ? -7.021 -0.487 4.854 1.00 77.69 388 VAL A N 1
ATOM 3119 C CA . VAL A 1 388 ? -7.994 0.402 5.499 1.00 77.69 388 VAL A CA 1
ATOM 3120 C C . VAL A 1 388 ? -8.852 -0.419 6.458 1.00 77.69 388 VAL A C 1
ATOM 3122 O O . VAL A 1 388 ? -9.267 -1.528 6.150 1.00 77.69 388 VAL A O 1
ATOM 3125 N N . VAL A 1 389 ? -9.130 0.129 7.640 1.00 74.12 389 VAL A N 1
ATOM 3126 C CA . VAL A 1 389 ? -10.022 -0.503 8.620 1.00 74.12 389 VAL A CA 1
ATOM 3127 C C . VAL A 1 389 ? -11.466 -0.037 8.374 1.00 74.12 389 VAL A C 1
ATOM 3129 O O . VAL A 1 389 ? -11.667 1.165 8.184 1.00 74.12 389 VAL A O 1
ATOM 3132 N N . PRO A 1 390 ? -12.493 -0.905 8.439 1.00 76.31 390 PRO A N 1
ATOM 3133 C CA . PRO A 1 390 ? -12.408 -2.362 8.577 1.00 76.31 390 PRO A CA 1
ATOM 3134 C C . PRO A 1 390 ? -11.780 -3.005 7.335 1.00 76.31 390 PRO A C 1
ATOM 3136 O O . PRO A 1 390 ? -12.008 -2.524 6.228 1.00 76.31 390 PRO A O 1
ATOM 3139 N N . TRP A 1 391 ? -10.999 -4.069 7.544 1.00 84.94 391 TRP A N 1
ATOM 3140 C CA . TRP A 1 391 ? -10.327 -4.787 6.459 1.00 84.94 391 TRP A CA 1
ATOM 3141 C C . TRP A 1 391 ? -11.330 -5.360 5.455 1.00 84.94 391 TRP A C 1
ATOM 3143 O O . TRP A 1 391 ? -12.468 -5.675 5.810 1.00 84.94 391 TRP A O 1
ATOM 3153 N N . SER A 1 392 ? -10.886 -5.527 4.209 1.00 84.50 392 SER A N 1
ATOM 3154 C CA . SER A 1 392 ? -11.625 -6.295 3.210 1.00 84.50 392 SER A CA 1
ATOM 3155 C C . SER A 1 392 ? -11.691 -7.776 3.593 1.00 84.50 392 SER A C 1
ATOM 3157 O O . SER A 1 392 ? -10.805 -8.295 4.280 1.00 84.50 392 SER A O 1
ATOM 3159 N N . ASP A 1 393 ? -12.706 -8.488 3.093 1.00 85.19 393 ASP A N 1
ATOM 3160 C CA . ASP A 1 393 ? -12.867 -9.930 3.338 1.00 85.19 393 ASP A CA 1
ATOM 3161 C C . ASP A 1 393 ? -11.620 -10.726 2.921 1.00 85.19 393 ASP A C 1
ATOM 3163 O O . ASP A 1 393 ? -11.243 -11.700 3.571 1.00 85.19 393 ASP A O 1
ATOM 3167 N N . THR A 1 394 ? -10.938 -10.285 1.861 1.00 85.94 394 THR A N 1
ATOM 3168 C CA . THR A 1 394 ? -9.704 -10.903 1.365 1.00 85.94 394 THR A CA 1
ATOM 3169 C C . THR A 1 394 ? -8.537 -10.757 2.336 1.00 85.94 394 THR A C 1
ATOM 3171 O O . THR A 1 394 ? -7.806 -11.724 2.556 1.00 85.94 394 THR A O 1
ATOM 3174 N N . VAL A 1 395 ? -8.364 -9.579 2.942 1.00 87.50 395 VAL A N 1
ATOM 3175 C CA . VAL A 1 395 ? -7.313 -9.344 3.943 1.00 87.50 395 VAL A CA 1
ATOM 3176 C C . VAL A 1 395 ? -7.660 -10.060 5.250 1.00 87.50 395 VAL A C 1
ATOM 3178 O O . VAL A 1 395 ? -6.790 -10.681 5.858 1.00 87.50 395 VAL A O 1
ATOM 3181 N N . GLU A 1 396 ? -8.933 -10.061 5.659 1.00 88.12 396 GLU A N 1
ATOM 3182 C CA . GLU A 1 396 ? -9.379 -10.770 6.863 1.00 88.12 396 GLU A CA 1
ATOM 3183 C C . GLU A 1 396 ? -9.163 -12.290 6.742 1.00 88.12 396 GLU A C 1
ATOM 3185 O O . GLU A 1 396 ? -8.634 -12.913 7.665 1.00 88.12 396 GLU A O 1
ATOM 3190 N N . GLN A 1 397 ? -9.499 -12.893 5.595 1.00 88.19 397 GLN A N 1
ATOM 3191 C CA . GLN A 1 397 ? -9.228 -14.310 5.318 1.00 88.19 397 GLN A CA 1
ATOM 3192 C C . GLN A 1 397 ? -7.729 -14.622 5.309 1.00 88.19 397 GLN A C 1
ATOM 3194 O O . GLN A 1 397 ? -7.318 -15.628 5.891 1.00 88.19 397 GLN A O 1
ATOM 3199 N N . LEU A 1 398 ? -6.911 -13.754 4.701 1.00 88.44 398 LEU A N 1
ATOM 3200 C CA . LEU A 1 398 ? -5.455 -13.899 4.702 1.00 88.44 398 LEU A CA 1
ATOM 3201 C C . LEU A 1 398 ? -4.914 -13.940 6.136 1.00 88.44 398 LEU A C 1
ATOM 3203 O O . LEU A 1 398 ? -4.164 -14.852 6.480 1.00 88.44 398 LEU A O 1
ATOM 3207 N N . VAL A 1 399 ? -5.300 -12.984 6.985 1.00 88.12 399 VAL A N 1
ATOM 3208 C CA . VAL A 1 399 ? -4.829 -12.932 8.376 1.00 88.12 399 VAL A CA 1
ATOM 3209 C C . VAL A 1 399 ? -5.306 -14.159 9.154 1.00 88.12 399 VAL A C 1
ATOM 3211 O O . VAL A 1 399 ? -4.492 -14.782 9.831 1.00 88.12 399 VAL A O 1
ATOM 3214 N N . LYS A 1 400 ? -6.574 -14.573 9.009 1.00 87.75 400 LYS A N 1
ATOM 3215 C CA . LYS A 1 400 ? -7.108 -15.786 9.659 1.00 87.75 400 LYS A CA 1
ATOM 3216 C C . LYS A 1 400 ? -6.320 -17.042 9.297 1.00 87.75 400 LYS A C 1
ATOM 3218 O O . LYS A 1 400 ? -5.938 -17.784 10.195 1.00 87.75 400 LYS A O 1
ATOM 3223 N N . GLN A 1 401 ? -5.994 -17.232 8.019 1.00 85.62 401 GLN A N 1
ATOM 3224 C CA . GLN A 1 401 ? -5.172 -18.360 7.573 1.00 85.62 401 GLN A CA 1
ATOM 3225 C C . GLN A 1 401 ? -3.797 -18.382 8.264 1.00 85.62 401 GLN A C 1
ATOM 3227 O O . GLN A 1 401 ? -3.307 -19.443 8.643 1.00 85.62 401 GLN A O 1
ATOM 3232 N N . HIS A 1 402 ? -3.177 -17.215 8.461 1.00 84.50 402 HIS A N 1
ATOM 3233 C CA . HIS A 1 402 ? -1.852 -17.110 9.080 1.00 84.50 402 HIS A CA 1
ATOM 3234 C C . HIS A 1 402 ? -1.887 -17.122 10.617 1.00 84.50 402 HIS A C 1
ATOM 3236 O O . HIS A 1 402 ? -0.862 -17.391 11.240 1.00 84.50 402 HIS A O 1
ATOM 3242 N N . LEU A 1 403 ? -3.044 -16.878 11.244 1.00 85.44 403 LEU A N 1
ATOM 3243 C CA . LEU A 1 403 ? -3.239 -17.019 12.693 1.00 85.44 403 LEU A CA 1
ATOM 3244 C C . LEU A 1 403 ? -3.221 -18.485 13.155 1.00 85.44 403 LEU A C 1
ATOM 3246 O O . LEU A 1 403 ? -2.856 -18.753 14.297 1.00 85.44 403 LEU A O 1
ATOM 3250 N N . GLU A 1 404 ? -3.592 -19.424 12.282 1.00 82.50 404 GLU A N 1
ATOM 3251 C CA . GLU A 1 404 ? -3.588 -20.870 12.563 1.00 82.50 404 GLU A CA 1
ATOM 3252 C C . GLU A 1 404 ? -2.190 -21.511 12.449 1.00 82.50 404 GLU A C 1
ATOM 3254 O O . GLU A 1 404 ? -1.991 -22.682 12.797 1.00 82.50 404 GLU A O 1
ATOM 3259 N N . MET A 1 405 ? -1.208 -20.760 11.948 1.00 78.38 405 MET A N 1
ATOM 3260 C CA . MET A 1 405 ? 0.164 -21.228 11.770 1.00 78.38 405 MET A CA 1
ATOM 3261 C C . MET A 1 405 ? 0.964 -21.135 13.076 1.00 78.38 405 MET A C 1
ATOM 3263 O O . MET A 1 405 ? 0.693 -20.302 13.934 1.00 78.38 405 MET A O 1
ATOM 3267 N N . ASP A 1 406 ? 1.988 -21.977 13.224 1.00 72.81 406 ASP A N 1
ATOM 3268 C CA . ASP A 1 406 ? 2.892 -21.929 14.378 1.00 72.81 406 ASP A CA 1
ATOM 3269 C C . ASP A 1 406 ? 4.125 -21.083 14.034 1.00 72.81 406 ASP A C 1
ATOM 3271 O O . ASP A 1 406 ? 5.054 -21.547 13.369 1.00 72.81 406 ASP A O 1
ATOM 3275 N N . HIS A 1 407 ? 4.099 -19.801 14.411 1.00 75.94 407 HIS A N 1
ATOM 3276 C CA . HIS A 1 407 ? 5.191 -18.871 14.131 1.00 75.94 407 HIS A CA 1
ATOM 3277 C C . HIS A 1 407 ? 5.278 -17.741 15.178 1.00 75.94 407 HIS A C 1
ATOM 3279 O O . HIS A 1 407 ? 4.247 -17.208 15.596 1.00 75.94 407 HIS A O 1
ATOM 3285 N N . PRO A 1 408 ? 6.485 -17.275 15.569 1.00 78.56 408 PRO A N 1
ATOM 3286 C CA . PRO A 1 408 ? 6.642 -16.220 16.577 1.00 78.56 408 PRO A CA 1
ATOM 3287 C C . PRO A 1 408 ? 5.896 -14.918 16.257 1.00 78.56 408 PRO A C 1
ATOM 3289 O O . PRO A 1 408 ? 5.420 -14.239 17.168 1.00 78.56 408 PRO A O 1
ATOM 3292 N N . LYS A 1 409 ? 5.761 -14.576 14.965 1.00 80.44 409 LYS A N 1
ATOM 3293 C CA . LYS A 1 409 ? 5.081 -13.346 14.523 1.00 80.44 409 LYS A CA 1
ATOM 3294 C C . LYS A 1 409 ? 3.548 -13.422 14.572 1.00 80.44 409 LYS A C 1
ATOM 3296 O O . LYS A 1 409 ? 2.900 -12.390 14.423 1.00 80.44 409 LYS A O 1
ATOM 3301 N N . VAL A 1 410 ? 2.963 -14.589 14.854 1.00 85.56 410 VAL A N 1
ATOM 3302 C CA . VAL A 1 410 ? 1.506 -14.750 15.029 1.00 85.56 410 VAL A CA 1
ATOM 3303 C C . VAL A 1 410 ? 0.983 -13.871 16.161 1.00 85.56 410 VAL A C 1
ATOM 3305 O O . VAL A 1 410 ? -0.115 -13.340 16.057 1.00 85.56 410 VAL A O 1
ATOM 3308 N N . LYS A 1 411 ? 1.795 -13.608 17.193 1.00 84.62 411 LYS A N 1
ATOM 3309 C CA . LYS A 1 411 ? 1.439 -12.672 18.272 1.00 84.62 411 LYS A CA 1
ATOM 3310 C C . LYS A 1 411 ? 1.130 -11.261 17.755 1.00 84.62 411 LYS A C 1
ATOM 3312 O O . LYS A 1 411 ? 0.190 -10.634 18.231 1.00 84.62 411 LYS A O 1
ATOM 3317 N N . TYR A 1 412 ? 1.884 -10.777 16.765 1.00 84.25 412 TYR A N 1
ATOM 3318 C CA . TYR A 1 412 ? 1.635 -9.466 16.153 1.00 84.25 412 TYR A CA 1
ATOM 3319 C C . TYR A 1 412 ? 0.350 -9.465 15.319 1.00 84.25 412 TYR A C 1
ATOM 3321 O O . TYR A 1 412 ? -0.398 -8.489 15.352 1.00 84.25 412 TYR A O 1
ATOM 3329 N N . LEU A 1 413 ? 0.068 -10.569 14.617 1.00 86.19 413 LEU A N 1
ATOM 3330 C CA . LEU A 1 413 ? -1.188 -10.746 13.885 1.00 86.19 413 LEU A CA 1
ATOM 3331 C C . LEU A 1 413 ? -2.388 -10.794 14.838 1.00 86.19 413 LEU A C 1
ATOM 3333 O O . LEU A 1 413 ? -3.389 -10.143 14.569 1.00 86.19 413 LEU A O 1
ATOM 3337 N N . GLN A 1 414 ? -2.281 -11.512 15.961 1.00 86.00 414 GLN A N 1
ATOM 3338 C CA . GLN A 1 414 ? -3.337 -11.609 16.976 1.00 86.00 414 GLN A CA 1
ATOM 3339 C C . GLN A 1 414 ? -3.690 -10.237 17.548 1.00 86.00 414 GLN A C 1
ATOM 3341 O O . GLN A 1 414 ? -4.863 -9.871 17.594 1.00 86.00 414 GLN A O 1
ATOM 3346 N N . GLU A 1 415 ? -2.678 -9.462 17.942 1.00 83.25 415 GLU A N 1
ATOM 3347 C CA . GLU A 1 415 ? -2.902 -8.127 18.498 1.00 83.25 415 GLU A CA 1
ATOM 3348 C C . GLU A 1 415 ? -3.513 -7.178 17.460 1.00 83.25 415 GLU A C 1
ATOM 3350 O O . GLU A 1 415 ? -4.460 -6.448 17.743 1.00 83.25 415 GLU A O 1
ATOM 3355 N N . SER A 1 416 ? -3.041 -7.239 16.218 1.00 83.31 416 SER A N 1
ATOM 3356 C CA . SER A 1 416 ? -3.565 -6.394 15.144 1.00 83.31 416 SER A CA 1
ATOM 3357 C C . SER A 1 416 ? -4.988 -6.775 14.730 1.00 83.31 416 SER A C 1
ATOM 3359 O O . SER A 1 416 ? -5.814 -5.897 14.485 1.00 83.31 416 SER A O 1
ATOM 3361 N N . TYR A 1 417 ? -5.303 -8.073 14.699 1.00 86.56 417 TYR A N 1
ATOM 3362 C CA . TYR A 1 417 ? -6.653 -8.581 14.453 1.00 86.56 417 TYR A CA 1
ATOM 3363 C C . TYR A 1 417 ? -7.622 -8.105 15.544 1.00 86.56 417 TYR A C 1
ATOM 3365 O O . TYR A 1 417 ? -8.685 -7.567 15.234 1.00 86.56 417 TYR A O 1
ATOM 3373 N N . ARG A 1 418 ? -7.214 -8.182 16.817 1.00 84.31 418 ARG A N 1
ATOM 3374 C CA . ARG A 1 418 ? -7.979 -7.647 17.956 1.00 84.31 418 ARG A CA 1
ATOM 3375 C C . ARG A 1 418 ? -8.249 -6.144 17.820 1.00 84.31 418 ARG A C 1
ATOM 3377 O O . ARG A 1 418 ? -9.376 -5.702 18.043 1.00 84.31 418 ARG A O 1
ATOM 3384 N N . LEU A 1 419 ? -7.243 -5.352 17.436 1.00 80.19 419 LEU A N 1
ATOM 3385 C CA . LEU A 1 419 ? -7.408 -3.911 17.197 1.00 80.19 419 LEU A CA 1
ATOM 3386 C C . LEU A 1 419 ? -8.365 -3.625 16.029 1.00 80.19 419 LEU A C 1
ATOM 3388 O O . LEU A 1 419 ? -9.167 -2.692 16.104 1.00 80.19 419 LEU A O 1
ATOM 3392 N N . MET A 1 420 ? -8.322 -4.424 14.961 1.00 85.69 420 MET A N 1
ATOM 3393 C CA . MET A 1 420 ? -9.264 -4.314 13.845 1.00 85.69 420 MET A CA 1
ATOM 3394 C C . MET A 1 420 ? -10.704 -4.593 14.289 1.00 85.69 420 MET A C 1
ATOM 3396 O O . MET A 1 420 ? -11.589 -3.793 13.976 1.00 85.69 420 MET A O 1
ATOM 3400 N N . GLU A 1 421 ? -10.944 -5.665 15.050 1.00 84.88 421 GLU A N 1
ATOM 3401 C CA . GLU A 1 421 ? -12.277 -5.996 15.573 1.00 84.88 421 GLU A CA 1
ATOM 3402 C C . GLU A 1 421 ? -12.822 -4.881 16.466 1.00 84.88 421 GLU A C 1
ATOM 3404 O O . GLU A 1 421 ? -13.974 -4.465 16.313 1.00 84.88 421 GLU A O 1
ATOM 3409 N N . MET A 1 422 ? -11.973 -4.331 17.336 1.00 82.75 422 MET A N 1
ATOM 3410 C CA . MET A 1 422 ? -12.320 -3.175 18.158 1.00 82.75 422 MET A CA 1
ATOM 3411 C C . MET A 1 422 ? -12.717 -1.974 17.289 1.00 82.75 422 MET A C 1
ATOM 3413 O O . MET A 1 422 ? -13.738 -1.337 17.534 1.00 82.75 422 MET A O 1
ATOM 3417 N N . ASN A 1 423 ? -11.970 -1.682 16.228 1.00 81.12 423 ASN A N 1
ATOM 3418 C CA . ASN A 1 423 ? -12.273 -0.563 15.334 1.00 81.12 423 ASN A CA 1
ATOM 3419 C C . ASN A 1 423 ? -13.547 -0.759 14.526 1.00 81.12 423 ASN A C 1
ATOM 3421 O O . ASN A 1 423 ? -14.289 0.199 14.298 1.00 81.12 423 ASN A O 1
ATOM 3425 N N . LYS A 1 424 ? -13.803 -1.990 14.084 1.00 84.44 424 LYS A N 1
ATOM 3426 C CA . LYS A 1 424 ? -15.038 -2.377 13.402 1.00 84.44 424 LYS A CA 1
ATOM 3427 C C . LYS A 1 424 ? -16.240 -2.160 14.322 1.00 84.44 424 LYS A C 1
ATOM 3429 O O . LYS A 1 424 ? -17.210 -1.531 13.903 1.00 84.44 424 LYS A O 1
ATOM 3434 N N . LEU A 1 425 ? -16.130 -2.587 15.581 1.00 86.50 425 LEU A N 1
ATOM 3435 C CA . LEU A 1 425 ? -17.130 -2.360 16.625 1.00 86.50 425 LEU A CA 1
ATOM 3436 C C . LEU A 1 425 ? -17.356 -0.858 16.853 1.00 86.50 425 LEU A C 1
ATOM 3438 O O . LEU A 1 425 ? -18.483 -0.385 16.734 1.00 86.50 425 LEU A O 1
ATOM 3442 N N . LEU A 1 426 ? -16.297 -0.078 17.093 1.00 84.50 426 LEU A N 1
ATOM 3443 C CA . LEU A 1 426 ? -16.395 1.363 17.363 1.00 84.50 426 LEU A CA 1
ATOM 3444 C C . LEU A 1 426 ? -17.012 2.155 16.200 1.00 84.50 426 LEU A C 1
ATOM 3446 O O . LEU A 1 426 ? -17.789 3.087 16.426 1.00 84.50 426 LEU A O 1
ATOM 3450 N N . ARG A 1 427 ? -16.745 1.756 14.951 1.00 83.75 427 ARG A N 1
ATOM 3451 C CA . ARG A 1 427 ? -17.392 2.353 13.772 1.00 83.75 427 ARG A CA 1
ATOM 3452 C C . ARG A 1 427 ? -18.898 2.131 13.742 1.00 83.75 427 ARG A C 1
ATOM 3454 O O . ARG A 1 427 ? -19.601 3.034 13.294 1.00 83.75 427 ARG A O 1
ATOM 3461 N N . GLY A 1 428 ? -19.387 0.995 14.246 1.00 84.44 428 GLY A N 1
ATOM 3462 C CA . GLY A 1 428 ? -20.822 0.736 14.416 1.00 84.44 428 GLY A CA 1
ATOM 3463 C C . GLY A 1 428 ? -21.512 1.780 15.302 1.00 84.44 428 GLY A C 1
ATOM 3464 O O . GLY A 1 428 ? -22.669 2.115 15.074 1.00 84.44 428 GLY A O 1
ATOM 3465 N N . TYR A 1 429 ? -20.763 2.378 16.231 1.00 86.19 429 TYR A N 1
ATOM 3466 C CA . TYR A 1 429 ? -21.209 3.460 17.112 1.00 86.19 429 TYR A CA 1
ATOM 3467 C C . TYR A 1 429 ? -20.852 4.868 16.594 1.00 86.19 429 TYR A C 1
ATOM 3469 O O . TYR A 1 429 ? -20.981 5.850 17.323 1.00 86.19 429 TYR A O 1
ATOM 3477 N N . GLY A 1 430 ? -20.389 4.994 15.343 1.00 82.81 430 GLY A N 1
ATOM 3478 C CA . GLY A 1 430 ? -20.029 6.272 14.718 1.00 82.81 430 GLY A CA 1
ATOM 3479 C C . GLY A 1 430 ? -18.653 6.826 15.112 1.00 82.81 430 GLY A C 1
ATOM 3480 O O . GLY A 1 430 ? -18.322 7.957 14.753 1.00 82.81 430 GLY A O 1
ATOM 3481 N N . ILE A 1 431 ? -17.825 6.048 15.812 1.00 82.56 431 ILE A N 1
ATOM 3482 C CA . ILE A 1 431 ? -16.519 6.482 16.320 1.00 82.56 431 ILE A CA 1
ATOM 3483 C C . ILE A 1 431 ? -15.441 6.122 15.292 1.00 82.56 431 ILE A C 1
ATOM 3485 O O . ILE A 1 431 ? -15.171 4.951 15.034 1.00 82.56 431 ILE A O 1
ATOM 3489 N N . ARG A 1 432 ? -14.837 7.140 14.665 1.00 72.44 432 ARG A N 1
ATOM 3490 C CA . ARG A 1 432 ? -13.883 6.961 13.548 1.00 72.44 432 ARG A CA 1
ATOM 3491 C C . ARG A 1 432 ? -12.409 7.043 13.945 1.00 72.44 432 ARG A C 1
ATOM 3493 O O . ARG A 1 432 ? -11.561 6.626 13.165 1.00 72.44 432 ARG A O 1
ATOM 3500 N N . GLY A 1 433 ? -12.109 7.560 15.132 1.00 64.19 433 GLY A N 1
ATOM 3501 C CA . GLY A 1 433 ? -10.752 7.679 15.652 1.00 64.19 433 GLY A CA 1
ATOM 3502 C C . GLY A 1 433 ? -10.740 7.412 17.148 1.00 64.19 433 GLY A C 1
ATOM 3503 O O . GLY A 1 433 ? -11.582 7.931 17.878 1.00 64.19 433 GLY A O 1
ATOM 3504 N N . PHE A 1 434 ? -9.797 6.587 17.585 1.00 62.22 434 PHE A N 1
ATOM 3505 C CA . PHE A 1 434 ? -9.604 6.218 18.977 1.00 62.22 434 PHE A CA 1
ATOM 3506 C C . PHE A 1 434 ? -8.118 6.398 19.301 1.00 62.22 434 PHE A C 1
ATOM 3508 O O . PHE A 1 434 ? -7.244 5.823 18.662 1.00 62.22 434 PHE A O 1
ATOM 3515 N N . ASN A 1 435 ? -7.829 7.246 20.277 1.00 61.44 435 ASN A N 1
ATOM 3516 C CA . ASN A 1 435 ? -6.544 7.266 20.962 1.00 61.44 435 ASN A CA 1
ATOM 3517 C C . ASN A 1 435 ? -6.864 7.414 22.446 1.00 61.44 435 ASN A C 1
ATOM 3519 O O . ASN A 1 435 ? -6.795 8.504 23.015 1.00 61.44 435 ASN A O 1
ATOM 3523 N N . PHE A 1 436 ? -7.386 6.334 23.026 1.00 66.81 436 PHE A N 1
ATOM 3524 C CA . PHE A 1 436 ? -7.735 6.312 24.436 1.00 66.81 436 PHE A CA 1
ATOM 3525 C C . PHE A 1 436 ? -6.458 6.049 25.226 1.00 66.81 436 PHE A C 1
ATOM 3527 O O . PHE A 1 436 ? -5.973 4.924 25.287 1.00 66.81 436 PHE A O 1
ATOM 3534 N N . ALA A 1 437 ? -5.892 7.113 25.786 1.00 63.84 437 ALA A N 1
ATOM 3535 C CA . ALA A 1 437 ? -4.644 7.051 26.540 1.00 63.84 437 ALA A CA 1
ATOM 3536 C C . ALA A 1 437 ? -4.870 6.746 28.032 1.00 63.84 437 ALA A C 1
ATOM 3538 O O . ALA A 1 437 ? -3.910 6.546 28.770 1.00 63.84 437 ALA A O 1
ATOM 3539 N N . ASN A 1 438 ? -6.126 6.768 28.495 1.00 79.62 438 ASN A N 1
ATOM 3540 C CA . ASN A 1 438 ? -6.472 6.634 29.907 1.00 79.62 438 ASN A CA 1
ATOM 3541 C C . ASN A 1 438 ? -7.739 5.791 30.100 1.00 79.62 438 ASN A C 1
ATOM 3543 O O . ASN A 1 438 ? -8.750 6.015 29.428 1.00 79.62 438 ASN A O 1
ATOM 3547 N N . ASP A 1 439 ? -7.705 4.914 31.099 1.00 85.31 439 ASP A N 1
ATOM 3548 C CA . ASP A 1 439 ? -8.806 4.108 31.631 1.00 85.31 439 ASP A CA 1
ATOM 3549 C C . ASP A 1 439 ? -10.117 4.895 31.754 1.00 85.31 439 ASP A C 1
ATOM 3551 O O . ASP A 1 439 ? -11.172 4.417 31.348 1.00 85.31 439 ASP A O 1
ATOM 3555 N N . LYS A 1 440 ? -10.077 6.150 32.224 1.00 85.06 440 LYS A N 1
ATOM 3556 C CA . LYS A 1 440 ? -11.281 6.997 32.340 1.00 85.06 440 LYS A CA 1
ATOM 3557 C C . LYS A 1 440 ? -11.981 7.239 31.002 1.00 85.06 440 LYS A C 1
ATOM 3559 O O . LYS A 1 440 ? -13.208 7.299 30.960 1.00 85.06 440 LYS A O 1
ATOM 3564 N N . GLN A 1 441 ? -11.222 7.397 29.920 1.00 85.69 441 GLN A N 1
ATOM 3565 C CA . GLN A 1 441 ? -11.786 7.609 28.585 1.00 85.69 441 GLN A CA 1
ATOM 3566 C C . GLN A 1 441 ? -12.423 6.321 28.057 1.00 85.69 441 GLN A C 1
ATOM 3568 O O . GLN A 1 441 ? -13.508 6.374 27.482 1.00 85.69 441 GLN A O 1
ATOM 3573 N N . ILE A 1 442 ? -11.795 5.172 28.322 1.00 87.12 442 ILE A N 1
ATOM 3574 C CA . ILE A 1 442 ? -12.315 3.847 27.961 1.00 87.12 442 ILE A CA 1
ATOM 3575 C C . ILE A 1 442 ? -13.610 3.560 28.731 1.00 87.12 442 ILE A C 1
ATOM 3577 O O . ILE A 1 442 ? -14.601 3.128 28.148 1.00 87.12 442 ILE A O 1
ATOM 3581 N N . MET A 1 443 ? -13.655 3.889 30.022 1.00 88.38 443 MET A N 1
ATOM 3582 C CA . MET A 1 443 ? -14.866 3.756 30.835 1.00 88.38 443 MET A CA 1
ATOM 3583 C C . MET A 1 443 ? -15.981 4.708 30.382 1.00 88.38 443 MET A C 1
ATOM 3585 O O . MET A 1 443 ? -17.149 4.319 30.335 1.00 88.38 443 MET A O 1
ATOM 3589 N N . GLY A 1 444 ? -15.636 5.940 29.994 1.00 88.12 444 GLY A N 1
ATOM 3590 C CA . GLY A 1 444 ? -16.578 6.877 29.376 1.00 88.12 444 GLY A CA 1
ATOM 3591 C C . GLY A 1 444 ? -17.152 6.347 28.059 1.00 88.12 444 GLY A C 1
ATOM 3592 O O . GLY A 1 444 ? -18.351 6.479 27.812 1.00 88.12 444 GLY A O 1
ATOM 3593 N N . LEU A 1 445 ? -16.322 5.686 27.250 1.00 88.50 445 LEU A N 1
ATOM 3594 C CA . LEU A 1 445 ? -16.729 5.026 26.014 1.00 88.50 445 LEU A CA 1
ATOM 3595 C C . LEU A 1 445 ? -17.660 3.834 26.273 1.00 88.50 445 LEU A C 1
ATOM 3597 O O . LEU A 1 445 ? -18.706 3.738 25.637 1.00 88.50 445 LEU A O 1
ATOM 3601 N N . ALA A 1 446 ? -17.330 2.965 27.231 1.00 90.62 446 ALA A N 1
ATOM 3602 C CA . ALA A 1 446 ? -18.195 1.853 27.621 1.00 90.62 446 ALA A CA 1
ATOM 3603 C C . ALA A 1 446 ? -19.581 2.359 28.057 1.00 90.62 446 ALA A C 1
ATOM 3605 O O . ALA A 1 446 ? -20.605 1.851 27.602 1.00 90.62 446 ALA A O 1
ATOM 3606 N N . LYS A 1 447 ? -19.625 3.437 28.854 1.00 89.69 447 LYS A N 1
ATOM 3607 C CA . LYS A 1 447 ? -20.879 4.101 29.240 1.00 89.69 447 LYS A CA 1
ATOM 3608 C C . LYS A 1 447 ? -21.636 4.676 28.037 1.00 89.69 447 LYS A C 1
ATOM 3610 O O . LYS A 1 447 ? -22.859 4.577 27.988 1.00 89.69 447 LYS A O 1
ATOM 3615 N N . PHE A 1 448 ? -20.934 5.272 27.071 1.00 90.25 448 PHE A N 1
ATOM 3616 C CA . PHE A 1 448 ? -21.542 5.786 25.841 1.00 90.25 448 PHE A CA 1
ATOM 3617 C C . PHE A 1 448 ? -22.182 4.674 25.002 1.00 90.25 448 PHE A C 1
ATOM 3619 O O . PHE A 1 448 ? -23.306 4.850 24.539 1.00 90.25 448 PHE A O 1
ATOM 3626 N N . ILE A 1 449 ? -21.500 3.537 24.846 1.00 90.62 449 ILE A N 1
ATOM 3627 C CA . ILE A 1 449 ? -21.996 2.371 24.100 1.00 90.62 449 ILE A CA 1
ATOM 3628 C C . ILE A 1 449 ? -23.241 1.790 24.767 1.00 90.62 449 ILE A C 1
ATOM 3630 O O . ILE A 1 449 ? -24.257 1.602 24.101 1.00 90.62 449 ILE A O 1
ATOM 3634 N N . LEU A 1 450 ? -23.199 1.587 26.087 1.00 90.56 450 LEU A N 1
ATOM 3635 C CA . LEU A 1 450 ? -24.346 1.093 26.854 1.00 90.56 450 LEU A CA 1
ATOM 3636 C C . LEU A 1 450 ? -25.575 1.998 26.699 1.00 90.56 450 LEU A C 1
ATOM 3638 O O . LEU A 1 450 ? -26.685 1.506 26.500 1.00 90.56 450 LEU A O 1
ATOM 3642 N N . LYS A 1 451 ? -25.379 3.324 26.694 1.00 88.81 451 LYS A N 1
ATOM 3643 C CA . LYS A 1 451 ? -26.463 4.309 26.547 1.00 88.81 451 LYS A CA 1
ATOM 3644 C C . LYS A 1 451 ? -27.236 4.187 25.224 1.00 88.81 451 LYS A C 1
ATOM 3646 O O . LYS A 1 451 ? -28.368 4.653 25.163 1.00 88.81 451 LYS A O 1
ATOM 3651 N N . GLN A 1 452 ? -26.659 3.567 24.192 1.00 87.75 452 GLN A N 1
ATOM 3652 C CA . GLN A 1 452 ? -27.347 3.334 22.916 1.00 87.75 452 GLN A CA 1
ATOM 3653 C C . GLN A 1 452 ? -28.422 2.235 22.999 1.00 87.75 452 GLN A C 1
ATOM 3655 O O . GLN A 1 452 ? -29.253 2.151 22.103 1.00 87.75 452 GLN A O 1
ATOM 3660 N N . ASP A 1 453 ? -28.398 1.401 24.049 1.00 86.19 453 ASP A N 1
ATOM 3661 C CA . ASP A 1 453 ? -29.368 0.327 24.333 1.00 86.19 453 ASP A CA 1
ATOM 3662 C C . ASP A 1 453 ? -29.657 -0.614 23.145 1.00 86.19 453 ASP A C 1
ATOM 3664 O O . ASP A 1 453 ? -30.766 -1.110 22.959 1.00 86.19 453 ASP A O 1
ATOM 3668 N N . SER A 1 454 ? -28.638 -0.880 22.323 1.00 86.50 454 SER A N 1
ATOM 3669 C CA . SER A 1 454 ? -28.704 -1.901 21.272 1.00 86.50 454 SER A CA 1
ATOM 3670 C C . SER A 1 454 ? -28.612 -3.310 21.887 1.00 86.50 454 SER A C 1
ATOM 3672 O O . SER A 1 454 ? -28.038 -3.466 22.971 1.00 86.50 454 SER A O 1
ATOM 3674 N N . PRO A 1 455 ? -29.099 -4.370 21.211 1.00 84.62 455 PRO A N 1
ATOM 3675 C CA . PRO A 1 455 ? -29.033 -5.734 21.746 1.00 84.62 455 PRO A CA 1
ATOM 3676 C C . PRO A 1 455 ? -27.595 -6.222 21.992 1.00 84.62 455 PRO A C 1
ATOM 3678 O O . PRO A 1 455 ? -27.382 -7.044 22.876 1.00 84.62 455 PRO A O 1
ATOM 3681 N N . THR A 1 456 ? -26.605 -5.696 21.261 1.00 88.62 456 THR A N 1
ATOM 3682 C CA . THR A 1 456 ? -25.182 -6.043 21.430 1.00 88.62 456 THR A CA 1
ATOM 3683 C C . THR A 1 456 ? -24.416 -5.065 22.321 1.00 88.62 456 THR A C 1
ATOM 3685 O O . THR A 1 456 ? -23.276 -5.348 22.675 1.00 88.62 456 THR A O 1
ATOM 3688 N N . SER A 1 457 ? -25.018 -3.937 22.726 1.00 89.06 457 SER A N 1
ATOM 3689 C CA . SER A 1 457 ? -24.336 -2.847 23.450 1.00 89.06 457 SER A CA 1
ATOM 3690 C C . SER A 1 457 ? -23.604 -3.309 24.706 1.00 89.06 457 SER A C 1
ATOM 3692 O O . SER A 1 457 ? -22.494 -2.858 24.986 1.00 89.06 457 SER A O 1
ATOM 3694 N N . PHE A 1 458 ? -24.200 -4.236 25.453 1.00 89.81 458 PHE A N 1
ATOM 3695 C CA . PHE A 1 458 ? -23.592 -4.788 26.655 1.00 89.81 458 PHE A CA 1
ATOM 3696 C C . PHE A 1 458 ? -22.352 -5.635 26.346 1.00 89.81 458 PHE A C 1
ATOM 3698 O O . PHE A 1 458 ? -21.292 -5.417 26.935 1.00 89.81 458 PHE A O 1
ATOM 3705 N N . GLU A 1 459 ? -22.461 -6.561 25.391 1.00 90.69 459 GLU A N 1
ATOM 3706 C CA . GLU A 1 459 ? -21.333 -7.391 24.958 1.00 90.69 459 GLU A CA 1
ATOM 3707 C C . GLU A 1 459 ? -20.217 -6.542 24.345 1.00 90.69 459 GLU A C 1
ATOM 3709 O O . GLU A 1 459 ? -19.039 -6.788 24.593 1.00 90.69 459 GLU A O 1
ATOM 3714 N N . ASP A 1 460 ? -20.579 -5.514 23.581 1.00 91.12 460 ASP A N 1
ATOM 3715 C CA . ASP A 1 460 ? -19.637 -4.610 22.933 1.00 91.12 460 ASP A CA 1
ATOM 3716 C C . ASP A 1 460 ? -18.868 -3.763 23.960 1.00 91.12 460 ASP A C 1
ATOM 3718 O O . ASP A 1 460 ? -17.645 -3.620 23.864 1.00 91.12 460 ASP A O 1
ATOM 3722 N N . ALA A 1 461 ? -19.553 -3.260 24.993 1.00 91.50 461 ALA A N 1
ATOM 3723 C CA . ALA A 1 461 ? -18.921 -2.555 26.106 1.00 91.50 461 ALA A CA 1
ATOM 3724 C C . ALA A 1 461 ? -17.979 -3.472 26.906 1.00 91.50 461 ALA A C 1
ATOM 3726 O O . ALA A 1 461 ? -16.875 -3.053 27.266 1.00 91.50 461 ALA A O 1
ATOM 3727 N N . LEU A 1 462 ? -18.370 -4.730 27.142 1.00 91.00 462 LEU A N 1
ATOM 3728 C CA . LEU A 1 462 ? -17.508 -5.714 27.799 1.00 91.00 462 LEU A CA 1
ATOM 3729 C C . LEU A 1 462 ? -16.268 -6.042 26.975 1.00 91.00 462 LEU A C 1
ATOM 3731 O O . LEU A 1 462 ? -15.171 -6.044 27.532 1.00 91.00 462 LEU A O 1
ATOM 3735 N N . LYS A 1 463 ? -16.418 -6.267 25.665 1.00 89.38 463 LYS A N 1
ATOM 3736 C CA . LYS A 1 463 ? -15.291 -6.533 24.759 1.00 89.38 463 LYS A CA 1
ATOM 3737 C C . LYS A 1 463 ? -14.252 -5.419 24.830 1.00 89.38 463 LYS A C 1
ATOM 3739 O O . LYS A 1 463 ? -13.065 -5.714 24.908 1.00 89.38 463 LYS A O 1
ATOM 3744 N N . ILE A 1 464 ? -14.677 -4.154 24.871 1.00 88.25 464 ILE A N 1
ATOM 3745 C CA . ILE A 1 464 ? -13.762 -3.010 25.000 1.00 88.25 464 ILE A CA 1
ATOM 3746 C C . ILE A 1 464 ? -13.057 -3.008 26.357 1.00 88.25 464 ILE A C 1
ATOM 3748 O O . ILE A 1 464 ? -11.839 -2.898 26.416 1.00 88.25 464 ILE A O 1
ATOM 3752 N N . VAL A 1 465 ? -13.788 -3.146 27.460 1.00 89.38 465 VAL A N 1
ATOM 3753 C CA . VAL A 1 465 ? -13.197 -3.084 28.809 1.00 89.38 465 VAL A CA 1
ATOM 3754 C C . VAL A 1 465 ? -12.227 -4.248 29.043 1.00 89.38 465 VAL A C 1
ATOM 3756 O O . VAL A 1 465 ? -11.114 -4.035 29.524 1.00 89.38 465 VAL A O 1
ATOM 3759 N N . GLN A 1 466 ? -12.583 -5.456 28.601 1.00 88.50 466 GLN A N 1
ATOM 3760 C CA . GLN A 1 466 ? -11.686 -6.616 28.601 1.00 88.50 466 GLN A CA 1
ATOM 3761 C C . GLN A 1 466 ? -10.486 -6.405 27.674 1.00 88.50 466 GLN A C 1
ATOM 3763 O O . GLN A 1 466 ? -9.373 -6.818 28.007 1.00 88.50 466 GLN A O 1
ATOM 3768 N N . ALA A 1 467 ? -10.674 -5.717 26.540 1.00 83.56 467 ALA A N 1
ATOM 3769 C CA . ALA A 1 467 ? -9.586 -5.431 25.618 1.00 83.56 467 ALA A CA 1
ATOM 3770 C C . ALA A 1 467 ? -8.462 -4.611 26.282 1.00 83.56 467 ALA A C 1
ATOM 3772 O O . ALA A 1 467 ? -7.295 -4.836 25.975 1.00 83.56 467 ALA A O 1
ATOM 3773 N N . TYR A 1 468 ? -8.797 -3.745 27.237 1.00 83.31 468 TYR A N 1
ATOM 3774 C CA . TYR A 1 468 ? -7.840 -2.929 27.989 1.00 83.31 468 TYR A CA 1
ATOM 3775 C C . TYR A 1 468 ? -7.528 -3.472 29.394 1.00 83.31 468 TYR A C 1
ATOM 3777 O O . TYR A 1 468 ? -6.921 -2.770 30.196 1.00 83.31 468 TYR A O 1
ATOM 3785 N N . MET A 1 469 ? -7.910 -4.721 29.698 1.00 85.06 469 MET A N 1
ATOM 3786 C CA . MET A 1 469 ? -7.698 -5.360 31.008 1.00 85.06 469 MET A CA 1
ATOM 3787 C C . MET A 1 469 ? -8.315 -4.579 32.184 1.00 85.06 469 MET A C 1
ATOM 3789 O O . MET A 1 469 ? -7.809 -4.621 33.306 1.00 85.06 469 MET A O 1
ATOM 3793 N N . LEU A 1 470 ? -9.413 -3.861 31.935 1.00 87.38 470 LEU A N 1
ATOM 3794 C CA . LEU A 1 470 ? -10.123 -3.084 32.947 1.00 87.38 470 LEU A CA 1
ATOM 3795 C C . LEU A 1 470 ? -11.167 -3.943 33.690 1.00 87.38 470 LEU A C 1
ATOM 3797 O O . LEU A 1 470 ? -11.644 -4.946 33.150 1.00 87.38 470 LEU A O 1
ATOM 3801 N N . PRO A 1 471 ? -11.564 -3.568 34.923 1.00 87.75 471 PRO A N 1
ATOM 3802 C CA . PRO A 1 471 ? -12.565 -4.315 35.684 1.00 87.75 471 PRO A CA 1
ATOM 3803 C C . PRO A 1 471 ? -13.946 -4.323 35.005 1.00 87.75 471 PRO A C 1
ATOM 3805 O O . PRO A 1 471 ? -14.585 -3.282 34.849 1.00 87.75 471 PRO A O 1
ATOM 3808 N N . THR A 1 472 ? -14.457 -5.512 34.675 1.00 90.38 472 THR A N 1
ATOM 3809 C CA . THR A 1 472 ? -15.777 -5.703 34.034 1.00 90.38 472 THR A CA 1
ATOM 3810 C C . THR A 1 472 ? -16.951 -5.334 34.938 1.00 90.38 472 THR A C 1
ATOM 3812 O O . THR A 1 472 ? -18.001 -4.929 34.446 1.00 90.38 472 THR A O 1
ATOM 3815 N N . VAL A 1 473 ? -16.758 -5.394 36.260 1.00 89.81 473 VAL A N 1
ATOM 3816 C CA . VAL A 1 473 ? -17.778 -5.067 37.272 1.00 89.81 473 VAL A CA 1
ATOM 3817 C C . VAL A 1 473 ? -18.370 -3.668 37.075 1.00 89.81 473 VAL A C 1
ATOM 3819 O O . VAL A 1 473 ? -19.563 -3.467 37.278 1.00 89.81 473 VAL A O 1
ATOM 3822 N N . GLU A 1 474 ? -17.570 -2.698 36.635 1.00 88.69 474 GLU A N 1
ATOM 3823 C CA . GLU A 1 474 ? -18.061 -1.343 36.356 1.00 88.69 474 GLU A CA 1
ATOM 3824 C C . GLU A 1 474 ? -19.090 -1.313 35.217 1.00 88.69 474 GLU A C 1
ATOM 3826 O O . GLU A 1 474 ? -20.065 -0.566 35.275 1.00 88.69 474 GLU A O 1
ATOM 3831 N N . VAL A 1 475 ? -18.906 -2.153 34.193 1.00 92.25 475 VAL A N 1
ATOM 3832 C CA . VAL A 1 475 ? -19.841 -2.282 33.064 1.00 92.25 475 VAL A CA 1
ATOM 3833 C C . VAL A 1 475 ? -21.161 -2.876 33.546 1.00 92.25 475 VAL A C 1
ATOM 3835 O O . VAL A 1 475 ? -22.225 -2.403 33.146 1.00 92.25 475 VAL A O 1
ATOM 3838 N N . TYR A 1 476 ? -21.107 -3.858 34.453 1.00 92.81 476 TYR A N 1
ATOM 3839 C CA . TYR A 1 476 ? -22.300 -4.435 35.078 1.00 92.81 476 TYR A CA 1
ATOM 3840 C C . TYR A 1 476 ? -23.069 -3.385 35.876 1.00 92.81 476 TYR A C 1
ATOM 3842 O O . TYR A 1 476 ? -24.282 -3.267 35.719 1.00 92.81 476 TYR A O 1
ATOM 3850 N N . ILE A 1 477 ? -22.368 -2.569 36.670 1.00 91.62 477 ILE A N 1
ATOM 3851 C CA . ILE A 1 477 ? -22.985 -1.476 37.430 1.00 91.62 477 ILE A CA 1
ATOM 3852 C C . ILE A 1 477 ? -23.617 -0.460 36.478 1.00 91.62 477 ILE A C 1
ATOM 3854 O O . ILE A 1 477 ? -24.774 -0.100 36.669 1.00 91.62 477 ILE A O 1
ATOM 3858 N N . PHE A 1 478 ? -22.917 -0.027 35.425 1.00 90.88 478 PHE A N 1
ATOM 3859 C CA . PHE A 1 478 ? -23.483 0.904 34.444 1.00 90.88 478 PHE A CA 1
ATOM 3860 C C . PHE A 1 478 ? -24.736 0.350 33.767 1.00 90.88 478 PHE A C 1
ATOM 3862 O O . PHE A 1 478 ? -25.708 1.090 33.614 1.00 90.88 478 PHE A O 1
ATOM 3869 N N . ARG A 1 479 ? -24.746 -0.942 33.413 1.00 92.12 479 ARG A N 1
ATOM 3870 C CA . ARG A 1 479 ? -25.927 -1.595 32.840 1.00 92.12 479 ARG A CA 1
ATOM 3871 C C . ARG A 1 479 ? -27.084 -1.640 33.838 1.00 92.12 479 ARG A C 1
ATOM 3873 O O . ARG A 1 479 ? -28.200 -1.297 33.465 1.00 92.12 479 ARG A O 1
ATOM 3880 N N . MET A 1 480 ? -26.824 -2.000 35.094 1.00 91.38 480 MET A N 1
ATOM 3881 C CA . MET A 1 480 ? -27.840 -2.036 36.154 1.00 91.38 480 MET A CA 1
ATOM 3882 C C . MET A 1 480 ? -28.441 -0.653 36.413 1.00 91.38 480 MET A C 1
ATOM 3884 O O . MET A 1 480 ? -29.657 -0.506 36.429 1.00 91.38 480 MET A O 1
ATOM 3888 N N . VAL A 1 481 ? -27.601 0.375 36.545 1.00 90.62 481 VAL A N 1
ATOM 3889 C CA . VAL A 1 481 ? -28.043 1.765 36.734 1.00 90.62 481 VAL A CA 1
ATOM 3890 C C . VAL A 1 481 ? -28.897 2.237 35.557 1.00 90.62 481 VAL A C 1
ATOM 3892 O O . VAL A 1 481 ? -29.941 2.852 35.757 1.00 90.62 481 VAL A O 1
ATOM 3895 N N . GLN A 1 482 ? -28.501 1.913 34.325 1.00 89.25 482 GLN A N 1
ATOM 3896 C CA . GLN A 1 482 ? -29.290 2.228 33.136 1.00 89.25 482 GLN A CA 1
ATOM 3897 C C . GLN A 1 482 ? -30.660 1.537 33.148 1.00 89.25 482 GLN A C 1
ATOM 3899 O O . GLN A 1 482 ? -31.663 2.194 32.886 1.00 89.25 482 GLN A O 1
ATOM 3904 N N . LEU A 1 483 ? -30.716 0.237 33.458 1.00 89.88 483 LEU A N 1
ATOM 3905 C CA . LEU A 1 483 ? -31.974 -0.514 33.532 1.00 89.88 483 LEU A CA 1
ATOM 3906 C C . LEU A 1 483 ? -32.903 0.026 34.629 1.00 89.88 483 LEU A C 1
ATOM 3908 O O . LEU A 1 483 ? -34.112 0.106 34.407 1.00 89.88 483 LEU A O 1
ATOM 3912 N N . ILE A 1 484 ? -32.340 0.454 35.766 1.00 90.00 484 ILE A N 1
ATOM 3913 C CA . ILE A 1 484 ? -33.082 1.127 36.840 1.00 90.00 484 ILE A CA 1
ATOM 3914 C C . ILE A 1 484 ? -33.697 2.422 36.311 1.00 90.00 484 ILE A C 1
ATOM 3916 O O . ILE A 1 484 ? -34.909 2.557 36.373 1.00 90.00 484 ILE A O 1
ATOM 3920 N N . HIS A 1 485 ? -32.918 3.329 35.712 1.00 86.44 485 HIS A N 1
ATOM 3921 C CA . HIS A 1 485 ? -33.458 4.585 35.165 1.00 86.44 485 HIS A CA 1
ATOM 3922 C C . HIS A 1 485 ? -34.457 4.385 34.013 1.00 86.44 485 HIS A C 1
ATOM 3924 O O . HIS A 1 485 ? -35.301 5.240 33.770 1.00 86.44 485 HIS A O 1
ATOM 3930 N N . MET A 1 486 ? -34.389 3.258 33.299 1.00 86.50 486 MET A N 1
ATOM 3931 C CA . MET A 1 486 ? -35.354 2.893 32.254 1.00 86.50 486 MET A CA 1
ATOM 3932 C C . MET A 1 486 ? -36.627 2.222 32.796 1.00 86.50 486 MET A C 1
ATOM 3934 O O . MET A 1 486 ? -37.484 1.846 31.999 1.00 86.50 486 MET A O 1
ATOM 3938 N N . ASN A 1 487 ? -36.760 2.052 34.116 1.00 86.75 487 ASN A N 1
ATOM 3939 C CA . ASN A 1 487 ? -37.870 1.349 34.768 1.00 86.75 487 ASN A CA 1
ATOM 3940 C C . ASN A 1 487 ? -38.043 -0.110 34.287 1.00 86.75 487 ASN A C 1
ATOM 3942 O O . ASN A 1 487 ? -39.156 -0.594 34.086 1.00 86.75 487 ASN A O 1
ATOM 3946 N N . ARG A 1 488 ? -36.927 -0.824 34.078 1.00 87.56 488 ARG A N 1
ATOM 3947 C CA . ARG A 1 488 ? -36.879 -2.225 33.605 1.00 87.56 488 ARG A CA 1
ATOM 3948 C C . ARG A 1 488 ? -36.387 -3.170 34.710 1.00 87.56 488 ARG A C 1
ATOM 3950 O O . ARG A 1 488 ? -35.436 -3.925 34.516 1.00 87.56 488 ARG A O 1
ATOM 3957 N N . GLY A 1 489 ? -37.028 -3.125 35.882 1.00 83.62 489 GLY A N 1
ATOM 3958 C CA . GLY A 1 489 ? -36.623 -3.889 37.076 1.00 83.62 489 GLY A CA 1
ATOM 3959 C C . GLY A 1 489 ? -36.540 -5.409 36.868 1.00 83.62 489 GLY A C 1
ATOM 3960 O O . GLY A 1 489 ? -35.573 -6.041 37.293 1.00 83.62 489 GLY A O 1
ATOM 3961 N N . ASP A 1 490 ? -37.476 -5.996 36.116 1.00 85.69 490 ASP A N 1
ATOM 3962 C CA . ASP A 1 490 ? -37.460 -7.433 35.793 1.00 85.69 490 ASP A CA 1
ATOM 3963 C C . ASP A 1 490 ? -36.198 -7.849 35.018 1.00 85.69 490 ASP A C 1
ATOM 3965 O O . ASP A 1 490 ? -35.642 -8.936 35.216 1.00 85.69 490 ASP A O 1
ATOM 3969 N N . GLU A 1 491 ? -35.702 -6.968 34.149 1.00 88.44 491 GLU A N 1
ATOM 3970 C CA . GLU A 1 491 ? -34.479 -7.209 33.388 1.00 88.44 491 GLU A CA 1
ATOM 3971 C C . GLU A 1 491 ? -33.228 -7.098 34.252 1.00 88.44 491 GLU A C 1
ATOM 3973 O O . GLU A 1 491 ? -32.285 -7.852 34.018 1.00 88.44 491 GLU A O 1
ATOM 3978 N N . CYS A 1 492 ? -33.228 -6.255 35.291 1.00 89.69 492 CYS A N 1
ATOM 3979 C CA . CYS A 1 492 ? -32.156 -6.232 36.291 1.00 89.69 492 CYS A CA 1
ATOM 3980 C C . CYS A 1 492 ? -31.998 -7.608 36.953 1.00 89.69 492 CYS A C 1
ATOM 3982 O O . CYS A 1 492 ? -30.888 -8.125 37.075 1.00 89.69 492 CYS A O 1
ATOM 3984 N N . LEU A 1 493 ? -33.110 -8.236 37.349 1.00 89.12 493 LEU A N 1
ATOM 3985 C CA . LEU A 1 493 ? -33.086 -9.553 37.990 1.00 89.12 493 LEU A CA 1
ATOM 3986 C C . LEU A 1 493 ? -32.645 -10.653 37.021 1.00 89.12 493 LEU A C 1
ATOM 3988 O O . LEU A 1 493 ? -31.864 -11.530 37.391 1.00 89.12 493 LEU A O 1
ATOM 3992 N N . ASN A 1 494 ? -33.123 -10.620 35.776 1.00 90.31 494 ASN A N 1
ATOM 3993 C CA . ASN A 1 494 ? -32.707 -11.579 34.751 1.00 90.31 494 ASN A CA 1
ATOM 3994 C C . ASN A 1 494 ? -31.226 -11.422 34.387 1.00 90.31 494 ASN A C 1
ATOM 3996 O O . ASN A 1 494 ? -30.532 -12.423 34.211 1.00 90.31 494 ASN A O 1
ATOM 4000 N N . PHE A 1 495 ? -30.728 -10.187 34.351 1.00 89.69 495 PHE A N 1
ATOM 4001 C CA . PHE A 1 495 ? -29.319 -9.891 34.145 1.00 89.69 495 PHE A CA 1
ATOM 4002 C C . PHE A 1 495 ? -28.452 -10.466 35.271 1.00 89.69 495 PHE A C 1
ATOM 4004 O O . PHE A 1 495 ? -27.519 -11.213 34.986 1.00 89.69 495 PHE A O 1
ATOM 4011 N N . LEU A 1 496 ? -28.798 -10.228 36.541 1.00 89.12 496 LEU A N 1
ATOM 4012 C CA . LEU A 1 496 ? -28.059 -10.797 37.677 1.00 89.12 496 LEU A CA 1
ATOM 4013 C C . LEU A 1 496 ? -28.051 -12.333 37.663 1.00 89.12 496 LEU A C 1
ATOM 4015 O O . LEU A 1 496 ? -27.027 -12.936 37.960 1.00 89.12 496 LEU A O 1
ATOM 4019 N N . LYS A 1 497 ? -29.148 -12.982 37.249 1.00 88.94 497 LYS A N 1
ATOM 4020 C CA . LYS A 1 497 ? -29.197 -14.449 37.081 1.00 88.94 497 LYS A CA 1
ATOM 4021 C C . LYS A 1 497 ? -28.252 -14.970 35.994 1.00 88.94 497 LYS A C 1
ATOM 4023 O O . LYS A 1 497 ? -27.870 -16.136 36.051 1.00 88.94 497 LYS A O 1
ATOM 4028 N N . SER A 1 498 ? -27.923 -14.149 34.996 1.00 89.12 498 SER A N 1
ATOM 4029 C CA . SER A 1 498 ? -27.015 -14.526 33.905 1.00 89.12 498 SER A CA 1
ATOM 4030 C C . SER A 1 498 ? -25.531 -14.418 34.278 1.00 89.12 498 SER A C 1
ATOM 4032 O O . SER A 1 498 ? -24.690 -14.996 33.591 1.00 89.12 498 SER A O 1
ATOM 4034 N N . LEU A 1 499 ? -25.202 -13.709 35.365 1.00 88.19 499 LEU A N 1
ATOM 4035 C CA . LEU A 1 499 ? -23.826 -13.493 35.808 1.00 88.19 499 LEU A CA 1
ATOM 4036 C C . LEU A 1 499 ? -23.309 -14.645 36.692 1.00 88.19 499 LEU A C 1
ATOM 4038 O O . LEU A 1 499 ? -24.082 -15.306 37.391 1.00 88.19 499 LEU A O 1
ATOM 4042 N N . PRO A 1 500 ? -21.982 -14.873 36.739 1.00 87.50 500 PRO A N 1
ATOM 4043 C CA . PRO A 1 500 ? -21.379 -15.771 37.718 1.00 87.50 500 PRO A CA 1
ATOM 4044 C C . PRO A 1 500 ? -21.698 -15.337 39.163 1.00 87.50 500 PRO A C 1
ATOM 4046 O O . PRO A 1 500 ? -21.707 -14.134 39.448 1.00 87.50 500 PRO A O 1
ATOM 4049 N N . PRO A 1 501 ? -21.870 -16.269 40.124 1.00 83.25 501 PRO A N 1
ATOM 4050 C CA . PRO A 1 501 ? -22.223 -15.924 41.507 1.00 83.25 501 PRO A CA 1
ATOM 4051 C C . PRO A 1 501 ? -21.234 -14.957 42.174 1.00 83.25 501 PRO A C 1
ATOM 4053 O O . PRO A 1 501 ? -21.636 -14.026 42.863 1.00 83.25 501 PRO A O 1
ATOM 4056 N N . ALA A 1 502 ? -19.932 -15.132 41.919 1.00 82.88 502 ALA A N 1
ATOM 4057 C CA . ALA A 1 502 ? -18.894 -14.260 42.469 1.00 82.88 502 ALA A CA 1
ATOM 4058 C C . ALA A 1 502 ? -18.984 -12.817 41.937 1.00 82.88 502 ALA A C 1
ATOM 4060 O O . ALA A 1 502 ? -18.770 -11.869 42.690 1.00 82.88 502 ALA A O 1
ATOM 4061 N N . GLU A 1 503 ? -19.319 -12.643 40.656 1.00 85.88 503 GLU A N 1
ATOM 4062 C CA . GLU A 1 503 ? -19.487 -11.321 40.040 1.00 85.88 503 GLU A CA 1
AT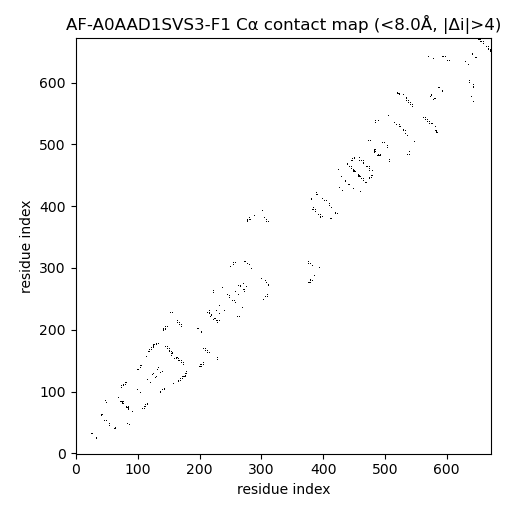OM 4063 C C . GLU A 1 503 ? -20.817 -10.677 40.447 1.00 85.88 503 GLU A C 1
ATOM 4065 O O . GLU A 1 503 ? -20.882 -9.459 40.623 1.00 85.88 503 GLU A O 1
ATOM 4070 N N . THR A 1 504 ? -21.852 -11.492 40.665 1.00 88.19 504 THR A N 1
ATOM 4071 C CA . THR A 1 504 ? -23.168 -11.060 41.160 1.00 88.19 504 THR A CA 1
ATOM 4072 C C . THR A 1 504 ? -23.043 -10.412 42.536 1.00 88.19 504 THR A C 1
ATOM 4074 O O . THR A 1 504 ? -23.461 -9.268 42.703 1.00 88.19 504 THR A O 1
ATOM 4077 N N . ASP A 1 505 ? -22.386 -11.085 43.488 1.00 84.75 505 ASP A N 1
ATOM 4078 C CA . ASP A 1 505 ? -22.175 -10.575 44.850 1.00 84.75 505 ASP A CA 1
ATOM 4079 C C . ASP A 1 505 ? -21.524 -9.183 44.840 1.00 84.75 505 ASP A C 1
ATOM 4081 O O . ASP A 1 505 ? -22.024 -8.244 45.460 1.00 84.75 505 ASP A O 1
ATOM 4085 N N . VAL A 1 506 ? -20.422 -9.035 44.097 1.00 87.50 506 VAL A N 1
ATOM 4086 C CA . VAL A 1 506 ? -19.681 -7.767 44.008 1.00 87.50 506 VAL A CA 1
ATOM 4087 C C . VAL A 1 506 ? -20.518 -6.690 43.315 1.00 87.50 506 VAL A C 1
ATOM 4089 O O . VAL A 1 506 ? -20.504 -5.530 43.731 1.00 87.50 506 VAL A O 1
ATOM 4092 N N . THR A 1 507 ? -21.271 -7.054 42.275 1.00 90.94 507 THR A N 1
ATOM 4093 C CA . THR A 1 507 ? -22.142 -6.116 41.555 1.00 90.94 507 THR A CA 1
ATOM 4094 C C . THR A 1 507 ? -23.246 -5.588 42.467 1.00 90.94 507 THR A C 1
ATOM 4096 O O . THR A 1 507 ? -23.459 -4.378 42.507 1.00 90.94 507 THR A O 1
ATOM 4099 N N . VAL A 1 508 ? -23.904 -6.449 43.252 1.00 90.19 508 VAL A N 1
ATOM 4100 C CA . VAL A 1 508 ? -24.974 -6.050 44.183 1.00 90.19 508 VAL A CA 1
ATOM 4101 C C . VAL A 1 508 ? -24.432 -5.198 45.335 1.00 90.19 508 VAL A C 1
ATOM 4103 O O . VAL A 1 508 ? -25.043 -4.183 45.676 1.00 90.19 508 VAL A O 1
ATOM 4106 N N . GLU A 1 509 ? -23.273 -5.542 45.908 1.00 88.12 509 GLU A N 1
ATOM 4107 C CA . GLU A 1 509 ? -22.616 -4.732 46.950 1.00 88.12 509 GLU A CA 1
ATOM 4108 C C . GLU A 1 509 ? -22.325 -3.312 46.448 1.00 88.12 509 GLU A C 1
ATOM 4110 O O . GLU A 1 509 ? -22.698 -2.320 47.082 1.00 88.12 509 GLU A O 1
ATOM 4115 N N . ARG A 1 510 ? -21.702 -3.198 45.270 1.00 90.69 510 ARG A N 1
ATOM 4116 C CA . ARG A 1 510 ? -21.348 -1.902 44.684 1.00 90.69 510 ARG A CA 1
ATOM 4117 C C . ARG A 1 510 ? -22.562 -1.112 44.207 1.00 90.69 510 ARG A C 1
ATOM 4119 O O . ARG A 1 510 ? -22.577 0.108 44.354 1.00 90.69 510 ARG A O 1
ATOM 4126 N N . LEU A 1 511 ? -23.585 -1.786 43.685 1.00 92.19 511 LEU A N 1
ATOM 4127 C CA . LEU A 1 511 ? -24.851 -1.158 43.316 1.00 92.19 511 LEU A CA 1
ATOM 4128 C C . LEU A 1 511 ? -25.584 -0.613 44.549 1.00 92.19 511 LEU A C 1
ATOM 4130 O O . LEU A 1 511 ? -26.136 0.482 44.492 1.00 92.19 511 LEU A O 1
ATOM 4134 N N . SER A 1 512 ? -25.524 -1.324 45.679 1.00 89.94 512 SER A N 1
ATOM 4135 C CA . SER A 1 512 ? -26.080 -0.851 46.953 1.00 89.94 512 SER A CA 1
ATOM 4136 C C . SER A 1 512 ? -25.384 0.426 47.427 1.00 89.94 512 SER A C 1
ATOM 4138 O O . SER A 1 512 ? -26.045 1.355 47.886 1.00 89.94 512 SER A O 1
ATOM 4140 N N . LEU A 1 513 ? -24.056 0.506 47.277 1.00 89.25 513 LEU A N 1
ATOM 4141 C CA . LEU A 1 513 ? -23.295 1.721 47.575 1.00 89.25 513 LEU A CA 1
ATOM 4142 C C . LEU A 1 513 ? -23.667 2.873 46.632 1.00 89.25 513 LEU A C 1
ATOM 4144 O O . LEU A 1 513 ? -23.887 3.989 47.094 1.00 89.25 513 LEU A O 1
ATOM 4148 N N . TRP A 1 514 ? -23.776 2.606 45.327 1.00 92.25 514 TRP A N 1
ATOM 4149 C CA . TRP A 1 514 ? -24.224 3.607 44.357 1.00 92.25 514 TRP A CA 1
ATOM 4150 C C . TRP A 1 514 ? -25.610 4.153 44.711 1.00 92.25 514 TRP A C 1
ATOM 4152 O O . TRP A 1 514 ? -25.787 5.365 44.735 1.00 92.25 514 TRP A O 1
ATOM 4162 N N . ALA A 1 515 ? -26.570 3.290 45.044 1.00 89.81 515 ALA A N 1
ATOM 4163 C CA . ALA A 1 515 ? -27.922 3.719 45.381 1.00 89.81 515 ALA A CA 1
ATOM 4164 C C . ALA A 1 515 ? -27.969 4.554 46.664 1.00 89.81 515 ALA A C 1
ATOM 4166 O O . ALA A 1 515 ? -28.705 5.533 46.721 1.00 89.81 515 ALA A O 1
ATOM 4167 N N . ARG A 1 516 ? -27.146 4.225 47.672 1.00 88.19 516 ARG A N 1
ATOM 4168 C CA . ARG A 1 516 ? -26.978 5.070 48.868 1.00 88.19 516 ARG A CA 1
ATOM 4169 C C . ARG A 1 516 ? -26.548 6.489 48.483 1.00 88.19 516 ARG A C 1
ATOM 4171 O O . ARG A 1 516 ? -27.154 7.445 48.951 1.00 88.19 516 ARG A O 1
ATOM 4178 N N . ILE A 1 517 ? -25.557 6.614 47.597 1.00 86.44 517 ILE A N 1
ATOM 4179 C CA . ILE A 1 517 ? -25.066 7.912 47.104 1.00 86.44 517 ILE A CA 1
ATOM 4180 C C . ILE A 1 517 ? -26.145 8.622 46.271 1.00 86.44 517 ILE A C 1
ATOM 4182 O O . ILE A 1 517 ? -26.408 9.800 46.484 1.00 86.44 517 ILE A O 1
ATOM 4186 N N . ALA A 1 518 ? -26.818 7.908 45.367 1.00 85.81 518 ALA A N 1
ATOM 4187 C CA . ALA A 1 518 ? -27.854 8.474 44.504 1.00 85.81 518 ALA A CA 1
ATOM 4188 C C . ALA A 1 518 ? -29.066 9.001 45.294 1.00 85.81 518 ALA A C 1
ATOM 4190 O O . ALA A 1 518 ? -29.635 10.025 44.931 1.00 85.81 518 ALA A O 1
ATOM 4191 N N . LEU A 1 519 ? -29.444 8.336 46.391 1.00 84.25 519 LEU A N 1
ATOM 4192 C CA . LEU A 1 519 ? -30.493 8.812 47.302 1.00 84.25 519 LEU A CA 1
ATOM 4193 C C . LEU A 1 519 ? -30.014 9.938 48.237 1.00 84.25 519 LEU A C 1
ATOM 4195 O O . LEU A 1 519 ? -30.833 10.661 48.800 1.00 84.25 519 LEU A O 1
ATOM 4199 N N . GLN A 1 520 ? -28.701 10.094 48.424 1.00 82.50 520 GLN A N 1
ATOM 4200 C CA . GLN A 1 520 ? -28.113 11.186 49.201 1.00 82.50 520 GLN A CA 1
ATOM 4201 C C . GLN A 1 520 ? -28.020 12.482 48.380 1.00 82.50 520 GLN A C 1
ATOM 4203 O O . GLN A 1 520 ? -28.228 13.576 48.911 1.00 82.50 520 GLN A O 1
ATOM 4208 N N . GLU A 1 521 ? -27.736 12.379 47.081 1.00 70.00 521 GLU A N 1
ATOM 4209 C CA . GLU A 1 521 ? -27.679 13.522 46.175 1.00 70.00 521 GLU A CA 1
ATOM 4210 C C . GLU A 1 521 ? -29.095 14.059 45.875 1.00 70.00 521 GLU A C 1
ATOM 4212 O O . GLU A 1 521 ? -29.824 13.536 45.041 1.00 70.00 521 GLU A O 1
ATOM 4217 N N . ASN A 1 522 ? -29.458 15.176 46.522 1.00 61.06 522 ASN A N 1
ATOM 4218 C CA . ASN A 1 522 ? -30.654 15.992 46.242 1.00 61.06 522 ASN A CA 1
ATOM 4219 C C . ASN A 1 522 ? -32.025 15.328 46.535 1.00 61.06 522 ASN A C 1
ATOM 4221 O O . ASN A 1 522 ? -32.820 15.156 45.611 1.00 61.06 522 ASN A O 1
ATOM 4225 N N . PRO A 1 523 ? -32.385 15.047 47.802 1.00 66.25 523 PRO A N 1
ATOM 4226 C CA . PRO A 1 523 ? -33.703 14.502 48.147 1.00 66.25 523 PRO A CA 1
ATOM 4227 C C . PRO A 1 523 ? -34.843 15.428 47.683 1.00 66.25 523 PRO A C 1
ATOM 4229 O O . PRO A 1 523 ? -34.882 16.608 48.035 1.00 66.25 523 PRO A O 1
ATOM 4232 N N . GLY A 1 524 ? -35.754 14.902 46.857 1.00 63.34 524 GLY A N 1
ATOM 4233 C CA . GLY A 1 524 ? -37.043 15.527 46.534 1.00 63.34 524 GLY A CA 1
ATOM 4234 C C . GLY A 1 524 ? -37.034 16.929 45.902 1.00 63.34 524 GLY A C 1
ATOM 4235 O O . GLY A 1 524 ? -38.046 17.625 45.987 1.00 63.34 524 GLY A O 1
ATOM 4236 N N . LYS A 1 525 ? -35.932 17.375 45.274 1.00 70.12 525 LYS A N 1
ATOM 4237 C CA . LYS A 1 525 ? -35.823 18.750 44.729 1.00 70.12 525 LYS A CA 1
ATOM 4238 C C . LYS A 1 525 ? -36.725 19.025 43.515 1.00 70.12 525 LYS A C 1
ATOM 4240 O O . LYS A 1 525 ? -37.066 20.180 43.272 1.00 70.12 525 LYS A O 1
ATOM 4245 N N . SER A 1 526 ? -37.096 17.993 42.757 1.00 78.94 526 SER A N 1
ATOM 4246 C CA . SER A 1 526 ? -38.027 18.053 41.620 1.00 78.94 526 SER A CA 1
ATOM 4247 C C . SER A 1 526 ? -38.911 16.804 41.589 1.00 78.94 526 SER A C 1
ATOM 4249 O O . SER A 1 526 ? -38.534 15.775 42.145 1.00 78.94 526 SER A O 1
ATOM 4251 N N . GLU A 1 527 ? -40.068 16.870 40.924 1.00 79.62 527 GLU A N 1
ATOM 4252 C CA . GLU A 1 527 ? -40.946 15.697 40.763 1.00 79.62 527 GLU A CA 1
ATOM 4253 C C . GLU A 1 527 ? -40.273 14.563 39.972 1.00 79.62 527 GLU A C 1
ATOM 4255 O O . GLU A 1 527 ? -40.403 13.400 40.330 1.00 79.62 527 GLU A O 1
ATOM 4260 N N . GLU A 1 528 ? -39.457 14.891 38.966 1.00 77.88 528 GLU A N 1
ATOM 4261 C CA . GLU A 1 528 ? -38.643 13.904 38.239 1.00 77.88 528 GLU A CA 1
ATOM 4262 C C . GLU A 1 528 ? -37.639 13.200 39.171 1.00 77.88 528 GLU A C 1
ATOM 4264 O O . GLU A 1 528 ? -37.531 11.979 39.174 1.00 77.88 528 GLU A O 1
ATOM 4269 N N . CYS A 1 529 ? -36.984 13.960 40.056 1.00 80.06 529 CYS A N 1
ATOM 4270 C CA . CYS A 1 529 ? -36.041 13.420 41.034 1.00 80.06 529 CYS A CA 1
ATOM 4271 C C . CYS A 1 529 ? -36.728 12.539 42.091 1.00 80.06 529 CYS A C 1
ATOM 4273 O O . CYS A 1 529 ? -36.158 11.538 42.521 1.00 80.06 529 CYS A O 1
ATOM 4275 N N . LYS A 1 530 ? -37.961 12.873 42.492 1.00 82.69 530 LYS A N 1
ATOM 4276 C CA . LYS A 1 530 ? -38.768 12.039 43.394 1.00 82.69 530 LYS A CA 1
ATOM 4277 C C . LYS A 1 530 ? -39.112 10.690 42.766 1.00 82.69 530 LYS A C 1
ATOM 4279 O O . LYS A 1 530 ? -38.976 9.663 43.427 1.00 82.69 530 LYS A O 1
ATOM 4284 N N . GLU A 1 531 ? -39.543 10.684 41.507 1.00 84.12 531 GLU A N 1
ATOM 4285 C CA . GLU A 1 531 ? -39.864 9.447 40.788 1.00 84.12 531 GLU A CA 1
ATOM 4286 C C . GLU A 1 531 ? -38.615 8.585 40.553 1.00 84.12 531 GLU A C 1
ATOM 4288 O O . GLU A 1 531 ? -38.648 7.380 40.811 1.00 84.12 531 GLU A O 1
ATOM 4293 N N . ASP A 1 532 ? -37.480 9.196 40.200 1.00 83.38 532 ASP A N 1
ATOM 4294 C CA . ASP A 1 532 ? -36.192 8.498 40.112 1.00 83.38 532 ASP A CA 1
ATOM 4295 C C . ASP A 1 532 ? -35.789 7.864 41.454 1.00 83.38 532 ASP A C 1
ATOM 4297 O O . ASP A 1 532 ? -35.376 6.704 41.504 1.00 83.38 532 ASP A O 1
ATOM 4301 N N . GLN A 1 533 ? -35.940 8.589 42.568 1.00 86.25 533 GLN A N 1
ATOM 4302 C CA . GLN A 1 533 ? -35.609 8.085 43.906 1.00 86.25 533 GLN A CA 1
ATOM 4303 C C . GLN A 1 533 ? -36.510 6.916 44.327 1.00 86.25 533 GLN A C 1
ATOM 4305 O O . GLN A 1 533 ? -35.992 5.920 44.844 1.00 86.25 533 GLN A O 1
ATOM 4310 N N . LYS A 1 534 ? -37.824 6.993 44.054 1.00 88.06 534 LYS A N 1
ATOM 4311 C CA . LYS A 1 534 ? -38.766 5.877 44.266 1.00 88.06 534 LYS A CA 1
ATOM 4312 C C . LYS A 1 534 ? -38.331 4.642 43.487 1.00 88.06 534 LYS A C 1
ATOM 4314 O O . LYS A 1 534 ? -38.272 3.541 44.036 1.00 88.06 534 LYS A O 1
ATOM 4319 N N . LEU A 1 535 ? -37.995 4.830 42.212 1.00 88.75 535 LEU A N 1
ATOM 4320 C CA . LEU A 1 535 ? -37.607 3.754 41.311 1.00 88.75 535 LEU A CA 1
ATOM 4321 C C . LEU A 1 535 ? -36.310 3.067 41.753 1.00 88.75 535 LEU A C 1
ATOM 4323 O O . LEU A 1 535 ? -36.242 1.834 41.779 1.00 88.75 535 LEU A O 1
ATOM 4327 N N . ILE A 1 536 ? -35.306 3.851 42.158 1.00 90.19 536 ILE A N 1
ATOM 4328 C CA . ILE A 1 536 ? -34.040 3.348 42.706 1.00 90.19 536 ILE A CA 1
ATOM 4329 C C . ILE A 1 536 ? -34.296 2.515 43.965 1.00 90.19 536 ILE A C 1
ATOM 4331 O O . ILE A 1 536 ? -33.839 1.372 44.041 1.00 90.19 536 ILE A O 1
ATOM 4335 N N . ALA A 1 537 ? -35.037 3.059 44.937 1.00 88.44 537 ALA A N 1
ATOM 4336 C CA . ALA A 1 537 ? -35.295 2.383 46.206 1.00 88.44 537 ALA A CA 1
ATOM 4337 C C . ALA A 1 537 ? -36.062 1.069 45.999 1.00 88.44 537 ALA A C 1
ATOM 4339 O O . ALA A 1 537 ? -35.641 0.023 46.496 1.00 88.44 537 ALA A O 1
ATOM 4340 N N . LYS A 1 538 ? -37.136 1.099 45.204 1.00 90.25 538 LYS A N 1
ATOM 4341 C CA . LYS A 1 538 ? -37.966 -0.073 44.908 1.00 90.25 538 LYS A CA 1
ATOM 4342 C C . LYS A 1 538 ? -37.187 -1.179 44.200 1.00 90.25 538 LYS A C 1
ATOM 4344 O O . LYS A 1 538 ? -37.180 -2.321 44.657 1.00 90.25 538 LYS A O 1
ATOM 4349 N N . THR A 1 539 ? -36.489 -0.840 43.116 1.00 90.56 539 THR A N 1
ATOM 4350 C CA . THR A 1 539 ? -35.746 -1.835 42.327 1.00 90.56 539 THR A CA 1
ATOM 4351 C C . THR A 1 539 ? -34.624 -2.463 43.155 1.00 90.56 539 THR A C 1
ATOM 4353 O O . THR A 1 539 ? -34.354 -3.659 43.051 1.00 90.56 539 THR A O 1
ATOM 4356 N N . LEU A 1 540 ? -33.982 -1.689 44.036 1.00 92.25 540 LEU A N 1
ATOM 4357 C CA . LEU A 1 540 ? -32.929 -2.218 44.894 1.00 92.25 540 LEU A CA 1
ATOM 4358 C C . LEU A 1 540 ? -33.455 -3.154 45.990 1.00 92.25 540 LEU A C 1
ATOM 4360 O O . LEU A 1 540 ? -32.789 -4.141 46.300 1.00 92.25 540 LEU A O 1
ATOM 4364 N N . VAL A 1 541 ? -34.649 -2.904 46.538 1.00 90.69 541 VAL A N 1
ATOM 4365 C CA . VAL A 1 541 ? -35.327 -3.849 47.445 1.00 90.69 541 VAL A CA 1
ATOM 4366 C C . VAL A 1 541 ? -35.539 -5.196 46.753 1.00 90.69 541 VAL A C 1
ATOM 4368 O O . VAL A 1 541 ? -35.257 -6.242 47.340 1.00 90.69 541 VAL A O 1
ATOM 4371 N N . GLU A 1 542 ? -35.991 -5.189 45.499 1.00 90.75 542 GLU A N 1
ATOM 4372 C CA . GLU A 1 542 ? -36.191 -6.411 44.709 1.00 90.75 542 GLU A CA 1
ATOM 4373 C C . GLU A 1 542 ? -34.868 -7.150 44.451 1.00 90.75 542 GLU A C 1
ATOM 4375 O O . GLU A 1 542 ? -34.787 -8.366 44.650 1.00 90.75 542 GLU A O 1
ATOM 4380 N N . ILE A 1 543 ? -3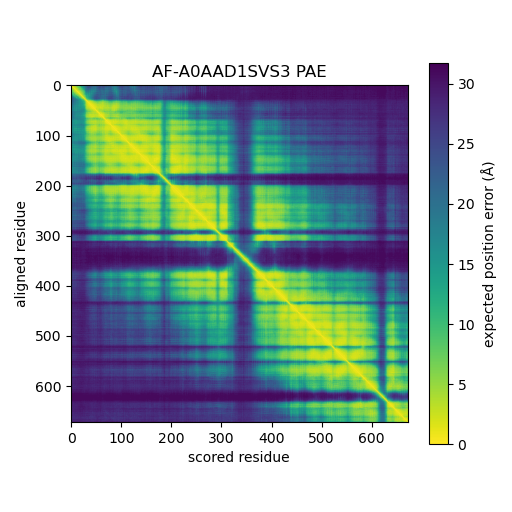3.806 -6.421 44.092 1.00 90.69 543 ILE A N 1
ATOM 4381 C CA . ILE A 1 543 ? -32.460 -6.975 43.879 1.00 90.69 543 ILE A CA 1
ATOM 4382 C C . ILE A 1 543 ? -31.894 -7.593 45.167 1.00 90.69 543 ILE A C 1
ATOM 4384 O O . ILE A 1 543 ? -31.371 -8.708 45.135 1.00 90.69 543 ILE A O 1
ATOM 4388 N N . LEU A 1 544 ? -32.008 -6.908 46.308 1.00 89.69 544 LEU A N 1
ATOM 4389 C CA . LEU A 1 544 ? -31.506 -7.399 47.594 1.00 89.69 544 LEU A CA 1
ATOM 4390 C C . LEU A 1 544 ? -32.295 -8.617 48.088 1.00 89.69 544 LEU A C 1
ATOM 4392 O O . LEU A 1 544 ? -31.692 -9.569 48.583 1.00 89.69 544 LEU A O 1
ATOM 4396 N N . LYS A 1 545 ? -33.620 -8.648 47.885 1.00 89.69 545 LYS A N 1
ATOM 4397 C CA . LYS A 1 545 ? -34.447 -9.840 48.146 1.00 89.69 545 LYS A CA 1
ATOM 4398 C C . LYS A 1 545 ? -33.991 -11.032 47.317 1.00 89.69 545 LYS A C 1
ATOM 4400 O O . LYS A 1 545 ? -33.817 -12.123 47.859 1.00 89.69 545 LYS A O 1
ATOM 4405 N N . PHE A 1 546 ? -33.765 -10.821 46.021 1.00 87.44 546 PHE A N 1
ATOM 4406 C CA . PHE A 1 546 ? -33.239 -11.854 45.134 1.00 87.44 546 PHE A CA 1
ATOM 4407 C C . PHE A 1 546 ? -31.879 -12.372 45.622 1.00 87.44 546 PHE A C 1
ATOM 4409 O O . PHE A 1 546 ? -31.704 -13.582 45.771 1.00 87.44 546 PHE A O 1
ATOM 4416 N N . GLN A 1 547 ? -30.953 -11.471 45.952 1.00 85.56 547 GLN A N 1
ATOM 4417 C CA . GLN A 1 547 ? -29.627 -11.825 46.454 1.00 85.56 547 GLN A CA 1
ATOM 4418 C C . GLN A 1 547 ? -29.704 -12.646 47.752 1.00 85.56 547 GLN A C 1
ATOM 4420 O O . GLN A 1 547 ? -29.038 -13.675 47.870 1.00 85.56 547 GLN A O 1
ATOM 4425 N N . MET A 1 548 ? -30.573 -12.265 48.694 1.00 82.06 548 MET A N 1
ATOM 4426 C CA . MET A 1 548 ? -30.797 -13.018 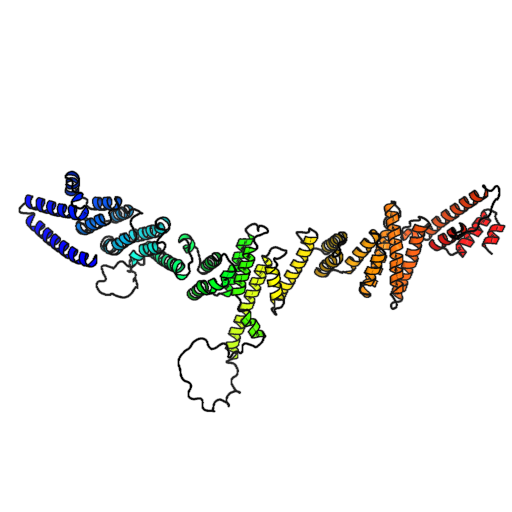49.935 1.00 82.06 548 MET A CA 1
ATOM 4427 C C . MET A 1 548 ? -31.377 -14.421 49.699 1.00 82.06 548 MET A C 1
ATOM 4429 O O . MET A 1 548 ? -31.070 -15.344 50.448 1.00 82.06 548 MET A O 1
ATOM 4433 N N . CYS A 1 549 ? -32.196 -14.620 48.662 1.00 80.75 549 CYS A N 1
ATOM 4434 C CA . CYS A 1 549 ? -32.691 -15.953 48.300 1.00 80.75 549 CYS A CA 1
ATOM 4435 C C . CYS A 1 549 ? -31.594 -16.859 47.717 1.00 80.75 549 CYS A C 1
ATOM 4437 O O . CYS A 1 549 ? -31.634 -18.080 47.902 1.00 80.75 549 CYS A O 1
ATOM 4439 N N . VAL A 1 550 ? -30.636 -16.276 46.993 1.00 77.12 550 VAL A N 1
ATOM 4440 C CA . VAL A 1 550 ? -29.573 -17.008 46.289 1.00 77.12 550 VAL A CA 1
ATOM 4441 C C . VAL A 1 550 ? -28.383 -17.309 47.206 1.00 77.12 550 VAL A C 1
ATOM 4443 O O . VAL A 1 550 ? -27.771 -18.374 47.098 1.00 77.12 550 VAL A O 1
ATOM 4446 N N . GLN A 1 551 ? -28.061 -16.417 48.140 1.00 72.69 551 GLN A N 1
ATOM 4447 C CA . GLN A 1 551 ? -26.850 -16.512 48.948 1.00 72.69 551 GLN A CA 1
ATOM 4448 C C . GLN A 1 551 ? -27.041 -17.404 50.185 1.00 72.69 551 GLN A C 1
ATOM 4450 O O . GLN A 1 551 ? -27.821 -17.101 51.080 1.00 72.69 551 GLN A O 1
ATOM 4455 N N . LYS A 1 552 ? -26.307 -18.527 50.247 1.00 64.25 552 LYS A N 1
ATOM 4456 C CA . LYS A 1 552 ? -26.421 -19.529 51.334 1.00 64.25 552 LYS A CA 1
ATOM 4457 C C . LYS A 1 552 ? -25.115 -19.834 52.085 1.00 64.25 552 LYS A C 1
ATOM 4459 O O . LYS A 1 552 ? -25.101 -20.733 52.918 1.00 64.25 552 LYS A O 1
ATOM 4464 N N . GLY A 1 553 ? -24.016 -19.132 51.784 1.00 60.31 553 GLY A N 1
ATOM 4465 C CA . GLY A 1 553 ? -22.667 -19.555 52.205 1.00 60.31 553 GLY A CA 1
ATOM 4466 C C . GLY A 1 553 ? -21.830 -18.569 53.028 1.00 60.31 553 GLY A C 1
ATOM 4467 O O . GLY A 1 553 ? -20.843 -18.999 53.617 1.00 60.31 553 GLY A O 1
ATOM 4468 N N . ASN A 1 554 ? -22.176 -17.274 53.090 1.00 70.44 554 ASN A N 1
ATOM 4469 C CA . ASN A 1 554 ? -21.358 -16.264 53.780 1.00 70.44 554 ASN A CA 1
ATOM 4470 C C . ASN A 1 554 ? -22.199 -15.437 54.778 1.00 70.44 554 ASN A C 1
ATOM 4472 O O . ASN A 1 554 ? -22.925 -14.535 54.349 1.00 70.44 554 ASN A O 1
ATOM 4476 N N . PRO A 1 555 ? -22.112 -15.716 56.094 1.00 71.31 555 PRO A N 1
ATOM 4477 C CA . PRO A 1 555 ? -22.960 -15.070 57.097 1.00 71.31 555 PRO A CA 1
ATOM 4478 C C . PRO A 1 555 ? -22.718 -13.558 57.205 1.00 71.31 555 PRO A C 1
ATOM 4480 O O . PRO A 1 555 ? -23.677 -12.807 57.328 1.00 71.31 555 PRO A O 1
ATOM 4483 N N . LEU A 1 556 ? -21.469 -13.097 57.058 1.00 71.88 556 LEU A N 1
ATOM 4484 C CA . LEU A 1 556 ? -21.129 -11.669 57.148 1.00 71.88 556 LEU A CA 1
ATOM 4485 C C . LEU A 1 556 ? -21.719 -10.860 55.988 1.00 71.88 556 LEU A C 1
ATOM 4487 O O . LEU A 1 556 ? -22.272 -9.783 56.190 1.00 71.88 556 LEU A O 1
ATOM 4491 N N . LYS A 1 557 ? -21.645 -11.386 54.759 1.00 72.50 557 LYS A N 1
ATOM 4492 C CA . LYS A 1 557 ? -22.268 -10.730 53.597 1.00 72.50 557 LYS A CA 1
ATOM 4493 C C . LYS A 1 557 ? -23.790 -10.707 53.707 1.00 72.50 557 LYS A C 1
ATOM 4495 O O . LYS A 1 557 ? -24.415 -9.711 53.362 1.00 72.50 557 LYS A O 1
ATOM 4500 N N . THR A 1 558 ? -24.367 -11.785 54.234 1.00 78.06 558 THR A N 1
ATOM 4501 C CA . THR A 1 558 ? -25.816 -11.895 54.447 1.00 78.06 558 THR A CA 1
ATOM 4502 C C . THR A 1 558 ? -26.316 -10.814 55.408 1.00 78.06 558 THR A C 1
ATOM 4504 O O . THR A 1 558 ? -27.321 -10.175 55.120 1.00 78.06 558 THR A O 1
ATOM 4507 N N . GLU A 1 559 ? -25.578 -10.531 56.486 1.00 81.12 559 GLU A N 1
ATOM 4508 C CA . GLU A 1 559 ? -25.911 -9.466 57.443 1.00 81.12 559 GLU A CA 1
ATOM 4509 C C . GLU A 1 559 ? -25.848 -8.059 56.815 1.00 81.12 559 GLU A C 1
ATOM 4511 O O . GLU A 1 559 ? -26.729 -7.225 57.048 1.00 81.12 559 GLU A O 1
ATOM 4516 N N . ILE A 1 560 ? -24.851 -7.798 55.958 1.00 80.94 560 ILE A N 1
ATOM 4517 C CA . ILE A 1 560 ? -24.732 -6.527 55.222 1.00 80.94 560 ILE A CA 1
ATOM 4518 C C . ILE A 1 560 ? -25.919 -6.340 54.268 1.00 80.94 560 ILE A C 1
ATOM 4520 O O . ILE A 1 560 ? -26.527 -5.266 54.239 1.00 80.94 560 ILE A O 1
ATOM 4524 N N . PHE A 1 561 ? -26.280 -7.375 53.503 1.00 81.94 561 PHE A N 1
ATOM 4525 C CA . PHE A 1 561 ? -27.433 -7.318 52.602 1.00 81.94 561 PHE A CA 1
ATOM 4526 C C . PHE A 1 561 ? -28.755 -7.194 53.354 1.00 81.94 561 PHE A C 1
ATOM 4528 O O . PHE A 1 561 ? -29.608 -6.427 52.921 1.00 81.94 561 PHE A O 1
ATOM 4535 N N . GLU A 1 562 ? -28.914 -7.869 54.493 1.00 85.38 562 GLU A N 1
ATOM 4536 C CA . GLU A 1 562 ? -30.109 -7.758 55.333 1.00 85.38 562 GLU A CA 1
ATOM 4537 C C . GLU A 1 562 ? -30.263 -6.344 55.910 1.00 85.38 562 GLU A C 1
ATOM 4539 O O . GLU A 1 562 ? -31.358 -5.779 55.908 1.00 85.38 562 GLU A O 1
ATOM 4544 N N . THR A 1 563 ? -29.161 -5.740 56.359 1.00 85.31 563 THR A N 1
ATOM 4545 C CA . THR A 1 563 ? -29.154 -4.360 56.864 1.00 85.31 563 THR A CA 1
ATOM 4546 C C . THR A 1 563 ? -29.513 -3.370 55.757 1.00 85.31 563 THR A C 1
ATOM 4548 O O . THR A 1 563 ? -30.374 -2.510 55.951 1.00 85.31 563 THR A O 1
ATOM 4551 N N . ASN A 1 564 ? -28.909 -3.522 54.571 1.00 85.81 564 ASN A N 1
ATOM 4552 C CA . ASN A 1 564 ? -29.268 -2.740 53.387 1.00 85.81 564 ASN A CA 1
ATOM 4553 C C . ASN A 1 564 ? -30.745 -2.926 53.020 1.00 85.81 564 ASN A C 1
ATOM 4555 O O . ASN A 1 564 ? -31.425 -1.941 52.751 1.00 85.81 564 ASN A O 1
ATOM 4559 N N . LEU A 1 565 ? -31.251 -4.162 53.039 1.00 88.62 565 LEU A N 1
ATOM 4560 C CA . LEU A 1 565 ? -32.628 -4.469 52.667 1.00 88.62 565 LEU A CA 1
ATOM 4561 C C . LEU A 1 565 ? -33.618 -3.761 53.593 1.00 88.62 565 LEU A C 1
ATOM 4563 O O . LEU A 1 565 ? -34.467 -3.029 53.099 1.00 88.62 565 LEU A O 1
ATOM 4567 N N . LYS A 1 566 ? -33.468 -3.902 54.917 1.00 87.31 566 LYS A N 1
ATOM 4568 C CA . LYS A 1 566 ? -34.346 -3.238 55.901 1.00 87.31 566 LYS A CA 1
ATOM 4569 C C . LYS A 1 566 ? -34.368 -1.721 55.713 1.00 87.31 566 LYS A C 1
ATOM 4571 O O . LYS A 1 566 ? -35.419 -1.094 55.812 1.00 87.31 566 LYS A O 1
ATOM 4576 N N . MET A 1 567 ? -33.208 -1.134 55.429 1.00 88.06 567 MET A N 1
ATOM 4577 C CA . MET A 1 567 ? -33.066 0.297 55.182 1.00 88.06 567 MET A CA 1
ATOM 4578 C C . MET A 1 567 ? -33.774 0.730 53.890 1.00 88.06 567 MET A C 1
ATOM 4580 O O . MET A 1 567 ? -34.588 1.649 53.926 1.00 88.06 567 MET A O 1
ATOM 4584 N N . PHE A 1 568 ? -33.515 0.068 52.758 1.00 89.06 568 PHE A N 1
ATOM 4585 C CA . PHE A 1 568 ? -34.155 0.416 51.485 1.00 89.06 568 PHE A CA 1
ATOM 4586 C C . PHE A 1 568 ? -35.659 0.106 51.472 1.00 89.06 568 PHE A C 1
ATOM 4588 O O . PHE A 1 568 ? -36.414 0.861 50.868 1.00 89.06 568 PHE A O 1
ATOM 4595 N N . GLU A 1 569 ? -36.125 -0.929 52.181 1.00 89.31 569 GLU A N 1
ATOM 4596 C CA . GLU A 1 569 ? -37.558 -1.196 52.385 1.00 89.31 569 GLU A CA 1
ATOM 4597 C C . GLU A 1 569 ? -38.237 -0.071 53.165 1.00 89.31 569 GLU A C 1
ATOM 4599 O O . GLU A 1 569 ? -39.350 0.342 52.820 1.00 89.31 569 GLU A O 1
ATOM 4604 N N . ALA A 1 570 ? -37.559 0.448 54.193 1.00 86.56 570 ALA A N 1
ATOM 4605 C CA . ALA A 1 570 ? -38.067 1.568 54.964 1.00 86.56 570 ALA A CA 1
ATOM 4606 C C . ALA A 1 570 ? -38.144 2.844 54.113 1.00 86.56 570 ALA A C 1
ATOM 4608 O O . ALA A 1 570 ? -39.192 3.488 54.077 1.00 86.56 570 ALA A O 1
ATOM 4609 N N . ILE A 1 571 ? -37.078 3.164 53.370 1.00 86.50 571 ILE A N 1
ATOM 4610 C CA . ILE A 1 571 ? -37.025 4.325 52.469 1.00 86.50 571 ILE A CA 1
ATOM 4611 C C . ILE A 1 571 ? -38.083 4.214 51.363 1.00 86.50 571 ILE A C 1
ATOM 4613 O O . ILE A 1 571 ? -38.850 5.151 51.164 1.00 86.50 571 ILE A O 1
ATOM 4617 N N . SER A 1 572 ? -38.185 3.064 50.693 1.00 88.00 572 SER A N 1
ATOM 4618 C CA . SER A 1 572 ? -39.189 2.823 49.650 1.00 88.00 572 SER A CA 1
ATOM 4619 C C . SER A 1 572 ? -40.613 2.994 50.193 1.00 88.00 572 SER A C 1
ATOM 4621 O O . SER A 1 572 ? -41.427 3.670 49.567 1.00 88.00 572 SER A O 1
ATOM 4623 N N . SER A 1 573 ? -40.898 2.490 51.400 1.00 87.62 573 SER A N 1
ATOM 4624 C CA . SER A 1 573 ? -42.208 2.673 52.043 1.00 87.62 573 SER A CA 1
ATOM 4625 C C . SER A 1 573 ? -42.481 4.135 52.419 1.00 87.62 573 SER A C 1
ATOM 4627 O O . SER A 1 573 ? -43.607 4.602 52.276 1.00 87.62 573 SER A O 1
ATOM 4629 N N . LEU A 1 574 ? -41.477 4.880 52.896 1.00 86.25 574 LEU A N 1
ATOM 4630 C CA . LEU A 1 574 ? -41.612 6.312 53.197 1.00 86.25 574 LEU A CA 1
ATOM 4631 C C . LEU A 1 574 ? -41.923 7.128 51.933 1.00 86.25 574 LEU A C 1
ATOM 4633 O O . LEU A 1 574 ? -42.787 8.007 51.971 1.00 86.25 574 LEU A O 1
ATOM 4637 N N . GLN A 1 575 ? -41.278 6.801 50.814 1.00 88.06 575 GLN A N 1
ATOM 4638 C CA . GLN A 1 575 ? -41.472 7.484 49.537 1.00 88.06 575 GLN A CA 1
ATOM 4639 C C . GLN A 1 575 ? -42.820 7.137 48.880 1.00 88.06 575 GLN A C 1
ATOM 4641 O O . GLN A 1 575 ? -43.503 8.037 48.395 1.00 88.06 575 GLN A O 1
ATOM 4646 N N . GLU A 1 576 ? -43.231 5.862 48.864 1.00 86.06 576 GLU A N 1
ATOM 4647 C CA . GLU A 1 576 ? -44.481 5.426 48.215 1.00 86.06 576 GLU A CA 1
ATOM 4648 C C . GLU A 1 576 ? -45.728 5.725 49.060 1.00 86.06 576 GLU A C 1
ATOM 4650 O O . GLU A 1 576 ? -46.714 6.255 48.546 1.00 86.06 576 GLU A O 1
ATOM 4655 N N . ASP A 1 577 ? -45.707 5.406 50.359 1.00 84.62 577 ASP A N 1
ATOM 4656 C CA . ASP A 1 577 ? -46.908 5.493 51.195 1.00 84.62 577 ASP A CA 1
ATOM 4657 C C . ASP A 1 577 ? -47.109 6.883 51.808 1.00 84.62 577 ASP A C 1
ATOM 4659 O O . ASP A 1 577 ? -48.250 7.246 52.129 1.00 84.62 577 ASP A O 1
ATOM 4663 N N . PHE A 1 578 ? -46.031 7.646 52.017 1.00 82.94 578 PHE A N 1
ATOM 4664 C CA . PHE A 1 578 ? -46.046 8.895 52.787 1.00 82.94 578 PHE A CA 1
ATOM 4665 C C . PHE A 1 578 ? -45.514 10.125 52.037 1.00 82.94 578 PHE A C 1
ATOM 4667 O O . PHE A 1 578 ? -45.657 11.219 52.577 1.00 82.94 578 PHE A O 1
ATOM 4674 N N . ASP A 1 579 ? -44.978 9.972 50.819 1.00 82.88 579 ASP A N 1
ATOM 4675 C CA . ASP A 1 579 ? -44.335 11.045 50.033 1.00 82.88 579 ASP A CA 1
ATOM 4676 C C . ASP A 1 579 ? -43.189 11.749 50.794 1.00 82.88 579 ASP A C 1
ATOM 4678 O O . ASP A 1 579 ? -42.941 12.944 50.637 1.00 82.88 579 ASP A O 1
ATOM 4682 N N . ILE A 1 580 ? -42.492 11.006 51.662 1.00 83.31 580 ILE A N 1
ATOM 4683 C CA . ILE A 1 580 ? -41.381 11.510 52.478 1.00 83.31 580 ILE A CA 1
ATOM 4684 C C . ILE A 1 580 ? -40.058 11.118 51.814 1.00 83.31 580 ILE A C 1
ATOM 4686 O O . ILE A 1 580 ? -39.732 9.936 51.703 1.00 83.31 580 ILE A O 1
ATOM 4690 N N . PHE A 1 581 ? -39.268 12.122 51.431 1.00 82.75 581 PHE A N 1
ATOM 4691 C CA . PHE A 1 581 ? -37.942 11.951 50.835 1.00 82.75 581 PHE A CA 1
ATOM 4692 C C . PHE A 1 581 ? -36.872 12.412 51.811 1.00 82.75 581 PHE A C 1
ATOM 4694 O O . PHE A 1 581 ? -36.724 13.607 52.051 1.00 82.75 581 PHE A O 1
ATOM 4701 N N . LEU A 1 582 ? -36.142 11.450 52.366 1.00 79.56 582 LEU A N 1
ATOM 4702 C CA . LEU A 1 582 ? -35.010 11.692 53.253 1.00 79.56 582 LEU A CA 1
ATOM 4703 C C . LEU A 1 582 ? -33.734 11.288 52.532 1.00 79.56 582 LEU A C 1
ATOM 4705 O O . LEU A 1 582 ? -33.690 10.236 51.889 1.00 79.56 582 LEU A O 1
ATOM 4709 N N . SER A 1 583 ? -32.689 12.091 52.682 1.00 78.25 583 SER A N 1
ATOM 4710 C CA . SER A 1 583 ? -31.340 11.610 52.416 1.00 78.25 583 SER A CA 1
ATOM 4711 C C . SER A 1 583 ? -30.965 10.528 53.431 1.00 78.25 583 SER A C 1
ATOM 4713 O O . SER A 1 583 ? -31.530 10.432 54.526 1.00 78.25 583 SER A O 1
ATOM 4715 N N . LEU A 1 584 ? -29.976 9.710 53.080 1.00 75.44 584 LEU A N 1
ATOM 4716 C CA . LEU A 1 584 ? -29.509 8.653 53.970 1.00 75.44 584 LEU A CA 1
ATOM 4717 C C . LEU A 1 584 ? -28.989 9.204 55.311 1.00 75.44 584 LEU A C 1
ATOM 4719 O O . LEU A 1 584 ? -29.293 8.645 56.361 1.00 75.44 584 LEU A O 1
ATOM 4723 N N . GLU A 1 585 ? -28.278 10.335 55.286 1.00 75.38 585 GLU A N 1
ATOM 4724 C CA . GLU A 1 585 ? -27.792 11.007 56.499 1.00 75.38 585 GLU A CA 1
ATOM 4725 C C . GLU A 1 585 ? -28.946 11.498 57.385 1.00 75.38 585 GLU A C 1
ATOM 4727 O O . GLU A 1 585 ? -28.874 11.406 58.610 1.00 75.38 585 GLU A O 1
ATOM 4732 N N . GLU A 1 586 ? -30.036 11.985 56.787 1.00 76.19 586 GLU A N 1
ATOM 4733 C CA . GLU A 1 586 ? -31.231 12.411 57.523 1.00 76.19 586 GLU A CA 1
ATOM 4734 C C . GLU A 1 586 ? -31.983 11.224 58.129 1.00 76.19 586 GLU A C 1
ATOM 4736 O O . GLU A 1 586 ? -32.463 11.328 59.256 1.00 76.19 586 GLU A O 1
ATOM 4741 N N . TYR A 1 587 ? -32.052 10.094 57.419 1.00 79.56 587 TYR A N 1
ATOM 4742 C CA . TYR A 1 587 ? -32.674 8.863 57.911 1.00 79.56 587 TYR A CA 1
ATOM 4743 C C . TYR A 1 587 ? -31.876 8.211 59.051 1.00 79.56 587 TYR A C 1
ATOM 4745 O O . TYR A 1 587 ? -32.450 7.665 59.995 1.00 79.56 587 TYR A O 1
ATOM 4753 N N . GLU A 1 588 ? -30.546 8.280 59.000 1.00 77.81 588 GLU A N 1
ATOM 4754 C CA . GLU A 1 588 ? -29.674 7.804 60.079 1.00 77.81 588 GLU A CA 1
ATOM 4755 C C . GLU A 1 588 ? -29.632 8.792 61.267 1.00 77.81 588 GLU A C 1
ATOM 4757 O O . GLU A 1 588 ? -29.339 8.406 62.405 1.00 77.81 588 GLU A O 1
ATOM 4762 N N . ASN A 1 589 ? -30.000 10.062 61.056 1.00 80.12 589 ASN A N 1
ATOM 4763 C CA . ASN A 1 589 ? -30.039 11.077 62.103 1.00 80.12 589 ASN A CA 1
ATOM 4764 C C . ASN A 1 589 ? -31.279 10.948 63.005 1.00 80.12 589 ASN A C 1
ATOM 4766 O O . ASN A 1 589 ? -32.348 11.510 62.750 1.00 80.12 589 ASN A O 1
ATOM 4770 N N . ARG A 1 590 ? -31.085 10.305 64.162 1.00 73.31 590 ARG A N 1
ATOM 4771 C CA . ARG A 1 590 ? -32.122 10.091 65.191 1.00 73.31 590 ARG A CA 1
ATOM 4772 C C . ARG A 1 590 ? -32.858 11.369 65.614 1.00 73.31 590 ARG A C 1
ATOM 4774 O O . ARG A 1 590 ? -34.042 11.297 65.934 1.00 73.31 590 ARG A O 1
ATOM 4781 N N . SER A 1 591 ? -32.199 12.530 65.608 1.00 75.00 591 SER A N 1
ATOM 4782 C CA . SER A 1 591 ? -32.830 13.797 66.006 1.00 75.00 591 SER A CA 1
ATOM 4783 C C . SER A 1 591 ? -33.807 14.327 64.950 1.00 75.00 591 SER A C 1
ATOM 4785 O O . SER A 1 591 ? -34.929 14.700 65.294 1.00 75.00 591 SER A O 1
ATOM 4787 N N . LEU A 1 592 ? -33.442 14.274 63.667 1.00 70.88 592 LEU A N 1
ATOM 4788 C CA . LEU A 1 592 ? -34.303 14.702 62.558 1.00 70.88 592 LEU A CA 1
ATOM 4789 C C . LEU A 1 592 ? -35.486 13.753 62.376 1.00 70.88 592 LEU A C 1
ATOM 4791 O O . LEU A 1 592 ? -36.627 14.198 62.269 1.00 70.88 592 LEU A O 1
ATOM 4795 N N . VAL A 1 593 ? -35.228 12.448 62.463 1.00 74.81 593 VAL A N 1
ATOM 4796 C CA . VAL A 1 593 ? -36.262 11.407 62.451 1.00 74.81 593 VAL A CA 1
ATOM 4797 C C . VAL A 1 593 ? -37.272 11.618 63.587 1.00 74.81 593 VAL A C 1
ATOM 4799 O O . VAL A 1 593 ? -38.481 11.511 63.375 1.00 74.81 593 VAL A O 1
ATOM 4802 N N . SER A 1 594 ? -36.804 12.000 64.782 1.00 73.81 594 SER A N 1
ATOM 4803 C CA . SER A 1 594 ? -37.690 12.315 65.911 1.00 73.81 594 SER A CA 1
ATOM 4804 C C . SER A 1 594 ? -38.517 13.591 65.700 1.00 73.81 594 SER A C 1
ATOM 4806 O O . SER A 1 594 ? -39.690 13.620 66.073 1.00 73.81 594 SER A O 1
ATOM 4808 N N . ALA A 1 595 ? -37.953 14.615 65.051 1.00 75.75 595 ALA A N 1
ATOM 4809 C CA . ALA A 1 595 ? -38.651 15.863 64.752 1.00 75.75 595 ALA A CA 1
ATOM 4810 C C . ALA A 1 595 ? -39.742 15.673 63.684 1.00 75.75 595 ALA A C 1
ATOM 4812 O O . ALA A 1 595 ? -40.875 16.115 63.883 1.00 75.75 595 ALA A O 1
ATOM 4813 N N . LEU A 1 596 ? -39.433 14.949 62.603 1.00 74.75 596 LEU A N 1
ATOM 4814 C CA . LEU A 1 596 ? -40.396 14.576 61.560 1.00 74.75 596 LEU A CA 1
ATOM 4815 C C . LEU A 1 596 ? -41.542 13.747 62.139 1.00 74.75 596 LEU A C 1
ATOM 48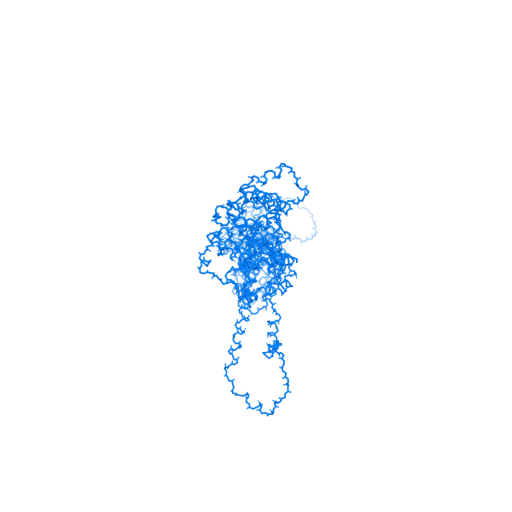17 O O . LEU A 1 596 ? -42.717 14.008 61.882 1.00 74.75 596 LEU A O 1
ATOM 4821 N N . ARG A 1 597 ? -41.218 12.778 63.000 1.00 76.25 597 ARG A N 1
ATOM 4822 C CA . ARG A 1 597 ? -42.220 12.012 63.745 1.00 76.25 597 ARG A CA 1
ATOM 4823 C C . ARG A 1 597 ? -43.131 12.930 64.559 1.00 76.25 597 ARG A C 1
ATOM 4825 O O . ARG A 1 597 ? -44.351 12.779 64.511 1.00 76.25 597 ARG A O 1
ATOM 4832 N N . ASP A 1 598 ? -42.565 13.871 65.309 1.00 77.38 598 ASP A N 1
ATOM 4833 C CA . ASP A 1 598 ? -43.340 14.788 66.144 1.00 77.38 598 ASP A CA 1
ATOM 4834 C C . ASP A 1 598 ? -44.271 15.683 65.321 1.00 77.38 598 ASP A C 1
ATOM 4836 O O . ASP A 1 598 ? -45.405 15.925 65.749 1.00 77.38 598 ASP A O 1
ATOM 4840 N N . GLU A 1 599 ? -43.825 16.136 64.149 1.00 79.31 599 GLU A N 1
ATOM 4841 C CA . GLU A 1 599 ? -44.635 16.860 63.168 1.00 79.31 599 GLU A CA 1
ATOM 4842 C C . GLU A 1 599 ? -45.806 16.008 62.664 1.00 79.31 599 GLU A C 1
ATOM 4844 O O . GLU A 1 599 ? -46.957 16.447 62.725 1.00 79.31 599 GLU A O 1
ATOM 4849 N N . HIS A 1 600 ? -45.556 14.759 62.264 1.00 75.19 600 HIS A N 1
ATOM 4850 C CA . HIS A 1 600 ? -46.608 13.859 61.790 1.00 75.19 600 HIS A CA 1
ATOM 4851 C C . HIS A 1 600 ? -47.604 13.461 62.888 1.00 75.19 600 HIS A C 1
ATOM 4853 O O . HIS A 1 600 ? -48.805 13.392 62.618 1.00 75.19 600 HIS A O 1
ATOM 4859 N N . ILE A 1 601 ? -47.157 13.268 64.136 1.00 77.06 601 ILE A N 1
ATOM 4860 C CA . ILE A 1 601 ? -48.058 13.047 65.281 1.00 77.06 601 ILE A CA 1
ATOM 4861 C C . ILE A 1 601 ? -48.950 14.281 65.494 1.00 77.06 601 ILE A C 1
ATOM 4863 O O . ILE A 1 601 ? -50.161 14.138 65.668 1.00 77.06 601 ILE A O 1
ATOM 4867 N N . LYS A 1 602 ? -48.394 15.501 65.430 1.00 78.81 602 LYS A N 1
ATOM 4868 C CA . LYS A 1 602 ? -49.174 16.750 65.538 1.00 78.81 602 LYS A CA 1
ATOM 4869 C C . LYS A 1 602 ? -50.176 16.896 64.388 1.00 78.81 602 LYS A C 1
ATOM 4871 O O . LYS A 1 602 ? -51.339 17.228 64.628 1.00 78.81 602 LYS A O 1
ATOM 4876 N N . ALA A 1 603 ? -49.762 16.609 63.154 1.00 75.56 603 ALA A N 1
ATOM 4877 C CA . ALA A 1 603 ? -50.635 16.628 61.982 1.00 75.56 603 ALA A CA 1
ATOM 4878 C C . ALA A 1 603 ? -51.797 15.634 62.140 1.00 75.56 603 ALA A C 1
ATOM 4880 O O . ALA A 1 603 ? -52.959 15.997 61.942 1.00 75.56 603 ALA A O 1
ATOM 4881 N N . TYR A 1 604 ? -51.508 14.416 62.598 1.00 76.56 604 TYR A N 1
ATOM 4882 C CA . TYR A 1 604 ? -52.504 13.396 62.907 1.00 76.56 604 TYR A CA 1
ATOM 4883 C C . TYR A 1 604 ? -53.501 13.850 63.991 1.00 76.56 604 TYR A C 1
ATOM 4885 O O . TYR A 1 604 ? -54.716 13.717 63.815 1.00 76.56 604 TYR A O 1
ATOM 4893 N N . GLU A 1 605 ? -53.024 14.442 65.090 1.00 74.94 605 GLU A N 1
ATOM 4894 C CA . GLU A 1 605 ? -53.893 14.982 66.142 1.00 74.94 605 GLU A CA 1
ATOM 4895 C C . GLU A 1 605 ? -54.813 16.092 65.614 1.00 74.94 605 GLU A C 1
ATOM 4897 O O . GLU A 1 605 ? -55.995 16.130 65.971 1.00 74.94 605 GLU A O 1
ATOM 4902 N N . SER A 1 606 ? -54.301 16.947 64.722 1.00 73.06 606 SER A N 1
ATOM 4903 C CA . SER A 1 606 ? -55.058 18.032 64.088 1.00 73.06 606 SER A CA 1
ATOM 4904 C C . SER A 1 606 ? -56.116 17.538 63.089 1.00 73.06 606 SER A C 1
ATOM 4906 O O . SER A 1 606 ? -57.214 18.089 63.016 1.00 73.06 606 SER A O 1
ATOM 4908 N N . ALA A 1 607 ? -55.835 16.466 62.343 1.00 69.94 607 ALA A N 1
ATOM 4909 C CA . ALA A 1 607 ? -56.803 15.843 61.442 1.00 69.94 607 ALA A CA 1
ATOM 4910 C C . ALA A 1 607 ? -57.910 15.125 62.232 1.00 69.94 607 ALA A C 1
ATOM 4912 O O . ALA A 1 607 ? -59.096 15.211 61.903 1.00 69.94 607 ALA A O 1
ATOM 4913 N N . ARG A 1 608 ? -57.542 14.468 63.340 1.00 71.56 608 ARG A N 1
ATOM 4914 C CA . ARG A 1 608 ? -58.486 13.763 64.214 1.00 71.56 608 ARG A CA 1
ATOM 4915 C C . ARG A 1 608 ? -59.386 14.722 64.993 1.00 71.56 608 ARG A C 1
ATOM 4917 O O . ARG A 1 608 ? -60.555 14.399 65.205 1.00 71.56 608 ARG A O 1
ATOM 4924 N N . SER A 1 609 ? -58.893 15.890 65.406 1.00 65.25 609 SER A N 1
ATOM 4925 C CA . SER A 1 609 ? -59.724 16.913 66.056 1.00 65.25 609 SER A CA 1
ATOM 4926 C C . SER A 1 609 ? -60.749 17.526 65.093 1.00 65.25 609 SER A C 1
ATOM 4928 O O . SER A 1 609 ? -61.911 17.641 65.476 1.00 65.25 609 SER A O 1
ATOM 4930 N N . LYS A 1 610 ? -60.375 17.788 63.830 1.00 59.84 610 LYS A N 1
ATOM 4931 C CA . LYS A 1 610 ? -61.300 18.232 62.764 1.00 59.84 610 LYS A CA 1
ATOM 4932 C C . LYS A 1 610 ? -62.393 17.199 62.456 1.00 59.84 610 LYS A C 1
ATOM 4934 O O . LYS A 1 610 ? -63.564 17.546 62.378 1.00 59.84 610 LYS A O 1
ATOM 4939 N N . SER A 1 611 ? -62.045 15.910 62.405 1.00 55.72 611 SER A N 1
ATOM 4940 C CA . SER A 1 611 ? -63.023 14.824 62.183 1.00 55.72 611 SER A CA 1
ATOM 4941 C C . SER A 1 611 ? -64.051 14.644 63.314 1.00 55.72 611 SER A C 1
ATOM 4943 O O . SER A 1 611 ? -65.061 13.967 63.136 1.00 55.72 611 SER A O 1
ATOM 4945 N N . LYS A 1 612 ? -63.794 15.220 64.498 1.00 55.78 612 LYS A N 1
ATOM 4946 C CA . LYS A 1 612 ? -64.717 15.191 65.640 1.00 55.78 612 LYS A CA 1
ATOM 4947 C C . LYS A 1 612 ? -65.639 16.412 65.709 1.00 55.78 612 LYS A C 1
ATOM 4949 O O . LYS A 1 612 ? -66.643 16.322 66.407 1.00 55.78 612 LYS A O 1
ATOM 4954 N N . SER A 1 613 ? -65.332 17.517 65.018 1.00 48.12 613 SER A N 1
ATOM 4955 C CA . SER A 1 613 ? -66.208 18.701 64.972 1.00 48.12 613 SER A CA 1
ATOM 4956 C C . SER A 1 613 ? -67.287 18.626 63.886 1.00 48.12 613 SER A C 1
ATOM 4958 O O . SER A 1 613 ? -68.277 19.341 63.981 1.00 48.12 613 SER A O 1
ATOM 4960 N N . GLU A 1 614 ? -67.149 17.735 62.900 1.00 43.94 614 GLU A N 1
ATOM 4961 C CA . GLU A 1 614 ? -68.164 17.466 61.871 1.00 43.94 614 GLU A CA 1
ATOM 4962 C C . GLU A 1 614 ? -68.792 16.076 62.071 1.00 43.94 614 GLU A C 1
ATOM 4964 O O . GLU A 1 614 ? -68.437 15.107 61.405 1.00 43.94 614 GLU A O 1
ATOM 4969 N N . LYS A 1 615 ? -69.740 15.950 63.008 1.00 37.28 615 LYS A N 1
ATOM 4970 C CA . LYS A 1 615 ? -70.703 14.835 63.010 1.00 37.28 615 LYS A CA 1
ATOM 4971 C C . LYS A 1 615 ? -72.107 15.315 63.389 1.00 37.28 615 LYS A C 1
ATOM 4973 O O . LYS A 1 615 ? -72.366 15.637 64.543 1.00 37.28 615 LYS A O 1
ATOM 4978 N N . ALA A 1 616 ? -73.005 15.272 62.407 1.00 25.83 616 ALA A N 1
ATOM 4979 C CA . ALA A 1 616 ? -74.458 15.123 62.531 1.00 25.83 616 ALA A CA 1
ATOM 4980 C C . ALA A 1 616 ? -74.899 14.016 61.532 1.00 25.83 616 ALA A C 1
ATOM 4982 O O . ALA A 1 616 ? -74.124 13.704 60.628 1.00 25.83 616 ALA A O 1
ATOM 4983 N N . PRO A 1 617 ? -76.045 13.339 61.741 1.00 41.91 617 PRO A N 1
ATOM 4984 C CA . PRO A 1 617 ? -76.033 11.909 62.064 1.00 41.91 617 PRO A CA 1
ATOM 4985 C C . PRO A 1 617 ? -76.301 10.929 60.905 1.00 41.91 617 PRO A C 1
ATOM 4987 O O . PRO A 1 617 ? -76.722 11.286 59.813 1.00 41.91 617 PRO A O 1
ATOM 4990 N N . GLU A 1 618 ? -76.029 9.670 61.252 1.00 38.12 618 GLU A N 1
ATOM 4991 C CA . GLU A 1 618 ? -76.212 8.371 60.593 1.00 38.12 618 GLU A CA 1
ATOM 4992 C C . GLU A 1 618 ? -77.333 8.229 59.547 1.00 38.12 618 GLU A C 1
ATOM 4994 O O . GLU A 1 618 ? -78.492 8.523 59.831 1.00 38.12 618 GLU A O 1
ATOM 4999 N N . GLN A 1 619 ? -77.007 7.581 58.414 1.00 27.69 619 GLN A N 1
ATOM 5000 C CA . GLN A 1 619 ? -77.884 6.588 57.777 1.00 27.69 619 GLN A CA 1
ATOM 5001 C C . GLN A 1 619 ? -77.163 5.673 56.761 1.00 27.69 619 GLN A C 1
ATOM 5003 O O . GLN A 1 619 ? -76.372 6.126 55.942 1.00 27.69 619 GLN A O 1
ATOM 5008 N N . ALA A 1 620 ? -77.581 4.401 56.810 1.00 27.75 620 ALA A N 1
ATOM 5009 C CA . ALA A 1 620 ? -77.587 3.355 55.780 1.00 27.75 620 ALA A CA 1
ATOM 5010 C C . ALA A 1 620 ? -76.331 2.489 55.502 1.00 27.75 620 ALA A C 1
ATOM 5012 O O . ALA A 1 620 ? -75.270 2.922 55.069 1.00 27.75 620 ALA A O 1
ATOM 5013 N N . VAL A 1 621 ? -76.580 1.196 55.722 1.00 36.53 621 VAL A N 1
ATOM 5014 C CA . VAL A 1 621 ? -75.867 -0.040 55.377 1.00 36.53 621 VAL A CA 1
ATOM 5015 C C . VAL A 1 621 ? -75.479 -0.122 53.893 1.00 36.53 621 VAL A C 1
ATOM 5017 O O . VAL A 1 621 ? -76.292 0.231 53.047 1.00 36.53 621 VAL A O 1
ATOM 5020 N N . ASN A 1 622 ? -74.301 -0.691 53.589 1.00 26.53 622 ASN A N 1
ATOM 5021 C CA . ASN A 1 622 ? -74.143 -1.736 52.563 1.00 26.53 622 ASN A CA 1
ATOM 5022 C C . ASN A 1 622 ? -72.815 -2.509 52.700 1.00 26.53 622 ASN A C 1
ATOM 5024 O O . ASN A 1 622 ? -71.750 -1.933 52.912 1.00 26.53 622 ASN A O 1
ATOM 5028 N N . MET A 1 623 ? -72.936 -3.835 52.596 1.00 36.09 623 MET A N 1
ATOM 5029 C CA . MET A 1 623 ? -71.866 -4.813 52.381 1.00 36.09 623 MET A CA 1
ATOM 5030 C C . MET A 1 623 ? -71.328 -4.678 50.952 1.00 36.09 623 MET A C 1
ATOM 5032 O O . MET A 1 623 ? -72.135 -4.609 50.033 1.00 36.09 623 MET A O 1
ATOM 5036 N N . ASP A 1 624 ? -70.002 -4.643 50.783 1.00 25.91 624 ASP A N 1
ATOM 5037 C CA . ASP A 1 624 ? -69.237 -5.522 49.875 1.00 25.91 624 ASP A CA 1
ATOM 5038 C C . ASP A 1 624 ? -67.778 -5.049 49.703 1.00 25.91 624 ASP A C 1
ATOM 5040 O O . ASP A 1 624 ? -67.497 -3.861 49.578 1.00 25.91 624 ASP A O 1
ATOM 5044 N N . GLY A 1 625 ? -66.844 -6.011 49.674 1.00 29.30 625 GLY A N 1
ATOM 5045 C CA . GLY A 1 625 ? -65.513 -5.867 49.060 1.00 29.30 625 GLY A CA 1
ATOM 5046 C C . GLY A 1 625 ? -64.438 -5.114 49.854 1.00 29.30 625 GLY A C 1
ATOM 5047 O O . GLY A 1 625 ? -64.132 -3.958 49.586 1.00 29.30 625 GLY A O 1
ATOM 5048 N N . ILE A 1 626 ? -63.782 -5.800 50.793 1.00 30.88 626 ILE A N 1
ATOM 5049 C CA . ILE A 1 626 ? -62.654 -5.279 51.581 1.00 30.88 626 ILE A CA 1
ATOM 5050 C C . ILE A 1 626 ? -61.414 -5.030 50.697 1.00 30.88 626 ILE A C 1
ATOM 5052 O O . ILE A 1 626 ? -60.624 -5.934 50.446 1.00 30.88 626 ILE A O 1
ATOM 5056 N N . ALA A 1 627 ? -61.181 -3.768 50.341 1.00 29.95 627 ALA A N 1
ATOM 5057 C CA . ALA A 1 627 ? -59.848 -3.171 50.333 1.00 29.95 627 ALA A CA 1
ATOM 5058 C C . ALA A 1 627 ? -59.805 -2.198 51.520 1.00 29.95 627 ALA A C 1
ATOM 5060 O O . ALA A 1 627 ? -60.289 -1.071 51.448 1.00 29.95 627 ALA A O 1
ATOM 5061 N N . LYS A 1 628 ? -59.325 -2.677 52.674 1.00 35.66 628 LYS A N 1
ATOM 5062 C CA . LYS A 1 628 ? -59.214 -1.873 53.898 1.00 35.66 628 LYS A CA 1
ATOM 5063 C C . LYS A 1 628 ? -58.207 -0.749 53.648 1.00 35.66 628 LYS A C 1
ATOM 5065 O O . LYS A 1 628 ? -57.005 -0.984 53.724 1.00 35.66 628 LYS A O 1
ATOM 5070 N N . THR A 1 629 ? -58.679 0.473 53.416 1.00 35.75 629 THR A N 1
ATOM 5071 C CA . THR A 1 629 ? -57.869 1.660 53.705 1.00 35.75 629 THR A CA 1
ATOM 5072 C C . THR A 1 629 ? -57.457 1.565 55.180 1.00 35.75 629 THR A C 1
ATOM 5074 O O . THR A 1 629 ? -58.350 1.429 56.027 1.00 35.75 629 THR A O 1
ATOM 5077 N N . PRO A 1 630 ? -56.154 1.560 55.512 1.00 46.62 630 PRO A N 1
ATOM 5078 C CA . PRO A 1 630 ? -55.702 1.426 56.891 1.00 46.62 630 PRO A CA 1
ATOM 5079 C C . PRO A 1 630 ? -56.365 2.507 57.750 1.00 46.62 630 PRO A C 1
ATOM 5081 O O . PRO A 1 630 ? -56.509 3.648 57.305 1.00 46.62 630 PRO A O 1
ATOM 5084 N N . SER A 1 631 ? -56.778 2.174 58.977 1.00 61.09 631 SER A N 1
ATOM 5085 C CA . SER A 1 631 ? -57.217 3.207 59.919 1.00 61.09 631 SER A CA 1
ATOM 5086 C C . SER A 1 631 ? -56.103 4.251 60.058 1.00 61.09 631 SER A C 1
ATOM 5088 O O . SER A 1 631 ? -54.918 3.905 60.015 1.00 61.09 631 SER A O 1
ATOM 5090 N N . THR A 1 632 ? -56.450 5.528 60.224 1.00 66.56 632 THR A N 1
ATOM 5091 C CA . THR A 1 632 ? -55.463 6.609 60.416 1.00 66.56 632 THR A CA 1
ATOM 5092 C C . THR A 1 632 ? -54.467 6.293 61.537 1.00 66.56 632 THR A C 1
ATOM 5094 O O . THR A 1 632 ? -53.304 6.677 61.451 1.00 66.56 632 THR A O 1
ATOM 5097 N N . ASP A 1 633 ? -54.901 5.521 62.535 1.00 68.88 633 ASP A N 1
ATOM 5098 C CA . ASP A 1 633 ? -54.081 5.002 63.629 1.00 68.88 633 ASP A CA 1
ATOM 5099 C C . ASP A 1 633 ? -53.045 3.991 63.093 1.00 68.88 633 ASP A C 1
ATOM 5101 O O . ASP A 1 633 ? -51.849 4.203 63.268 1.00 68.88 633 ASP A O 1
ATOM 5105 N N . SER A 1 634 ? -53.451 2.962 62.337 1.00 73.44 634 SER A N 1
ATOM 5106 C CA . SER A 1 634 ? -52.515 1.986 61.741 1.00 73.44 634 SER A CA 1
ATOM 5107 C C . SER A 1 634 ? -51.487 2.612 60.788 1.00 73.44 634 SER A C 1
ATOM 5109 O O . SER A 1 634 ? -50.343 2.163 60.726 1.00 73.44 634 SER A O 1
ATOM 5111 N N . ARG A 1 635 ? -51.858 3.696 60.092 1.00 78.56 635 ARG A N 1
ATOM 5112 C CA . ARG A 1 635 ? -50.947 4.465 59.233 1.00 78.56 635 ARG A CA 1
ATOM 5113 C C . ARG A 1 635 ? -49.884 5.216 60.050 1.00 78.56 635 ARG A C 1
ATOM 5115 O O . ARG A 1 635 ? -48.735 5.266 59.623 1.00 78.56 635 ARG A O 1
ATOM 5122 N N . LEU A 1 636 ? -50.231 5.737 61.231 1.00 78.06 636 LEU A N 1
ATOM 5123 C CA . LEU A 1 636 ? -49.285 6.382 62.153 1.00 78.06 636 LEU A CA 1
ATOM 5124 C C . LEU A 1 636 ? -48.319 5.370 62.788 1.00 78.06 636 LEU A C 1
ATOM 5126 O O . LEU A 1 636 ? -47.118 5.623 62.831 1.00 78.06 636 LEU A O 1
ATOM 5130 N N . TYR A 1 637 ? -48.827 4.216 63.233 1.00 79.00 637 TYR A N 1
ATOM 5131 C CA . TYR A 1 637 ? -47.992 3.133 63.769 1.00 79.00 637 TYR A CA 1
ATOM 5132 C C . TYR A 1 637 ? -47.004 2.607 62.721 1.00 79.00 637 TYR A C 1
ATOM 5134 O O . TYR A 1 637 ? -45.826 2.424 63.021 1.00 79.00 637 TYR A O 1
ATOM 5142 N N . ARG A 1 638 ? -47.452 2.448 61.467 1.00 81.94 638 ARG A N 1
ATOM 5143 C CA . ARG A 1 638 ? -46.578 2.066 60.350 1.00 81.94 638 ARG A CA 1
ATOM 5144 C C . ARG A 1 638 ? -45.498 3.118 60.081 1.00 81.94 638 ARG A C 1
ATOM 5146 O O . ARG A 1 638 ? -44.340 2.749 59.938 1.00 81.94 638 ARG A O 1
ATOM 5153 N N . LEU A 1 639 ? -45.847 4.407 60.064 1.00 81.31 639 LEU A N 1
ATOM 5154 C CA . LEU A 1 639 ? -44.873 5.491 59.888 1.00 81.31 639 LEU A CA 1
ATOM 5155 C C . LEU A 1 639 ? -43.825 5.520 61.009 1.00 81.31 639 LEU A C 1
ATOM 5157 O O . LEU A 1 639 ? -42.640 5.673 60.740 1.00 81.31 639 LEU A O 1
ATOM 5161 N N . ALA A 1 640 ? -44.245 5.349 62.263 1.00 78.69 640 ALA A N 1
ATOM 5162 C CA . ALA A 1 640 ? -43.331 5.337 63.402 1.00 78.69 640 ALA A CA 1
ATOM 5163 C C . ALA A 1 640 ? -42.327 4.177 63.332 1.00 78.69 640 ALA A C 1
ATOM 5165 O O . ALA A 1 640 ? -41.144 4.381 63.596 1.00 78.69 640 ALA A O 1
ATOM 5166 N N . LEU A 1 641 ? -42.784 2.994 62.907 1.00 82.12 641 LEU A N 1
ATOM 5167 C CA . LEU A 1 641 ? -41.919 1.836 62.684 1.00 82.12 641 LEU A CA 1
ATOM 5168 C C . LEU A 1 641 ? -40.874 2.119 61.592 1.00 82.12 641 LEU A C 1
ATOM 5170 O O . LEU A 1 641 ? -39.696 1.821 61.773 1.00 82.12 641 LEU A O 1
ATOM 5174 N N . LEU A 1 642 ? -41.298 2.736 60.482 1.00 82.00 642 LEU A N 1
ATOM 5175 C CA . LEU A 1 642 ? -40.414 3.144 59.383 1.00 82.00 642 LEU A CA 1
ATOM 5176 C C . LEU A 1 642 ? -39.390 4.201 59.819 1.00 82.00 642 LEU A C 1
ATOM 5178 O O . LEU A 1 642 ? -38.275 4.216 59.318 1.00 82.00 642 LEU A O 1
ATOM 5182 N N . LEU A 1 643 ? -39.736 5.039 60.796 1.00 81.25 643 LEU A N 1
ATOM 5183 C CA . LEU A 1 643 ? -38.853 6.022 61.432 1.00 81.25 643 LEU A CA 1
ATOM 5184 C C . LEU A 1 643 ? -38.060 5.431 62.620 1.00 81.25 643 LEU A C 1
ATOM 5186 O O . LEU A 1 643 ? -37.610 6.165 63.496 1.00 81.25 643 LEU A O 1
ATOM 5190 N N . GLN A 1 644 ? -37.868 4.106 62.661 1.00 78.88 644 GLN A N 1
ATOM 5191 C CA . GLN A 1 644 ? -37.051 3.393 63.656 1.00 78.88 644 GLN A CA 1
ATOM 5192 C C . GLN A 1 644 ? -37.500 3.575 65.120 1.00 78.88 644 GLN A C 1
ATOM 5194 O O . GLN A 1 644 ? -36.665 3.582 66.036 1.00 78.88 644 GLN A O 1
ATOM 5199 N N . VAL A 1 645 ? -38.806 3.732 65.345 1.00 74.50 645 VAL A N 1
ATOM 5200 C CA . VAL A 1 645 ? -39.422 3.825 66.675 1.00 74.50 645 VAL A CA 1
ATOM 5201 C C . VAL A 1 645 ? -40.285 2.595 66.913 1.00 74.50 645 VAL A C 1
ATOM 5203 O O . VAL A 1 645 ? -41.080 2.192 66.064 1.00 74.50 645 VAL A O 1
ATOM 5206 N N . THR A 1 646 ? -40.135 1.986 68.084 1.00 77.94 646 THR A N 1
ATOM 5207 C CA . THR A 1 646 ? -40.939 0.821 68.456 1.00 77.94 646 THR A CA 1
ATOM 5208 C C . THR A 1 646 ? -42.389 1.218 68.732 1.00 77.94 646 THR A C 1
ATOM 5210 O O . THR A 1 646 ? -42.697 2.339 69.141 1.00 77.94 646 THR A O 1
ATOM 5213 N N . GLU A 1 647 ? -43.307 0.267 68.566 1.00 76.88 647 GLU A N 1
ATOM 5214 C CA . GLU A 1 647 ? -44.723 0.460 68.900 1.00 76.88 647 GLU A CA 1
ATOM 5215 C C . GLU A 1 647 ? -44.921 0.915 70.357 1.00 76.88 647 GLU A C 1
ATOM 5217 O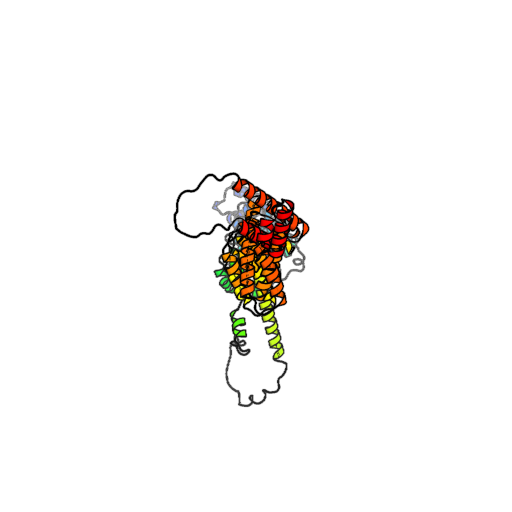 O . GLU A 1 647 ? -45.797 1.728 70.652 1.00 76.88 647 GLU A O 1
ATOM 5222 N N . GLN A 1 648 ? -44.061 0.439 71.259 1.00 78.44 648 GLN A N 1
ATOM 5223 C CA . GLN A 1 648 ? -44.072 0.768 72.683 1.00 78.44 648 GLN A CA 1
ATOM 5224 C C . GLN A 1 648 ? -43.655 2.220 72.938 1.00 78.44 648 GLN A C 1
ATOM 5226 O O . GLN A 1 648 ? -44.334 2.931 73.676 1.00 78.44 648 GLN A O 1
ATOM 5231 N N . GLU A 1 649 ? -42.583 2.684 72.292 1.00 78.06 649 GLU A N 1
ATOM 5232 C CA . GLU A 1 649 ? -42.123 4.074 72.385 1.00 78.06 649 GLU A CA 1
ATOM 5233 C C . GLU A 1 649 ? -43.156 5.051 71.809 1.00 78.06 649 GLU A C 1
ATOM 5235 O O . GLU A 1 649 ? -43.415 6.098 72.405 1.00 78.06 649 GLU A O 1
ATOM 5240 N N . LEU A 1 650 ? -43.796 4.702 70.687 1.00 78.81 650 LEU A N 1
ATOM 5241 C CA . LEU A 1 650 ? -44.865 5.522 70.114 1.00 78.81 650 LEU A CA 1
ATOM 5242 C C . LEU A 1 650 ? -46.094 5.563 71.029 1.00 78.81 650 LEU A C 1
ATOM 5244 O O . LEU A 1 650 ? -46.667 6.630 71.249 1.00 78.81 650 LEU A O 1
ATOM 5248 N N . SER A 1 651 ? -46.501 4.411 71.565 1.00 79.25 651 SER A N 1
ATOM 5249 C CA . SER A 1 651 ? -47.656 4.317 72.463 1.00 79.25 651 SER A CA 1
ATOM 5250 C C . SER A 1 651 ? -47.419 5.105 73.751 1.00 79.25 651 SER A C 1
ATOM 5252 O O . SER A 1 651 ? -48.316 5.820 74.201 1.00 79.25 651 SER A O 1
ATOM 5254 N N . ALA A 1 652 ? -46.198 5.068 74.292 1.00 81.25 652 ALA A N 1
ATOM 5255 C CA . ALA A 1 652 ? -45.796 5.894 75.425 1.00 81.25 652 ALA A CA 1
ATOM 5256 C C . ALA A 1 652 ? -45.901 7.394 75.103 1.00 81.25 652 ALA A C 1
ATOM 5258 O O . ALA A 1 652 ? -46.529 8.140 75.854 1.00 81.25 652 ALA A O 1
ATOM 5259 N N . GLU A 1 653 ? -45.367 7.841 73.964 1.00 79.38 653 GLU A N 1
ATOM 5260 C CA . GLU A 1 653 ? -45.421 9.249 73.545 1.00 79.38 653 GLU A CA 1
ATOM 5261 C C . GLU A 1 653 ? -46.867 9.739 73.337 1.00 79.38 653 GLU A C 1
ATOM 5263 O O . GLU A 1 653 ? -47.244 10.821 73.793 1.00 79.38 653 GLU A O 1
ATOM 5268 N N . LEU A 1 654 ? -47.723 8.924 72.710 1.00 80.56 654 LEU A N 1
ATOM 5269 C CA . LEU A 1 654 ? -49.144 9.235 72.526 1.00 80.56 654 LEU A CA 1
ATOM 5270 C C . LEU A 1 654 ? -49.910 9.287 73.857 1.00 80.56 654 LEU A C 1
ATOM 5272 O O . LEU A 1 654 ? -50.800 10.129 74.017 1.00 80.56 654 LEU A O 1
ATOM 5276 N N . ALA A 1 655 ? -49.571 8.423 74.817 1.00 81.38 655 ALA A N 1
ATOM 5277 C CA . ALA A 1 655 ? -50.129 8.449 76.166 1.00 81.38 655 ALA A CA 1
ATOM 5278 C C . ALA A 1 655 ? -49.708 9.723 76.921 1.00 81.38 655 ALA A C 1
ATOM 5280 O O . ALA A 1 655 ? -50.566 10.431 77.454 1.00 81.38 655 ALA A O 1
ATOM 5281 N N . PHE A 1 656 ? -48.422 10.094 76.882 1.00 81.50 656 PHE A N 1
ATOM 5282 C CA . PHE A 1 656 ? -47.924 11.332 77.492 1.00 81.50 656 PHE A CA 1
ATOM 5283 C C . PHE A 1 656 ? -48.571 12.587 76.893 1.00 81.50 656 PHE A C 1
ATOM 5285 O O . PHE A 1 656 ? -48.979 13.483 77.637 1.00 81.50 656 PHE A O 1
ATOM 5292 N N . ARG A 1 657 ? -48.752 12.644 75.568 1.00 80.12 657 ARG A N 1
ATOM 5293 C CA . ARG A 1 657 ? -49.468 13.752 74.907 1.00 80.12 657 ARG A CA 1
ATOM 5294 C C . ARG A 1 657 ? -50.961 13.775 75.226 1.00 80.12 657 ARG A C 1
ATOM 5296 O O . ARG A 1 657 ? -51.546 14.848 75.368 1.00 80.12 657 ARG A O 1
ATOM 5303 N N . ALA A 1 658 ? -51.602 12.616 75.386 1.00 78.88 658 ALA A N 1
ATOM 5304 C CA . ALA A 1 658 ? -52.989 12.554 75.841 1.00 78.88 658 ALA A CA 1
ATOM 5305 C C . ALA A 1 658 ? -53.136 13.089 77.276 1.00 78.88 658 ALA A C 1
ATOM 5307 O O . ALA A 1 658 ? -54.079 13.836 77.546 1.00 78.88 658 ALA A O 1
ATOM 5308 N N . LEU A 1 659 ? -52.191 12.771 78.167 1.00 79.44 659 LEU A N 1
ATOM 5309 C CA . LEU A 1 659 ? -52.145 13.297 79.535 1.00 79.44 659 LEU A CA 1
ATOM 5310 C C . LEU A 1 659 ? -51.916 14.810 79.569 1.00 79.44 659 LEU A C 1
ATOM 5312 O O . LEU A 1 659 ? -52.633 15.505 80.286 1.00 79.44 659 LEU A O 1
ATOM 5316 N N . SER A 1 660 ? -50.988 15.340 78.767 1.00 79.25 660 SER A N 1
ATOM 5317 C CA . SER A 1 660 ? -50.716 16.786 78.720 1.00 79.25 660 SER A CA 1
ATOM 5318 C C . SER A 1 660 ? -51.898 17.603 78.183 1.00 79.25 660 SER A C 1
ATOM 5320 O O . SER A 1 660 ? -52.072 18.760 78.554 1.00 79.25 660 SER A O 1
ATOM 5322 N N . GLN A 1 661 ? -52.764 16.984 77.374 1.00 78.81 661 GLN A N 1
ATOM 5323 C CA . GLN A 1 661 ? -54.033 17.552 76.903 1.00 78.81 661 GLN A CA 1
ATOM 5324 C C . GLN A 1 661 ? -55.222 17.282 77.852 1.00 78.81 661 GLN A C 1
ATOM 5326 O O . GLN A 1 661 ? -56.366 17.557 77.485 1.00 78.81 661 GLN A O 1
ATOM 5331 N N . GLY A 1 662 ? -54.989 16.703 79.038 1.00 77.88 662 GLY A N 1
ATOM 5332 C CA . GLY A 1 662 ? -56.016 16.408 80.047 1.00 77.88 662 GLY A CA 1
ATOM 5333 C C . GLY A 1 662 ? -56.922 15.206 79.737 1.00 77.88 662 GLY A C 1
ATOM 5334 O O . GLY A 1 662 ? -57.948 15.021 80.388 1.00 77.88 662 GLY A O 1
ATOM 5335 N N . LYS A 1 663 ? -56.582 14.369 78.749 1.00 79.75 663 LYS A N 1
ATOM 5336 C CA . LYS A 1 663 ? -57.393 13.226 78.280 1.00 79.75 663 LYS A CA 1
ATOM 5337 C C . LYS A 1 663 ? -56.962 11.917 78.953 1.00 79.75 663 LYS A C 1
ATOM 5339 O O . LYS A 1 663 ? -56.458 11.007 78.292 1.00 79.75 663 LYS A O 1
ATOM 5344 N N . VAL A 1 664 ? -57.191 11.818 80.262 1.00 77.50 664 VAL A N 1
ATOM 5345 C CA . VAL A 1 664 ? -56.755 10.686 81.110 1.00 77.50 664 VAL A CA 1
ATOM 5346 C C . VAL A 1 664 ? -57.288 9.334 80.614 1.00 77.50 664 VAL A C 1
ATOM 5348 O O . VAL A 1 664 ? -56.514 8.394 80.458 1.00 77.50 664 VAL A O 1
ATOM 5351 N N . GLU A 1 665 ? -58.574 9.252 80.261 1.00 75.62 665 GLU A N 1
ATOM 5352 C CA . GLU A 1 665 ? -59.205 7.997 79.815 1.00 75.62 665 GLU A CA 1
ATOM 5353 C C . GLU A 1 665 ? -58.575 7.444 78.527 1.00 75.62 665 GLU A C 1
ATOM 5355 O O . GLU A 1 665 ? -58.352 6.244 78.381 1.00 75.62 665 GLU A O 1
ATOM 5360 N N . LYS A 1 666 ? -58.216 8.341 77.599 1.00 74.81 666 LYS A N 1
ATOM 5361 C CA . LYS A 1 666 ? -57.554 7.975 76.342 1.00 74.81 666 LYS A CA 1
ATOM 5362 C C . LYS A 1 666 ? -56.125 7.494 76.591 1.00 74.81 666 LYS A C 1
ATOM 5364 O O . LYS A 1 666 ? -55.691 6.549 75.946 1.00 74.81 666 LYS A O 1
ATOM 5369 N N . SER A 1 667 ? -55.406 8.125 77.522 1.00 76.94 667 SER A N 1
ATOM 5370 C CA . SER A 1 667 ? -54.074 7.664 77.921 1.00 76.94 667 SER A CA 1
ATOM 5371 C C . SER A 1 667 ? -54.126 6.265 78.532 1.00 76.94 667 SER A C 1
ATOM 5373 O O . SER A 1 667 ? -53.303 5.430 78.181 1.00 76.94 667 SER A O 1
ATOM 5375 N N . LEU A 1 668 ? -55.100 5.988 79.405 1.00 77.12 668 LEU A N 1
ATOM 5376 C CA . LEU A 1 668 ? -55.280 4.661 80.002 1.00 77.12 668 LEU A CA 1
ATOM 5377 C C . LEU A 1 668 ? -55.646 3.603 78.959 1.00 77.12 668 LEU A C 1
ATOM 5379 O O . LEU A 1 668 ? -55.221 2.460 79.082 1.00 77.12 668 LEU A O 1
ATOM 5383 N N . GLN A 1 669 ? -56.407 3.981 77.931 1.00 78.62 669 GLN A N 1
ATOM 5384 C CA . GLN A 1 669 ? -56.758 3.089 76.830 1.00 78.62 669 GLN A CA 1
ATOM 5385 C C . GLN A 1 669 ? -55.560 2.734 75.937 1.00 78.62 669 GLN A C 1
ATOM 5387 O O . GLN A 1 669 ? -55.535 1.634 75.407 1.00 78.62 669 GLN A O 1
ATOM 5392 N N . ILE A 1 670 ? -54.589 3.639 75.764 1.00 78.50 670 ILE A N 1
ATOM 5393 C CA . ILE A 1 670 ? -53.366 3.385 74.977 1.00 78.50 670 ILE A CA 1
ATOM 5394 C C . ILE A 1 670 ? -52.375 2.497 75.750 1.00 78.50 670 ILE A C 1
ATOM 5396 O O . ILE A 1 670 ? -51.613 1.756 75.140 1.00 78.50 670 ILE A O 1
ATOM 5400 N N . CYS A 1 671 ? -52.379 2.570 77.084 1.00 74.62 671 CYS A N 1
ATOM 5401 C CA . CYS A 1 671 ? -51.486 1.782 77.941 1.00 74.62 671 CYS A CA 1
ATOM 5402 C C . CYS A 1 671 ? -52.006 0.371 78.284 1.00 74.62 671 CYS A C 1
ATOM 5404 O O . CYS A 1 671 ? -51.289 -0.375 78.952 1.00 74.62 671 CYS A O 1
ATOM 5406 N N . ARG A 1 672 ? -53.250 0.039 77.916 1.00 69.00 672 ARG A N 1
ATOM 5407 C CA . ARG A 1 672 ? -53.847 -1.298 78.069 1.00 69.00 672 ARG A CA 1
ATOM 5408 C C . ARG A 1 672 ? -53.602 -2.116 76.816 1.00 69.00 672 ARG A C 1
ATOM 5410 O O . ARG A 1 672 ? -53.334 -3.323 76.988 1.00 69.00 672 ARG A O 1
#

Nearest PDB structures (foldseek):
  7qpg-assembly1_S  TM=7.500E-01  e=4.517E-39  Homo sapiens
  5z2c-assembly8_H  TM=1.771E-01  e=7.775E-01  Homo sapiens
  7xss-assembly1_C  TM=1.824E-01  e=4.245E+00  Candidatus Scalindua brodae

pLDDT: mean 75.35, std 19.32, range [22.77, 95.69]

InterPro domains:
  IPR052802 Kinetochore-associated protein 1 [PTHR15688] (34-316)
  IPR055403 KNTC1, first ARM-repeats domain [PF24520] (30-167)
  IPR055404 KNTC1, second ARM-repeats domain [PF24516] (275-315)
  IPR055404 KNTC1, second ARM-repeats domain [PF24516] (374-499)

Foldseek 3Di:
DVVVVVVVVVVVLVVVVVVVVVLVVCVVPDPVVNLVVLLVLQVVLCCQQPNPVPDDPVVSVVSSPDPDLLVVLLVCQLVVNPVSSLSSCVSCVVVCLQPDELVSLLSSLVSHDLPRQLVVVLVCCQEPVLQSCVVRPVVNLLVQLQSLLVSLLCCVPVPVPCPPVSSLSSLCSNQNRDHPVPPDDDDDSDRDDDPVLVPRPSSVVSVVSNVLSVVQVCCCPQQVQDDRSVRSVVDDLLVSLLSSLVVCQDLVCNLVSCVRHVVVSCVVVVHDQLVSLLVSLLVLLVVCVPPPNDPPPCSSVSNLVSSLVNLDPVVVVVCVVVVVDDPVNPPDDDDDDDDDDDDDPPPPPPPPDDPDPVVVVVVVVVVVVLVSVVSSLSSLVSSLVSADAPHDPSNVVVLVVCCPDDDPCNVVSVLSVLVSVLCVLVVVVVHNDDDCPDPVVLLVVLLSLLVVVDPCSLVSSQSSCVNVVHDNLSSLLSNLLVCLLVLNLVVNLVSLVVDDLVSSLVSLVVNLVVLLVLLQPDWPPDPSSLVSNLSSLVSNLVSLVSNLVPDDPDPVSNVVSVVSNLLSVLQNCCCPVPVDRDRPVCLVPLVNLVVVLVVVVVVLVVVVVVVVVDDDDDDDDDDDDDPDPDDSVVVSQSSCVSSVHHLVRVLQVVLVVCVVVVNNVVSVVSVD

Organism: Pelobates cultripes (NCBI:txid61616)

Radius of gyration: 54.2 Å; Cα contacts (8 Å, |Δi|>4): 490; chains: 1; bounding box: 131×83×156 Å